Protein AF-A0A3N5PZL1-F1 (afdb_monomer)

Sequence (612 aa):
MIIPGYHIDEQIPSPEGVQVHRAHRITDGLNVVIKTARTADQEIAARLQRHAEIGALFHFANVANVVELIDRNDHLHLVTETAGPLSLRAMIRDGSVTRRKAWYIMRGIVAALDELHGMNIVHGDLHPGNIIVNPETNDVKLIDLGLSFVIGQASQTESMGVMEGAVAYMAPEKTGRTSYVVDTRSDLYSAGVIFYELLAGQLPFAHKDMLELIHAHLAHVPPLVRDRAHDVSRSLSDLIALLLVKDPEGRYQSAYGVMSDLTLIEEADADAEITLRSRDVNERYTRSSTLVGRTAEMASLRAFLEEDDQDTTTRILSAPAGMGKSALVSAFIRMAQQTGLTVARGECDRSAEVPLSGISSLADHLVRAILRSSEINVEQWIRDLTSELDSTLATVASVVPILATVIDIRPQDADTISAGDAQRRLTAGLLAFFAVTTRRVPAVLIVENLHWADDATLDLLEMMTRAERSHRSRLLLTYRSDDPDISASTTERLEQLTAEFETEHHLRLEGLAPSDIDQMIASAFNLPDTEHQQLVAAVISATSGAPLFIEQYLVLLVEHGALTYDRRTRQWQYHERARPTLQANDGLRSVLVRRFSAFTADQQRVLAVLAS

Foldseek 3Di:
DDDPQKDFDDWDDDDPQWTKTWIAGPPPRATKIKIKGFVVVVLVVLLLVQQLVVLVVDDAQQAWHFPDWDDDPRMIITITHAPDDDFQVRCLVVVNQDLVLLLLQLLSLLRRLQVQVVQQKAQQQDDSRQWGADPPPRRIHGHRSSRIDRPPDPDQDDPPPDDLRSLLLFALVNVVPDPDGDGSLRSLSSSLQSSLCSQLVHGQDDDPDSVVSSVCNQDNQGDFSCVRRVPDAPLRSVLSSQSSDNDSLSHQQGSVQSSVSSVCVVPDDSPDDDDGSPLRAHQDQDQDLDDFDCPVVVVLLVVLLVDDLQAEAEFEEEEAPLLCSVSSVVVSQVVSVVVQAQEFFFEFDLPDPDACRRLLRRLLRSVVSQVPDPVHPPVVLLVQLCVQLPLLQLLSCVSRVVSCVSNVPDNVPNDPDDPVVSLVSNLVSSLSSQLSSQVRGEHEGEYEALLSHDPSNLVSVVCRNPPHRRGRYYYYYYHYPPDPPRDPVSVVSVVVVVVVDDPSRYHYRDADDLVSLLVVLVSNFQADPVQSVVLSVVLCVQQVRRNSLSSVQVVVCVVQVQWHADPVVRGIGGNPVSRDDQDPVRGSVNVVVVVLVPDDPVVNVVVVVVVD

Mean predicted aligned error: 12.38 Å

Radius of gyration: 28.46 Å; Cα contacts (8 Å, |Δi|>4): 962; chains: 1; bounding box: 67×60×82 Å

Solvent-accessible surface area (backbone atoms only — not comparable to full-atom values): 33757 Å² total; per-residue (Å²): 137,89,54,90,68,47,47,79,75,48,79,49,96,57,61,90,80,42,49,34,30,40,28,30,31,68,89,78,61,50,56,30,36,37,42,34,27,42,53,84,45,53,72,62,34,48,22,50,49,46,25,46,58,57,29,71,76,51,86,55,89,24,34,47,37,49,74,50,75,47,83,54,95,68,26,38,34,38,31,25,45,59,55,46,93,39,34,42,42,56,36,58,76,68,68,68,60,45,62,73,50,40,52,47,45,49,53,26,51,35,52,26,44,38,56,36,47,68,70,42,30,26,56,72,66,57,44,48,78,35,27,26,35,14,91,86,82,52,40,33,18,41,52,74,43,42,64,36,47,52,76,90,58,98,70,94,76,70,85,71,87,75,51,80,84,52,58,78,29,51,31,39,36,75,71,71,80,46,94,51,79,77,49,58,48,38,44,45,23,10,50,22,40,50,51,41,22,53,63,48,74,44,63,73,70,89,58,93,48,68,67,57,39,52,46,39,44,61,70,53,81,67,72,59,42,42,81,72,26,73,89,50,54,65,69,60,30,51,52,40,51,33,26,58,40,67,52,64,84,70,24,57,60,29,40,59,17,52,52,52,44,52,51,51,62,71,73,46,59,97,84,60,88,75,77,73,59,81,72,40,52,52,79,58,94,66,87,75,84,70,76,69,56,60,63,67,60,52,49,52,56,49,51,60,72,69,52,74,67,70,39,48,47,68,38,37,41,36,25,43,89,49,38,46,63,69,52,52,53,53,54,46,52,61,53,46,62,71,72,77,42,44,65,22,54,15,54,31,52,77,83,59,89,53,86,41,50,22,58,30,43,20,50,38,37,38,53,56,43,50,77,70,40,90,85,55,64,60,71,60,51,51,53,54,46,53,68,71,30,52,94,21,41,50,54,38,26,61,61,18,63,64,54,18,64,75,71,73,52,61,68,82,76,50,76,99,64,57,72,74,60,48,50,53,43,32,53,52,21,48,52,48,49,50,26,58,47,20,64,78,43,54,28,39,42,34,41,34,39,52,63,37,48,52,70,65,41,53,52,50,50,56,51,59,68,67,41,75,77,49,28,15,32,39,38,40,39,28,33,54,76,66,59,88,82,50,49,72,66,58,51,51,50,52,48,51,61,53,67,77,44,62,74,88,35,52,48,73,50,62,48,52,51,72,70,33,48,42,50,46,48,57,74,63,40,64,45,57,71,72,43,41,54,53,48,43,54,52,46,45,74,58,32,70,28,25,49,49,47,43,53,53,48,53,51,50,32,40,77,59,59,13,38,42,63,40,78,89,78,72,30,38,44,62,40,76,89,47,51,78,85,65,53,96,88,44,50,58,66,51,56,52,50,49,56,52,68,69,44,52,75,66,55,43,50,54,49,53,64,74,73,103

Structure (mmCIF, N/CA/C/O backbone):
data_AF-A0A3N5PZL1-F1
#
_entry.id   AF-A0A3N5PZL1-F1
#
loop_
_atom_site.group_PDB
_atom_site.id
_atom_site.type_symbol
_atom_site.label_atom_id
_atom_site.label_alt_id
_atom_site.label_comp_id
_atom_site.label_asym_id
_atom_site.label_entity_id
_atom_site.label_seq_id
_atom_site.pdbx_PDB_ins_code
_atom_site.Cartn_x
_atom_site.Cartn_y
_atom_site.Cartn_z
_atom_site.occupancy
_atom_site.B_iso_or_equiv
_atom_site.auth_seq_id
_atom_site.auth_comp_id
_atom_site.auth_asym_id
_atom_site.auth_atom_id
_atom_site.pdbx_PDB_model_num
ATOM 1 N N . MET A 1 1 ? -20.789 -25.340 30.333 1.00 66.75 1 MET A N 1
ATOM 2 C CA . MET A 1 1 ? -19.388 -24.889 30.457 1.00 66.75 1 MET A CA 1
ATOM 3 C C . MET A 1 1 ? -19.279 -24.082 31.739 1.00 66.75 1 MET A C 1
ATOM 5 O O . MET A 1 1 ? -20.157 -23.262 31.961 1.00 66.75 1 MET A O 1
ATOM 9 N N . ILE A 1 2 ? -18.302 -24.346 32.609 1.00 77.00 2 ILE A N 1
ATOM 10 C CA . ILE A 1 2 ? -18.102 -23.553 33.834 1.00 77.00 2 ILE A CA 1
ATOM 11 C C . ILE A 1 2 ? -16.779 -22.816 33.674 1.00 77.00 2 ILE A C 1
ATOM 13 O O . ILE A 1 2 ? -15.731 -23.460 33.636 1.00 77.00 2 ILE A O 1
ATOM 17 N N . ILE A 1 3 ? -16.842 -21.490 33.571 1.00 85.62 3 ILE A N 1
ATOM 18 C CA . ILE A 1 3 ? -15.667 -20.618 33.527 1.00 85.62 3 ILE A CA 1
ATOM 19 C C . ILE A 1 3 ? -15.612 -19.894 34.878 1.00 85.62 3 ILE A C 1
ATOM 21 O O . ILE A 1 3 ? -16.554 -19.171 35.206 1.00 85.62 3 ILE A O 1
ATOM 25 N N . PRO A 1 4 ? -14.592 -20.142 35.722 1.00 86.00 4 PRO A N 1
ATOM 26 C CA . PRO A 1 4 ? -14.536 -19.577 37.068 1.00 86.00 4 PRO A CA 1
ATOM 27 C C . PRO A 1 4 ? -14.654 -18.054 37.050 1.00 86.00 4 PRO A C 1
ATOM 29 O O . PRO A 1 4 ? -13.994 -17.403 36.255 1.00 86.00 4 PRO A O 1
ATOM 32 N N . GLY A 1 5 ? -15.478 -17.493 37.935 1.00 91.88 5 GLY A N 1
ATOM 33 C CA . GLY A 1 5 ? -15.668 -16.042 38.026 1.00 91.88 5 GLY A CA 1
ATOM 34 C C . GLY A 1 5 ? -16.662 -15.452 37.021 1.00 91.88 5 GLY A C 1
ATOM 35 O O . GLY A 1 5 ? -16.985 -14.274 37.150 1.00 91.88 5 GLY A O 1
ATOM 36 N N . TYR A 1 6 ? -17.210 -16.252 36.098 1.00 95.56 6 TYR A N 1
ATOM 37 C CA . TYR A 1 6 ? -18.156 -15.796 35.076 1.00 95.56 6 TYR A CA 1
ATOM 38 C C . TYR A 1 6 ? -19.454 -16.601 35.086 1.00 95.56 6 TYR A C 1
ATOM 40 O O . TYR A 1 6 ? -19.453 -17.825 35.240 1.00 95.56 6 TYR A O 1
ATOM 48 N N . HIS A 1 7 ? -20.570 -15.909 34.880 1.00 94.75 7 HIS A N 1
ATOM 49 C CA . HIS A 1 7 ? -21.856 -16.521 34.576 1.00 94.75 7 HIS A CA 1
ATOM 50 C C . HIS A 1 7 ? -22.109 -16.417 33.072 1.00 94.75 7 HIS A C 1
ATOM 52 O O . HIS A 1 7 ? -22.068 -15.323 32.518 1.00 94.75 7 HIS A O 1
ATOM 58 N N . ILE A 1 8 ? -22.325 -17.556 32.410 1.00 94.31 8 ILE A N 1
ATOM 59 C CA . ILE A 1 8 ? -22.586 -17.610 30.967 1.00 94.31 8 ILE A CA 1
ATOM 60 C C . ILE A 1 8 ? -24.068 -17.338 30.722 1.00 94.31 8 ILE A C 1
ATOM 62 O O . ILE A 1 8 ? -24.905 -18.104 31.195 1.00 94.31 8 ILE A O 1
ATOM 66 N N . ASP A 1 9 ? -24.367 -16.296 29.951 1.00 90.94 9 ASP A N 1
ATOM 67 C CA . ASP A 1 9 ? -25.737 -15.889 29.642 1.00 90.94 9 ASP A CA 1
ATOM 68 C C . ASP A 1 9 ? -26.263 -16.645 28.416 1.00 90.94 9 ASP A C 1
ATOM 70 O O . ASP A 1 9 ? -27.302 -17.302 28.469 1.00 90.94 9 ASP A O 1
ATOM 74 N N . GLU A 1 10 ? -25.520 -16.593 27.305 1.00 90.88 10 GLU A N 1
ATOM 75 C CA . GLU A 1 10 ? -25.882 -17.276 26.062 1.00 90.88 10 GLU A CA 1
ATOM 76 C C . GLU A 1 10 ? -24.673 -17.558 25.162 1.00 90.88 10 GLU A C 1
ATOM 78 O O . GLU A 1 10 ? -23.645 -16.878 25.218 1.00 90.88 10 GLU A O 1
ATOM 83 N N . GLN A 1 11 ? -24.807 -18.560 24.292 1.00 89.62 11 GLN A N 1
ATOM 84 C CA . GLN A 1 11 ? -23.862 -18.818 23.207 1.00 89.62 11 GLN A CA 1
ATOM 85 C C . GLN A 1 11 ? -24.292 -18.036 21.961 1.00 89.62 11 GLN A C 1
ATOM 87 O O . GLN A 1 11 ? -25.457 -18.092 21.568 1.00 89.62 11 GLN A O 1
ATOM 92 N N . ILE A 1 12 ? -23.355 -17.334 21.321 1.00 86.25 12 ILE A N 1
ATOM 93 C CA . ILE A 1 12 ? -23.611 -16.578 20.087 1.00 86.25 12 ILE A CA 1
ATOM 94 C C . ILE A 1 12 ? -22.984 -17.272 18.868 1.00 86.25 12 ILE A C 1
ATOM 96 O O . ILE A 1 12 ? -22.013 -18.016 19.028 1.00 86.25 12 ILE A O 1
ATOM 100 N N . PRO A 1 13 ? -23.518 -17.051 17.647 1.00 80.62 13 PRO A N 1
ATOM 101 C CA . PRO A 1 13 ? -22.956 -17.627 16.428 1.00 80.62 13 PRO A CA 1
ATOM 102 C C . PRO A 1 13 ? -21.475 -17.284 16.266 1.00 80.62 13 PRO A C 1
ATOM 104 O O . PRO A 1 13 ? -21.079 -16.129 16.438 1.00 80.62 13 PRO A O 1
ATOM 107 N N . SER A 1 14 ? -20.671 -18.281 15.909 1.00 75.75 14 SER A N 1
ATOM 108 C CA . SER A 1 14 ? -19.218 -18.164 15.843 1.00 75.75 14 SER A CA 1
ATOM 109 C C . SER A 1 14 ? -18.622 -18.937 14.661 1.00 75.75 14 SER A C 1
ATOM 111 O O . SER A 1 14 ? -19.290 -19.813 14.105 1.00 75.75 14 SER A O 1
ATOM 113 N N . PRO A 1 15 ? -17.382 -18.608 14.250 1.00 71.56 15 PRO A N 1
ATOM 114 C CA . PRO A 1 15 ? -16.638 -19.384 13.261 1.00 71.56 15 PRO A CA 1
ATOM 115 C C . PRO A 1 15 ? -16.385 -20.826 13.717 1.00 71.56 15 PRO A C 1
ATOM 117 O O . PRO A 1 15 ? -16.407 -21.129 14.912 1.00 71.56 15 PRO A O 1
ATOM 120 N N . GLU A 1 16 ? -16.093 -21.709 12.763 1.00 75.38 16 GLU A N 1
ATOM 121 C CA . GLU A 1 16 ? -15.705 -23.090 13.053 1.00 75.38 16 GLU A CA 1
ATOM 122 C C . GLU A 1 16 ? -14.445 -23.134 13.939 1.00 75.38 16 GLU A C 1
ATOM 124 O O . GLU A 1 16 ? -13.525 -22.334 13.783 1.00 75.38 16 GLU A O 1
ATOM 129 N N . GLY A 1 17 ? -14.426 -24.035 14.925 1.00 80.75 17 GLY A N 1
ATOM 130 C CA . GLY A 1 17 ? -13.308 -24.180 15.868 1.00 80.75 17 GLY A CA 1
ATOM 131 C C . GLY A 1 17 ? -13.267 -23.167 17.024 1.00 80.75 17 GLY A C 1
ATOM 132 O O . GLY A 1 17 ? -12.493 -23.363 17.960 1.00 80.75 17 GLY A O 1
ATOM 133 N N . VAL A 1 18 ? -14.127 -22.139 17.030 1.00 87.06 18 VAL A N 1
ATOM 134 C CA . VAL A 1 18 ? -14.251 -21.175 18.140 1.00 87.06 18 VAL A CA 1
ATOM 135 C C . VAL A 1 18 ? -15.664 -21.207 18.711 1.00 87.06 18 VAL A C 1
ATOM 137 O O . VAL A 1 18 ? -16.641 -21.085 17.980 1.00 87.06 18 VAL A O 1
ATOM 140 N N . GLN A 1 19 ? -15.796 -21.305 20.032 1.00 91.06 19 GLN A N 1
ATOM 141 C CA . GLN A 1 19 ? -17.060 -21.079 20.736 1.00 91.06 19 GLN A CA 1
ATOM 142 C C . GLN A 1 19 ? -17.075 -19.674 21.324 1.00 91.06 19 GLN A C 1
ATOM 144 O O . GLN A 1 19 ? -16.129 -19.286 22.006 1.00 91.06 19 GLN A O 1
ATOM 149 N N . VAL A 1 20 ? -18.148 -18.917 21.101 1.00 91.31 20 VAL A N 1
ATOM 150 C CA . VAL A 1 20 ? -18.267 -17.553 21.625 1.00 91.31 20 VAL A CA 1
ATOM 151 C C . VAL A 1 20 ? -19.490 -17.446 22.526 1.00 91.31 20 VAL A C 1
ATOM 153 O O . VAL A 1 20 ? -20.594 -17.827 22.140 1.00 91.31 20 VAL A O 1
ATOM 156 N N . HIS A 1 21 ? -19.286 -16.920 23.730 1.00 92.31 21 HIS A N 1
ATOM 157 C CA . HIS A 1 21 ? -20.329 -16.766 24.739 1.00 92.31 21 HIS A CA 1
ATOM 158 C C . HIS A 1 21 ? -20.422 -15.318 25.210 1.00 92.31 21 HIS A C 1
ATOM 160 O O . HIS A 1 21 ? -19.395 -14.673 25.417 1.00 92.31 21 HIS A O 1
ATOM 166 N N . ARG A 1 22 ? -21.646 -14.828 25.422 1.00 92.12 22 ARG A N 1
ATOM 167 C CA . ARG A 1 22 ? -21.888 -13.649 26.259 1.00 92.12 22 ARG A CA 1
ATOM 168 C C . ARG A 1 22 ? -21.993 -14.091 27.713 1.00 92.12 22 ARG A C 1
ATOM 170 O O . ARG A 1 22 ? -22.560 -15.145 28.010 1.00 92.12 22 ARG A O 1
ATOM 177 N N . ALA A 1 23 ? -21.381 -13.314 28.590 1.00 94.50 23 ALA A N 1
ATOM 178 C CA . ALA A 1 23 ? -21.295 -13.619 30.003 1.00 94.50 23 ALA A CA 1
ATOM 179 C C . ALA A 1 23 ? -21.173 -12.331 30.814 1.00 94.50 23 ALA A C 1
ATOM 181 O O . ALA A 1 23 ? -20.837 -11.273 30.279 1.00 94.50 23 ALA A O 1
ATOM 182 N N . HIS A 1 24 ? -21.344 -12.445 32.124 1.00 94.75 24 HIS A N 1
ATOM 183 C CA . HIS A 1 24 ? -21.007 -11.381 33.058 1.00 94.75 24 HIS A CA 1
ATOM 184 C C . HIS A 1 24 ? -20.076 -11.888 34.159 1.00 94.75 24 HIS A C 1
ATOM 186 O O . HIS A 1 24 ? -20.173 -13.029 34.627 1.00 94.75 24 HIS A O 1
ATOM 192 N N . ARG A 1 25 ? -19.139 -11.032 34.571 1.00 95.25 25 ARG A N 1
ATOM 193 C CA . ARG A 1 25 ? -18.213 -11.314 35.666 1.00 95.25 25 ARG A CA 1
ATOM 194 C C . ARG A 1 25 ? -18.947 -11.217 37.000 1.00 95.25 25 ARG A C 1
ATOM 196 O O . ARG A 1 25 ? -19.570 -10.208 37.309 1.00 95.25 25 ARG A O 1
ATOM 203 N N . ILE A 1 26 ? -18.858 -12.263 37.816 1.00 96.00 26 ILE A N 1
ATOM 204 C CA . ILE A 1 26 ? -19.645 -12.412 39.052 1.00 96.00 26 ILE A CA 1
ATOM 205 C C . ILE A 1 26 ? -19.260 -11.364 40.108 1.00 96.00 26 ILE A C 1
ATOM 207 O O . ILE A 1 26 ? -20.096 -10.969 40.916 1.00 96.00 26 ILE A O 1
ATOM 211 N N . THR A 1 27 ? -18.004 -10.914 40.126 1.00 94.69 27 THR A N 1
ATOM 212 C CA . THR A 1 27 ? -17.485 -10.024 41.177 1.00 94.69 27 THR A CA 1
ATOM 213 C C . THR A 1 27 ? -18.024 -8.599 41.105 1.00 94.69 27 THR A C 1
ATOM 215 O O . THR A 1 27 ? -18.165 -7.961 42.143 1.00 94.69 27 THR A O 1
ATOM 218 N N . ASP A 1 28 ? -18.294 -8.090 39.903 1.00 94.12 28 ASP A N 1
ATOM 219 C CA . ASP A 1 28 ? -18.649 -6.685 39.666 1.00 94.12 28 ASP A CA 1
ATOM 220 C C . ASP A 1 28 ? -19.727 -6.479 38.590 1.00 94.12 28 ASP A C 1
ATOM 222 O O . ASP A 1 28 ? -20.108 -5.343 38.315 1.00 94.12 28 ASP A O 1
ATOM 226 N N . GLY A 1 29 ? -20.248 -7.557 37.998 1.00 92.44 29 GLY A N 1
ATOM 227 C CA . GLY A 1 29 ? -21.292 -7.501 36.977 1.00 92.44 29 GLY A CA 1
ATOM 228 C C . GLY A 1 29 ? -20.808 -7.019 35.609 1.00 92.44 29 GLY A C 1
ATOM 229 O O . GLY A 1 29 ? -21.639 -6.666 34.776 1.00 92.44 29 GLY A O 1
ATOM 230 N N . LEU A 1 30 ? -19.493 -6.982 35.358 1.00 92.56 30 LEU A N 1
ATOM 231 C CA . LEU A 1 30 ? -18.953 -6.544 34.071 1.00 92.56 30 LEU A CA 1
ATOM 232 C C . LEU A 1 30 ? -19.420 -7.477 32.944 1.00 92.56 30 LEU A C 1
ATOM 234 O O . LEU A 1 30 ? -19.122 -8.673 32.968 1.00 92.56 30 LEU A O 1
ATOM 238 N N . ASN A 1 31 ? -20.109 -6.925 31.943 1.00 92.44 31 ASN A N 1
ATOM 239 C CA . ASN A 1 31 ? -20.492 -7.654 30.735 1.00 92.44 31 ASN A CA 1
ATOM 240 C C . ASN A 1 31 ? -19.257 -7.954 29.879 1.00 92.44 31 ASN A C 1
ATOM 242 O O . ASN A 1 31 ? -18.478 -7.054 29.559 1.00 92.44 31 ASN A O 1
ATOM 246 N N . VAL A 1 32 ? -19.109 -9.210 29.471 1.00 94.38 32 VAL A N 1
ATOM 247 C CA . VAL A 1 32 ? -17.959 -9.703 28.713 1.00 94.38 32 VAL A CA 1
ATOM 248 C C . VAL A 1 32 ? -18.380 -10.634 27.579 1.00 94.38 32 VAL A C 1
ATOM 250 O O . VAL A 1 32 ? -19.482 -11.190 27.545 1.00 94.38 32 VAL A O 1
ATOM 253 N N . VAL A 1 33 ? -17.457 -10.829 26.645 1.00 94.19 33 VAL A N 1
ATOM 254 C CA . VAL A 1 33 ? -17.512 -11.888 25.640 1.00 94.19 33 VAL A CA 1
ATOM 255 C C . VAL A 1 33 ? -16.355 -12.844 25.890 1.00 94.19 33 VAL A C 1
ATOM 257 O O . VAL A 1 33 ? -15.227 -12.418 26.125 1.00 94.19 33 VAL A O 1
ATOM 260 N N . ILE A 1 34 ? -16.641 -14.144 25.838 1.00 94.62 34 ILE A N 1
ATOM 261 C CA . ILE A 1 34 ? -15.651 -15.196 26.053 1.00 94.62 34 ILE A CA 1
ATOM 262 C C . ILE A 1 34 ? -15.506 -16.015 24.775 1.00 94.62 34 ILE A C 1
ATOM 264 O O . ILE A 1 34 ? -16.419 -16.758 24.402 1.00 94.62 34 ILE A O 1
ATOM 268 N N . LYS A 1 35 ? -14.349 -15.892 24.114 1.00 93.75 35 LYS A N 1
ATOM 269 C CA . LYS A 1 35 ? -13.958 -16.739 22.979 1.00 93.75 35 LYS A CA 1
ATOM 270 C C . LYS A 1 35 ? -13.184 -17.941 23.500 1.00 93.75 35 LYS A C 1
ATOM 272 O O . LYS A 1 35 ? -12.201 -17.778 24.212 1.00 93.75 35 LYS A O 1
ATOM 277 N N . THR A 1 36 ? -13.624 -19.142 23.148 1.00 93.31 36 THR A N 1
ATOM 278 C CA . THR A 1 36 ? -12.985 -20.394 23.548 1.00 93.31 36 THR A CA 1
ATOM 279 C C . THR A 1 36 ? -12.537 -21.191 22.335 1.00 93.31 36 THR A C 1
ATOM 281 O O . THR A 1 36 ? -13.341 -21.439 21.440 1.00 93.31 36 THR A O 1
ATOM 284 N N . ALA A 1 37 ? -11.294 -21.660 22.355 1.00 93.56 37 ALA A N 1
ATOM 285 C CA . ALA A 1 37 ? -10.758 -22.612 21.388 1.00 93.56 37 ALA A CA 1
ATOM 286 C C . ALA A 1 37 ? -10.031 -23.752 22.108 1.00 93.56 37 ALA A C 1
ATOM 288 O O . ALA A 1 37 ? -9.589 -23.582 23.246 1.00 93.56 37 ALA A O 1
ATOM 289 N N . ARG A 1 38 ? -9.898 -24.914 21.462 1.00 93.25 38 ARG A N 1
ATOM 290 C CA . ARG A 1 38 ? -9.050 -25.994 21.988 1.00 93.25 38 ARG A CA 1
ATOM 291 C C . ARG A 1 38 ? -7.586 -25.612 21.824 1.00 93.25 38 ARG A C 1
ATOM 293 O O . ARG A 1 38 ? -7.198 -25.111 20.774 1.00 93.25 38 ARG A O 1
ATOM 300 N N . THR A 1 39 ? -6.758 -25.922 22.813 1.00 90.44 39 THR A N 1
ATOM 301 C CA . THR A 1 39 ? -5.305 -25.689 22.733 1.00 90.44 39 THR A CA 1
ATOM 302 C C . THR A 1 39 ? -4.638 -26.531 21.640 1.00 90.44 39 THR A C 1
ATOM 304 O O . THR A 1 39 ? -3.618 -26.129 21.088 1.00 90.44 39 THR A O 1
ATOM 307 N N . ALA A 1 40 ? -5.238 -27.672 21.281 1.00 90.00 40 ALA A N 1
ATOM 308 C CA . ALA A 1 40 ? -4.796 -28.516 20.171 1.00 90.00 40 ALA A CA 1
ATOM 309 C C . ALA A 1 40 ? -4.989 -27.866 18.785 1.00 90.00 40 ALA A C 1
ATOM 311 O O . ALA A 1 40 ? -4.263 -28.209 17.852 1.00 90.00 40 ALA A O 1
ATOM 312 N N . ASP A 1 41 ? -5.926 -26.919 18.646 1.00 89.25 41 ASP A N 1
ATOM 313 C CA . ASP A 1 41 ? -6.148 -26.165 17.410 1.00 89.25 41 ASP A CA 1
ATOM 314 C C . ASP A 1 41 ? -5.135 -25.001 17.353 1.00 89.25 41 ASP A C 1
ATOM 316 O O . ASP A 1 41 ? -5.477 -23.842 17.594 1.00 89.25 41 ASP A O 1
ATOM 320 N N . GLN A 1 42 ? -3.861 -25.332 17.086 1.00 84.69 42 GLN A N 1
ATOM 321 C CA . GLN A 1 42 ? -2.702 -24.435 17.250 1.00 84.69 42 GLN A CA 1
ATOM 322 C C . GLN A 1 42 ? -2.873 -23.064 16.584 1.00 84.69 42 GLN A C 1
ATOM 324 O O . GLN A 1 42 ? -2.526 -22.051 17.183 1.00 84.69 42 GLN A O 1
ATOM 329 N N . GLU A 1 43 ? -3.437 -23.014 15.375 1.00 82.94 43 GLU A N 1
ATOM 330 C CA . GLU A 1 43 ? -3.653 -21.757 14.652 1.00 82.94 43 GLU A CA 1
ATOM 331 C C . GLU A 1 43 ? -4.652 -20.842 15.379 1.00 82.94 43 GLU A C 1
ATOM 333 O O . GLU A 1 43 ? -4.405 -19.651 15.562 1.00 82.94 43 GLU A O 1
ATOM 338 N N . ILE A 1 44 ? -5.772 -21.398 15.845 1.00 85.31 44 ILE A N 1
ATOM 339 C CA . ILE A 1 44 ? -6.817 -20.639 16.541 1.00 85.31 44 ILE A CA 1
ATOM 340 C C . ILE A 1 44 ? -6.330 -20.226 17.935 1.00 85.31 44 ILE A C 1
ATOM 342 O O . ILE A 1 44 ? -6.531 -19.082 18.349 1.00 85.31 44 ILE A O 1
ATOM 346 N N . ALA A 1 45 ? -5.657 -21.131 18.649 1.00 87.50 45 ALA A N 1
ATOM 347 C CA . ALA A 1 45 ? -5.069 -20.841 19.951 1.00 87.50 45 ALA A CA 1
ATOM 348 C C . ALA A 1 45 ? -4.022 -19.716 19.860 1.00 87.50 45 ALA A C 1
ATOM 350 O O . ALA A 1 45 ? -4.061 -18.790 20.671 1.00 87.50 45 ALA A O 1
ATOM 351 N N . ALA A 1 46 ? -3.159 -19.735 18.837 1.00 85.75 46 ALA A N 1
ATOM 352 C CA . ALA A 1 46 ? -2.177 -18.679 18.591 1.00 85.75 46 ALA A CA 1
ATOM 353 C C . ALA A 1 46 ? -2.839 -17.315 18.333 1.00 85.75 46 ALA A C 1
ATOM 355 O O . ALA A 1 46 ? -2.383 -16.306 18.867 1.00 85.75 46 ALA A O 1
ATOM 356 N N . ARG A 1 47 ? -3.956 -17.268 17.591 1.00 86.38 47 ARG A N 1
ATOM 357 C CA . ARG A 1 47 ? -4.727 -16.025 17.386 1.00 86.38 47 ARG A CA 1
ATOM 358 C C . ARG A 1 47 ? -5.286 -15.470 18.702 1.00 86.38 47 ARG A C 1
ATOM 360 O O . ARG A 1 47 ? -5.211 -14.267 18.940 1.00 86.38 47 ARG A O 1
ATOM 367 N N . LEU A 1 48 ? -5.819 -16.324 19.582 1.00 89.44 48 LEU A N 1
ATOM 368 C CA . LEU A 1 48 ? -6.311 -15.886 20.898 1.00 89.44 48 LEU A CA 1
ATOM 369 C C . LEU A 1 48 ? -5.175 -15.398 21.811 1.00 89.44 48 LEU A C 1
ATOM 371 O O . LEU A 1 48 ? -5.346 -14.392 22.499 1.00 89.44 48 LEU A O 1
ATOM 375 N N . GLN A 1 49 ? -4.021 -16.073 21.796 1.00 89.00 49 GLN A N 1
ATOM 376 C CA . GLN A 1 49 ? -2.824 -15.641 22.528 1.00 89.00 49 GLN A CA 1
ATOM 377 C C . GLN A 1 49 ? -2.325 -14.286 22.027 1.00 89.00 49 GLN A C 1
ATOM 379 O O . GLN A 1 49 ? -2.161 -13.372 22.828 1.00 89.00 49 GLN A O 1
ATOM 384 N N . ARG A 1 50 ? -2.190 -14.116 20.708 1.00 85.19 50 ARG A N 1
ATOM 385 C CA . ARG A 1 50 ? -1.771 -12.852 20.088 1.00 85.19 50 ARG A CA 1
ATOM 386 C C . ARG A 1 50 ? -2.685 -11.689 20.472 1.00 85.19 50 ARG A C 1
ATOM 388 O O . ARG A 1 50 ? -2.206 -10.615 20.824 1.00 85.19 50 ARG A O 1
ATOM 395 N N . HIS A 1 51 ? -4.000 -11.907 20.465 1.00 88.69 51 HIS A N 1
ATOM 396 C CA . HIS A 1 51 ? -4.953 -10.899 20.930 1.00 88.69 51 HIS A CA 1
ATOM 397 C C . HIS A 1 51 ? -4.708 -10.547 22.405 1.00 88.69 51 HIS A C 1
ATOM 399 O O . HIS A 1 51 ? -4.626 -9.367 22.741 1.00 88.69 51 HIS A O 1
ATOM 405 N N . ALA A 1 52 ? -4.540 -11.543 23.281 1.00 89.00 52 ALA A N 1
ATOM 406 C CA . ALA A 1 52 ? -4.242 -11.301 24.692 1.00 89.00 52 ALA A CA 1
ATOM 407 C C . ALA A 1 52 ? -2.934 -10.521 24.896 1.00 89.00 52 ALA A C 1
ATOM 409 O O . ALA A 1 52 ? -2.900 -9.601 25.708 1.00 89.00 52 ALA A O 1
ATOM 410 N N . GLU A 1 53 ? -1.882 -10.852 24.146 1.00 87.69 53 GLU A N 1
ATOM 411 C CA . GLU A 1 53 ? -0.586 -10.170 24.199 1.00 87.69 53 GLU A CA 1
ATOM 412 C C . GLU A 1 53 ? -0.710 -8.695 23.814 1.00 87.69 53 GLU A C 1
ATOM 414 O O . GLU A 1 53 ? -0.252 -7.830 24.558 1.00 87.69 53 GLU A O 1
ATOM 419 N N . ILE A 1 54 ? -1.384 -8.389 22.700 1.00 83.25 54 ILE A N 1
ATOM 420 C CA . ILE A 1 54 ? -1.612 -7.002 22.271 1.00 83.25 54 ILE A CA 1
ATOM 421 C C . ILE A 1 54 ? -2.488 -6.258 23.290 1.00 83.25 54 ILE A C 1
ATOM 423 O O . ILE A 1 54 ? -2.171 -5.133 23.675 1.00 83.25 54 ILE A O 1
ATOM 427 N N . GLY A 1 55 ? -3.568 -6.888 23.757 1.00 83.50 55 GLY A N 1
ATOM 428 C CA . GLY A 1 55 ? -4.498 -6.290 24.715 1.00 83.50 55 GLY A CA 1
ATOM 429 C C . GLY A 1 55 ? -3.924 -6.097 26.121 1.00 83.50 55 GLY A C 1
ATOM 430 O O . GLY A 1 55 ? -4.426 -5.263 26.864 1.00 83.50 55 GLY A O 1
ATOM 431 N N . ALA A 1 56 ? -2.868 -6.822 26.497 1.00 81.81 56 ALA A N 1
ATOM 432 C CA . ALA A 1 56 ? -2.179 -6.633 27.774 1.00 81.81 56 ALA A CA 1
ATOM 433 C C . ALA A 1 56 ? -1.246 -5.410 27.779 1.00 81.81 56 ALA A C 1
ATOM 435 O O . ALA A 1 56 ? -0.920 -4.886 28.845 1.00 81.81 56 ALA A O 1
ATOM 436 N N . LEU A 1 57 ? -0.796 -4.961 26.604 1.00 79.12 57 LEU A N 1
ATOM 437 C CA . LEU A 1 57 ? 0.128 -3.833 26.475 1.00 79.12 57 LEU A CA 1
ATOM 438 C C . LEU A 1 57 ? -0.578 -2.477 26.571 1.00 79.12 57 LEU A C 1
ATOM 440 O O . LEU A 1 57 ? 0.055 -1.480 26.922 1.00 79.12 57 LEU A O 1
ATOM 444 N N . PHE A 1 58 ? -1.869 -2.431 26.245 1.00 79.75 58 PHE A N 1
ATOM 445 C CA . PHE A 1 58 ? -2.568 -1.188 25.953 1.00 79.75 58 PHE A CA 1
ATOM 446 C C . PHE A 1 58 ? -4.007 -1.201 26.460 1.00 79.75 58 PHE A C 1
ATOM 448 O O . PHE A 1 58 ? -4.663 -2.237 26.495 1.00 79.75 58 PHE A O 1
ATOM 455 N N . HIS A 1 59 ? -4.502 -0.020 26.827 1.00 85.19 59 HIS A N 1
ATOM 456 C CA . HIS A 1 59 ? -5.903 0.192 27.162 1.00 85.19 59 HIS A CA 1
ATOM 457 C C . HIS A 1 59 ? -6.534 1.108 26.118 1.00 85.19 59 HIS A C 1
ATOM 459 O O . HIS A 1 59 ? -5.989 2.170 25.814 1.00 85.19 59 HIS A O 1
ATOM 465 N N . PHE A 1 60 ? -7.677 0.690 25.592 1.00 88.31 60 PHE A N 1
ATOM 466 C CA . PHE A 1 60 ? -8.344 1.296 24.449 1.00 88.31 60 PHE A CA 1
ATOM 467 C C . PHE A 1 60 ? -9.755 1.747 24.820 1.00 88.31 60 PHE A C 1
ATOM 469 O O . PHE A 1 60 ? -10.453 1.071 25.585 1.00 88.31 60 PHE A O 1
ATOM 476 N N . ALA A 1 61 ? -10.214 2.863 24.253 1.00 91.44 61 ALA A N 1
ATOM 477 C CA . ALA A 1 61 ? -11.596 3.292 24.445 1.00 91.44 61 ALA A CA 1
ATOM 478 C C . ALA A 1 61 ? -12.510 2.567 23.447 1.00 91.44 61 ALA A C 1
ATOM 480 O O . ALA A 1 61 ? -13.506 1.949 23.843 1.00 91.44 61 ALA A O 1
ATOM 481 N N . ASN A 1 62 ? -12.124 2.579 22.166 1.00 93.62 62 ASN A N 1
ATOM 482 C CA . ASN A 1 62 ? -12.912 2.045 21.052 1.00 93.62 62 ASN A CA 1
ATOM 483 C C . ASN A 1 62 ? -12.436 0.675 20.534 1.00 93.62 62 ASN A C 1
ATOM 485 O O . ASN A 1 62 ? -12.963 0.169 19.543 1.00 93.62 62 ASN A O 1
ATOM 489 N N . VAL A 1 63 ? -11.505 0.022 21.227 1.00 94.00 63 VAL A N 1
ATOM 490 C CA . VAL A 1 63 ? -11.202 -1.410 21.056 1.00 94.00 63 VAL A CA 1
ATOM 491 C C . VAL A 1 63 ? -11.659 -2.154 22.314 1.00 94.00 63 VAL A C 1
ATOM 493 O O . VAL A 1 63 ? -11.690 -1.601 23.418 1.00 94.00 63 VAL A O 1
ATOM 496 N N . ALA A 1 64 ? -12.112 -3.396 22.168 1.00 93.00 64 ALA A N 1
ATOM 497 C CA . ALA A 1 64 ? -12.455 -4.222 23.318 1.00 93.00 64 ALA A CA 1
ATOM 498 C C . ALA A 1 64 ? -11.195 -4.575 24.113 1.00 93.00 64 ALA A C 1
ATOM 500 O O . ALA A 1 64 ? -10.296 -5.236 23.598 1.00 93.00 64 ALA A O 1
ATOM 501 N N . ASN A 1 65 ? -11.146 -4.149 25.377 1.00 92.62 65 ASN A N 1
ATOM 502 C CA . ASN A 1 65 ? -10.025 -4.475 26.246 1.00 92.62 65 ASN A CA 1
ATOM 503 C C . ASN A 1 65 ? -10.071 -5.949 26.643 1.00 92.62 65 ASN A C 1
ATOM 505 O O . ASN A 1 65 ? -11.143 -6.515 26.891 1.00 92.62 65 ASN A O 1
ATOM 509 N N . VAL A 1 66 ? -8.889 -6.553 26.732 1.00 93.56 66 VAL A N 1
ATOM 510 C CA . VAL A 1 66 ? -8.725 -7.905 27.258 1.00 93.56 66 VAL A CA 1
ATOM 511 C C . VAL A 1 66 ? -8.853 -7.840 28.774 1.00 93.56 66 VAL A C 1
ATOM 513 O O . VAL A 1 66 ? -8.137 -7.097 29.439 1.00 93.56 66 VAL A O 1
ATOM 516 N N . VAL A 1 67 ? -9.785 -8.617 29.316 1.00 93.81 67 VAL A N 1
ATOM 517 C CA . VAL A 1 67 ? -9.977 -8.748 30.762 1.00 93.81 67 VAL A CA 1
ATOM 518 C C . VAL A 1 67 ? -8.988 -9.768 31.310 1.00 93.81 67 VAL A C 1
ATOM 520 O O . VAL A 1 67 ? -8.279 -9.482 32.269 1.00 93.81 67 VAL A O 1
ATOM 523 N N . GLU A 1 68 ? -8.933 -10.948 30.691 1.00 93.81 68 GLU A N 1
ATOM 524 C CA . GLU A 1 68 ? -7.976 -12.001 31.020 1.00 93.81 68 GLU A CA 1
ATOM 525 C C . GLU A 1 68 ? -7.931 -13.093 29.941 1.00 93.81 68 GLU A C 1
ATOM 527 O O . GLU A 1 68 ? -8.842 -13.235 29.120 1.00 93.81 68 GLU A O 1
ATOM 532 N N . LEU A 1 69 ? -6.864 -13.892 29.982 1.00 94.56 69 LEU A N 1
ATOM 533 C CA . LEU A 1 69 ? -6.709 -15.122 29.215 1.00 94.56 69 LEU A CA 1
ATOM 534 C C . LEU A 1 69 ? -6.622 -16.300 30.190 1.00 94.56 69 LEU A C 1
ATOM 536 O O . LEU A 1 69 ? -5.745 -16.327 31.053 1.00 94.56 69 LEU A O 1
ATOM 540 N N . ILE A 1 70 ? -7.515 -17.277 30.048 1.00 94.75 70 ILE A N 1
ATOM 541 C CA . ILE A 1 70 ? -7.610 -18.436 30.941 1.00 94.75 70 ILE A CA 1
ATOM 542 C C . ILE A 1 70 ? -7.249 -19.693 30.153 1.00 94.75 70 ILE A C 1
ATOM 544 O O . ILE A 1 70 ? -7.965 -20.067 29.227 1.00 94.75 70 ILE A O 1
ATOM 548 N N . ASP A 1 71 ? -6.176 -20.373 30.546 1.00 93.88 71 ASP A N 1
ATOM 549 C CA . ASP A 1 71 ? -5.820 -21.699 30.031 1.00 93.88 71 ASP A CA 1
ATOM 550 C C . ASP A 1 71 ? -6.338 -22.780 30.988 1.00 93.88 71 ASP A C 1
ATOM 552 O O . ASP A 1 71 ? -5.948 -22.833 32.162 1.00 93.88 71 ASP A O 1
ATOM 556 N N . ARG A 1 72 ? -7.290 -23.603 30.528 1.00 90.88 72 ARG A N 1
ATOM 557 C CA . ARG A 1 72 ? -7.908 -24.639 31.358 1.00 90.88 72 ARG A CA 1
ATOM 558 C C . ARG A 1 72 ? -8.565 -25.756 30.550 1.00 90.88 72 ARG A C 1
ATOM 560 O O . ARG A 1 72 ? -9.301 -25.510 29.605 1.00 90.88 72 ARG A O 1
ATOM 567 N N . ASN A 1 73 ? -8.437 -26.996 31.037 1.00 87.81 73 ASN A N 1
ATOM 568 C CA . ASN A 1 73 ? -9.116 -28.182 30.490 1.00 87.81 73 ASN A CA 1
ATOM 569 C C . ASN A 1 73 ? -8.896 -28.348 28.971 1.00 87.81 73 ASN A C 1
ATOM 571 O O . ASN A 1 73 ? -9.860 -28.580 28.242 1.00 87.81 73 ASN A O 1
ATOM 575 N N . ASP A 1 74 ? -7.662 -28.171 28.495 1.00 91.62 74 ASP A N 1
ATOM 576 C CA . ASP A 1 74 ? -7.291 -28.211 27.069 1.00 91.62 74 ASP A CA 1
ATOM 577 C C . ASP A 1 74 ? -7.999 -27.158 26.197 1.00 91.62 74 ASP A C 1
ATOM 579 O O . ASP A 1 74 ? -8.134 -27.311 24.980 1.00 91.62 74 ASP A O 1
ATOM 583 N N . HIS A 1 75 ? -8.469 -26.077 26.820 1.00 93.75 75 HIS A N 1
ATOM 584 C CA . HIS A 1 75 ? -9.085 -24.944 26.152 1.00 93.75 75 HIS A CA 1
ATOM 585 C C . HIS A 1 75 ? -8.450 -23.636 26.607 1.00 93.75 75 HIS A C 1
ATOM 587 O O . HIS A 1 75 ? -8.103 -23.450 27.771 1.00 93.75 75 HIS A O 1
ATOM 593 N N . LEU A 1 76 ? -8.361 -22.708 25.664 1.00 95.00 76 LEU A N 1
ATOM 594 C CA . LEU A 1 76 ? -7.972 -21.336 25.911 1.00 95.00 76 LEU A CA 1
ATOM 595 C C . LEU A 1 76 ? -9.223 -20.459 25.848 1.00 95.00 76 LEU A C 1
ATOM 597 O O . LEU A 1 76 ? -9.943 -20.488 24.847 1.00 95.00 76 LEU A O 1
ATOM 601 N N . HIS A 1 77 ? -9.481 -19.693 26.906 1.00 95.25 77 HIS A N 1
ATOM 602 C CA . HIS A 1 77 ? -10.609 -18.772 27.013 1.00 95.25 77 HIS A CA 1
ATOM 603 C C . HIS A 1 77 ? -10.096 -17.332 27.054 1.00 95.25 77 HIS A C 1
ATOM 605 O O . HIS A 1 77 ? -9.509 -16.904 28.045 1.00 95.25 77 HIS A O 1
ATOM 611 N N . LEU A 1 78 ? -10.332 -16.579 25.984 1.00 95.31 78 LEU A N 1
ATOM 612 C CA . LEU A 1 78 ? -10.062 -15.148 25.932 1.00 95.31 78 LEU A CA 1
ATOM 613 C C . LEU A 1 78 ? -11.314 -14.389 26.376 1.00 95.31 78 LEU A C 1
ATOM 615 O O . LEU A 1 78 ? -12.356 -14.492 25.723 1.00 95.31 78 LEU A O 1
ATOM 619 N N . VAL A 1 79 ? -11.200 -13.630 27.465 1.00 95.56 79 VAL A N 1
ATOM 620 C CA . VAL A 1 79 ? -12.274 -12.791 28.004 1.00 95.56 79 VAL A CA 1
ATOM 621 C C . VAL A 1 79 ? -12.021 -11.340 27.613 1.00 95.56 79 VAL A C 1
ATOM 623 O O . VAL A 1 79 ? -10.975 -10.781 27.945 1.00 95.56 79 VAL A O 1
ATOM 626 N N . THR A 1 80 ? -12.985 -10.709 26.945 1.00 94.94 80 THR A N 1
ATOM 627 C CA . THR A 1 80 ? -12.907 -9.298 26.542 1.00 94.94 80 THR A CA 1
ATOM 628 C C . THR A 1 80 ? -14.133 -8.515 26.987 1.00 94.94 80 THR A C 1
ATOM 630 O O . THR A 1 80 ? -15.227 -9.066 27.119 1.00 94.94 80 THR A O 1
ATOM 633 N N . GLU A 1 81 ? -13.972 -7.205 27.152 1.00 93.19 81 GLU A N 1
ATOM 634 C CA . GLU A 1 81 ? -15.099 -6.275 27.252 1.00 93.19 81 GLU A CA 1
ATOM 635 C C . GLU A 1 81 ? -15.995 -6.333 26.002 1.00 93.19 81 GLU A C 1
ATOM 637 O O . GLU A 1 81 ? -15.604 -6.824 24.939 1.00 93.19 81 GLU A O 1
ATOM 642 N N . THR A 1 82 ? -17.200 -5.772 26.108 1.00 91.12 82 THR A N 1
ATOM 643 C CA . THR A 1 82 ? -18.099 -5.571 24.968 1.00 91.12 82 THR A CA 1
ATOM 644 C C . THR A 1 82 ? -18.811 -4.223 25.054 1.00 91.12 82 THR A C 1
ATOM 646 O O . THR A 1 82 ? -19.144 -3.765 26.144 1.00 91.12 82 THR A O 1
ATOM 649 N N . ALA A 1 83 ? -19.059 -3.581 23.907 1.00 86.25 83 ALA A N 1
ATOM 650 C CA . ALA A 1 83 ? -19.864 -2.356 23.845 1.00 86.25 83 ALA A CA 1
ATOM 651 C C . ALA A 1 83 ? -21.368 -2.653 23.956 1.00 86.25 83 ALA A C 1
ATOM 653 O O . ALA A 1 83 ? -22.147 -1.814 24.403 1.00 86.25 83 ALA A O 1
ATOM 654 N N . GLY A 1 84 ? -21.795 -3.848 23.542 1.00 85.94 84 GLY A N 1
ATOM 655 C CA . GLY A 1 84 ? -23.208 -4.182 23.451 1.00 85.94 84 GLY A CA 1
ATOM 656 C C . GLY A 1 84 ? -23.473 -5.582 22.894 1.00 85.94 84 GLY A C 1
ATOM 657 O O . GLY A 1 84 ? -22.554 -6.390 22.747 1.00 85.94 84 GLY A O 1
ATOM 658 N N . PRO A 1 85 ? -24.744 -5.899 22.605 1.00 83.12 85 PRO A N 1
ATOM 659 C CA . PRO A 1 85 ? -25.152 -7.253 22.240 1.00 83.12 85 PRO A CA 1
ATOM 660 C C . PRO A 1 85 ? -25.027 -7.574 20.743 1.00 83.12 85 PRO A C 1
ATOM 662 O O . PRO A 1 85 ? -25.060 -8.750 20.379 1.00 83.12 85 PRO A O 1
ATOM 665 N N . LEU A 1 86 ? -24.917 -6.565 19.870 1.00 85.88 86 LEU A N 1
ATOM 666 C CA . LEU A 1 86 ? -25.023 -6.737 18.419 1.00 85.88 86 LEU A CA 1
ATOM 667 C C . LEU A 1 86 ? -23.702 -6.450 17.706 1.00 85.88 86 LEU A C 1
ATOM 669 O O . LEU A 1 86 ? -23.054 -5.432 17.947 1.00 85.88 86 LEU A O 1
ATOM 673 N N . SER A 1 87 ? -23.348 -7.325 16.763 1.00 92.00 87 SER A N 1
ATOM 674 C CA . SER A 1 87 ? -22.342 -7.000 15.755 1.00 92.00 87 SER A CA 1
ATOM 675 C C . SER A 1 87 ? -22.944 -6.123 14.661 1.00 92.00 87 SER A C 1
ATOM 677 O O . SER A 1 87 ? -24.134 -6.229 14.341 1.00 92.00 87 SER A O 1
ATOM 679 N N . LEU A 1 88 ? -22.115 -5.300 14.025 1.00 94.69 88 LEU A N 1
ATOM 680 C CA . LEU A 1 88 ? -22.541 -4.482 12.894 1.00 94.69 88 LEU A CA 1
ATOM 681 C C . LEU A 1 88 ? -23.087 -5.352 11.751 1.00 94.69 88 LEU A C 1
ATOM 683 O O . LEU A 1 88 ? -24.093 -5.001 11.142 1.00 94.69 88 LEU A O 1
ATOM 687 N N . ARG A 1 89 ? -22.499 -6.533 11.513 1.00 93.38 89 ARG A N 1
ATOM 688 C CA . ARG A 1 89 ? -23.004 -7.509 10.528 1.00 93.38 89 ARG A CA 1
ATOM 689 C C . ARG A 1 89 ? -24.457 -7.909 10.798 1.00 93.38 89 ARG A C 1
ATOM 691 O O . ARG A 1 89 ? -25.246 -7.986 9.859 1.00 93.38 89 ARG A O 1
ATOM 698 N N . ALA A 1 90 ? -24.818 -8.161 12.058 1.00 91.06 90 ALA A N 1
ATOM 699 C CA . ALA A 1 90 ? -26.201 -8.468 12.421 1.00 91.06 90 ALA A CA 1
ATOM 700 C C . ALA A 1 90 ? -27.117 -7.262 12.163 1.00 91.06 90 ALA A C 1
ATOM 702 O O . ALA A 1 90 ? -28.169 -7.411 11.550 1.00 91.06 90 ALA A O 1
ATOM 703 N N . MET A 1 91 ? -26.674 -6.058 12.533 1.00 92.88 91 MET A N 1
ATOM 704 C CA . MET A 1 91 ? -27.450 -4.835 12.316 1.00 92.88 91 MET A CA 1
ATOM 705 C C . MET A 1 91 ? -27.701 -4.525 10.834 1.00 92.88 91 MET A C 1
ATOM 707 O O . MET A 1 91 ? -28.805 -4.084 10.504 1.00 92.88 91 MET A O 1
ATOM 711 N N . ILE A 1 92 ? -26.705 -4.753 9.966 1.00 93.56 92 ILE A N 1
ATOM 712 C CA . ILE A 1 92 ? -26.815 -4.608 8.505 1.00 93.56 92 ILE A CA 1
ATOM 713 C C . ILE A 1 92 ? -27.843 -5.601 7.961 1.00 93.56 92 ILE A C 1
ATOM 715 O O . ILE A 1 92 ? -28.767 -5.198 7.258 1.00 93.56 92 ILE A O 1
ATOM 719 N N . ARG A 1 93 ? -27.728 -6.884 8.328 1.00 91.44 93 ARG A N 1
ATOM 720 C CA . ARG A 1 93 ? -28.649 -7.940 7.878 1.00 91.44 93 ARG A CA 1
ATOM 721 C C . ARG A 1 93 ? -30.099 -7.654 8.271 1.00 91.44 93 ARG A C 1
ATOM 723 O O . ARG A 1 93 ? -31.004 -7.906 7.484 1.00 91.44 93 ARG A O 1
ATOM 730 N N . ASP A 1 94 ? -30.304 -7.118 9.469 1.00 90.19 94 ASP A N 1
ATOM 731 C CA . ASP A 1 94 ? -31.634 -6.818 9.997 1.00 90.19 94 ASP A CA 1
ATOM 732 C C . ASP A 1 94 ? -32.181 -5.465 9.480 1.00 90.19 94 ASP A C 1
ATOM 734 O O . ASP A 1 94 ? -33.287 -5.064 9.839 1.00 90.19 94 ASP A O 1
ATOM 738 N N . GLY A 1 95 ? -31.420 -4.735 8.650 1.00 88.38 95 GLY A N 1
ATOM 739 C CA . GLY A 1 95 ? -31.828 -3.447 8.069 1.00 88.38 95 GLY A CA 1
ATOM 740 C C . GLY A 1 95 ? -31.963 -2.313 9.092 1.00 88.38 95 GLY A C 1
ATOM 741 O O . GLY A 1 95 ? -32.648 -1.322 8.848 1.00 88.38 95 GLY A O 1
ATOM 742 N N . SER A 1 96 ? -31.333 -2.456 10.260 1.00 88.06 96 SER A N 1
ATOM 743 C CA . SER A 1 96 ? -31.529 -1.572 11.421 1.00 88.06 96 SER A CA 1
ATOM 744 C C . SER A 1 96 ? -30.600 -0.349 11.453 1.00 88.06 96 SER A C 1
ATOM 746 O O . SER A 1 96 ? -30.728 0.520 12.326 1.00 88.06 96 SER A O 1
ATOM 748 N N . VAL A 1 97 ? -29.651 -0.263 10.513 1.00 92.00 97 VAL A N 1
ATOM 749 C CA . VAL A 1 97 ? -28.689 0.841 10.431 1.00 92.00 97 VAL A CA 1
ATOM 750 C C . VAL A 1 97 ? -29.280 1.985 9.613 1.00 92.00 97 VAL A C 1
ATOM 752 O O . VAL A 1 97 ? -29.405 1.912 8.396 1.00 92.00 97 VAL A O 1
ATOM 755 N N . THR A 1 98 ? -29.627 3.081 10.285 1.00 91.62 98 THR A N 1
ATOM 756 C CA . THR A 1 98 ? -29.966 4.340 9.611 1.00 91.62 98 THR A CA 1
ATOM 757 C C . THR A 1 98 ? -28.695 5.080 9.203 1.00 91.62 98 THR A C 1
ATOM 759 O O . THR A 1 98 ? -27.640 4.875 9.797 1.00 91.62 98 THR A O 1
ATOM 762 N N . ARG A 1 99 ? -28.782 6.027 8.264 1.00 86.94 99 ARG A N 1
ATOM 763 C CA . ARG A 1 99 ? -27.622 6.847 7.859 1.00 86.94 99 ARG A CA 1
ATOM 764 C C . ARG A 1 99 ? -26.981 7.608 9.010 1.00 86.94 99 ARG A C 1
ATOM 766 O O . ARG A 1 99 ? -25.764 7.648 9.129 1.00 86.94 99 ARG A O 1
ATOM 773 N N . ARG A 1 100 ? -27.806 8.156 9.906 1.00 89.56 100 ARG A N 1
ATOM 774 C CA . ARG A 1 100 ? -27.315 8.811 11.122 1.00 89.56 100 ARG A CA 1
ATOM 775 C C . ARG A 1 100 ? -26.543 7.829 12.010 1.00 89.56 100 ARG A C 1
ATOM 777 O O . ARG A 1 100 ? -25.517 8.194 12.562 1.00 89.56 100 ARG A O 1
ATOM 784 N N . LYS A 1 101 ? -27.002 6.577 12.127 1.00 92.31 101 LYS A N 1
ATOM 785 C CA . LYS A 1 101 ? -26.245 5.532 12.832 1.00 92.31 101 LYS A CA 1
ATOM 786 C C . LYS A 1 101 ? -24.963 5.162 12.090 1.00 92.31 101 LYS A C 1
ATOM 788 O O . LYS A 1 101 ? -23.936 5.041 12.741 1.00 92.31 101 LYS A O 1
ATOM 793 N N . ALA A 1 102 ? -25.000 5.037 10.762 1.00 93.62 102 ALA A N 1
ATOM 794 C CA . ALA A 1 102 ? -23.815 4.773 9.948 1.00 93.62 102 ALA A CA 1
ATOM 795 C C . ALA A 1 102 ? -22.714 5.815 10.193 1.00 93.62 102 ALA A C 1
ATOM 797 O O . ALA A 1 102 ? -21.553 5.447 10.339 1.00 93.62 102 ALA A O 1
ATOM 798 N N . TRP A 1 103 ? -23.094 7.088 10.331 1.00 92.31 103 TRP A N 1
ATOM 799 C CA . TRP A 1 103 ? -22.184 8.175 10.687 1.00 92.31 103 TRP A CA 1
ATOM 800 C C . TRP A 1 103 ? -21.481 7.947 12.034 1.00 92.31 103 TRP A C 1
ATOM 802 O O . TRP A 1 103 ? -20.252 7.924 12.097 1.00 92.31 103 TRP A O 1
ATOM 812 N N . TYR A 1 104 ? -22.243 7.714 13.109 1.00 93.00 104 TYR A N 1
ATOM 813 C CA . TYR A 1 104 ? -21.673 7.453 14.438 1.00 93.00 104 TYR A CA 1
ATOM 814 C C . TYR A 1 104 ? -20.825 6.181 14.471 1.00 93.00 104 TYR A C 1
ATOM 816 O O . TYR A 1 104 ? -19.747 6.175 15.063 1.00 93.00 104 TYR A O 1
ATOM 824 N N . ILE A 1 105 ? -21.283 5.130 13.786 1.00 95.81 105 ILE A N 1
ATOM 825 C CA . ILE A 1 105 ? -20.546 3.873 13.657 1.00 95.81 105 ILE A CA 1
ATOM 826 C C . ILE A 1 105 ? -19.192 4.130 12.996 1.00 95.81 105 ILE A C 1
ATOM 828 O O . ILE A 1 105 ? -18.166 3.689 13.511 1.00 95.81 105 ILE A O 1
ATOM 832 N N . MET A 1 106 ? -19.171 4.890 11.899 1.00 96.94 106 MET A N 1
ATOM 833 C CA . MET A 1 106 ? -17.935 5.201 11.191 1.00 96.94 106 MET A CA 1
ATOM 834 C C . MET A 1 106 ? -16.978 6.028 12.049 1.00 96.94 106 MET A C 1
ATOM 836 O O . MET A 1 106 ? -15.797 5.702 12.121 1.00 96.94 106 MET A O 1
ATOM 840 N N . ARG A 1 107 ? -17.470 7.039 12.775 1.00 96.44 107 ARG A N 1
ATOM 841 C CA . ARG A 1 107 ? -16.632 7.797 13.720 1.00 96.44 107 ARG A CA 1
ATOM 842 C C . ARG A 1 107 ? -16.022 6.886 14.789 1.00 96.44 107 ARG A C 1
ATOM 844 O O . ARG A 1 107 ? -14.829 6.989 15.053 1.00 96.44 107 ARG A O 1
ATOM 851 N N . GLY A 1 108 ? -16.795 5.955 15.346 1.00 96.69 108 GLY A N 1
ATOM 852 C CA . GLY A 1 108 ? -16.290 4.979 16.315 1.00 96.69 108 GLY A CA 1
ATOM 853 C C . GLY A 1 108 ? -15.222 4.038 15.743 1.00 96.69 108 GLY A C 1
ATOM 854 O O . GLY A 1 108 ? -14.210 3.792 16.395 1.00 96.69 108 GLY A O 1
ATOM 855 N N . ILE A 1 109 ? -15.398 3.566 14.503 1.00 98.00 109 ILE A N 1
ATOM 856 C CA . ILE A 1 109 ? -14.390 2.753 13.801 1.00 98.00 109 ILE A CA 1
ATOM 857 C C . ILE A 1 109 ? -13.111 3.567 13.572 1.00 98.00 109 ILE A C 1
ATOM 859 O O . ILE A 1 109 ? -12.027 3.092 13.891 1.00 98.00 109 ILE A O 1
ATOM 863 N N . VAL A 1 110 ? -13.215 4.794 13.049 1.00 97.62 110 VAL A N 1
ATOM 864 C CA . VAL A 1 110 ? -12.043 5.647 12.787 1.00 97.62 110 VAL A CA 1
ATOM 865 C C . VAL A 1 110 ? -11.310 5.994 14.085 1.00 97.62 110 VAL A C 1
ATOM 867 O O . VAL A 1 110 ? -10.085 5.977 14.098 1.00 97.62 110 VAL A O 1
ATOM 870 N N . ALA A 1 111 ? -12.028 6.247 15.184 1.00 96.44 111 ALA A N 1
ATOM 871 C CA . ALA A 1 111 ? -11.417 6.481 16.493 1.00 96.44 111 ALA A CA 1
ATOM 872 C C . ALA A 1 111 ? -10.621 5.260 16.984 1.00 96.44 111 ALA A C 1
ATOM 874 O O . ALA A 1 111 ? -9.476 5.402 17.403 1.00 96.44 111 ALA A O 1
ATOM 875 N N . ALA A 1 112 ? -11.179 4.053 16.853 1.00 96.12 112 ALA A N 1
ATOM 876 C CA . ALA A 1 112 ? -10.467 2.820 17.188 1.00 96.12 112 ALA A CA 1
ATOM 877 C C . ALA A 1 112 ? -9.217 2.602 16.320 1.00 96.12 112 ALA A C 1
ATOM 879 O O . ALA A 1 112 ? -8.190 2.136 16.810 1.00 96.12 112 ALA A O 1
ATOM 880 N N . LEU A 1 113 ? -9.294 2.942 15.028 1.00 96.31 113 LEU A N 1
ATOM 881 C CA . LEU A 1 113 ? -8.140 2.876 14.136 1.00 96.31 113 LEU A CA 1
ATOM 882 C C . LEU A 1 113 ? -7.074 3.916 14.510 1.00 96.31 113 LEU A C 1
ATOM 884 O O . LEU A 1 113 ? -5.904 3.557 14.520 1.00 96.31 113 LEU A O 1
ATOM 888 N N . ASP A 1 114 ? -7.439 5.148 14.892 1.00 93.50 114 ASP A N 1
ATOM 889 C CA . ASP A 1 114 ? -6.478 6.157 15.390 1.00 93.50 114 ASP A CA 1
ATOM 890 C C . ASP A 1 114 ? -5.737 5.651 16.640 1.00 93.50 114 ASP A C 1
ATOM 892 O O . ASP A 1 114 ? -4.523 5.818 16.748 1.00 93.50 114 ASP A O 1
ATOM 896 N N . GLU A 1 115 ? -6.429 4.950 17.548 1.00 91.88 115 GLU A N 1
ATOM 897 C CA . GLU A 1 115 ? -5.809 4.309 18.717 1.00 91.88 115 GLU A CA 1
ATOM 898 C C . GLU A 1 115 ? -4.815 3.197 18.321 1.00 91.88 115 GLU A C 1
ATOM 900 O O . GLU A 1 115 ? -3.653 3.224 18.742 1.00 91.88 115 GLU A O 1
ATOM 905 N N . LEU A 1 116 ? -5.244 2.234 17.493 1.00 91.38 116 LEU A N 1
ATOM 906 C CA . LEU A 1 116 ? -4.424 1.084 17.077 1.00 91.38 116 LEU A CA 1
ATOM 907 C C . LEU A 1 116 ? -3.227 1.500 16.222 1.00 91.38 116 LEU A C 1
ATOM 909 O O . LEU A 1 116 ? -2.080 1.158 16.528 1.00 91.38 116 LEU A O 1
ATOM 913 N N . HIS A 1 117 ? -3.485 2.276 15.167 1.00 91.19 117 HIS A N 1
ATOM 914 C CA . HIS A 1 117 ? -2.454 2.827 14.283 1.00 91.19 117 HIS A CA 1
ATOM 915 C C . HIS A 1 117 ? -1.506 3.700 15.086 1.00 91.19 117 HIS A C 1
ATOM 917 O O . HIS A 1 117 ? -0.293 3.692 14.855 1.00 91.19 117 HIS A O 1
ATOM 923 N N . GLY A 1 118 ? -2.061 4.343 16.112 1.00 85.12 118 GLY A N 1
ATOM 924 C CA . GLY A 1 118 ? -1.337 5.102 17.088 1.00 85.12 118 GLY A CA 1
ATOM 925 C C . GLY A 1 118 ? -0.216 4.307 17.779 1.00 85.12 118 GLY A C 1
ATOM 926 O O . GLY A 1 118 ? 0.874 4.808 18.071 1.00 85.12 118 GLY A O 1
ATOM 927 N N . MET A 1 119 ? -0.468 3.033 18.027 1.00 83.88 119 MET A N 1
ATOM 928 C CA . MET A 1 119 ? 0.454 2.112 18.686 1.00 83.88 119 MET A CA 1
ATOM 929 C C . MET A 1 119 ? 1.151 1.190 17.695 1.00 83.88 119 MET A C 1
ATOM 931 O O . MET A 1 119 ? 1.736 0.182 18.083 1.00 83.88 119 MET A O 1
ATOM 935 N N . ASN A 1 120 ? 1.147 1.573 16.416 1.00 82.25 120 ASN A N 1
ATOM 936 C CA . ASN A 1 120 ? 1.784 0.851 15.328 1.00 82.25 120 ASN A CA 1
ATOM 937 C C . ASN A 1 120 ? 1.175 -0.526 15.047 1.00 82.25 120 ASN A C 1
ATOM 939 O O . ASN A 1 120 ? 1.835 -1.355 14.415 1.00 82.25 120 ASN A O 1
ATOM 943 N N . ILE A 1 121 ? -0.064 -0.745 15.486 1.00 86.75 121 ILE A N 1
ATOM 944 C CA . ILE A 1 121 ? -0.812 -1.984 15.310 1.00 86.75 121 ILE A CA 1
ATOM 945 C C . ILE A 1 121 ? -1.736 -1.826 14.105 1.00 86.75 121 ILE A C 1
ATOM 947 O O . ILE A 1 121 ? -2.527 -0.888 14.041 1.00 86.75 121 ILE A O 1
ATOM 951 N N . VAL A 1 122 ? -1.650 -2.756 13.159 1.00 90.06 122 VAL A N 1
ATOM 952 C CA . VAL A 1 122 ? -2.645 -2.917 12.090 1.00 90.06 122 VAL A CA 1
ATOM 953 C C . VAL A 1 122 ? -3.700 -3.887 12.596 1.00 90.06 122 VAL A C 1
ATOM 955 O O . VAL A 1 122 ? -3.336 -4.955 13.088 1.00 90.06 122 VAL A O 1
ATOM 958 N N . HIS A 1 123 ? -4.985 -3.546 12.477 1.00 92.75 123 HIS A N 1
ATOM 959 C CA . HIS A 1 123 ? -6.066 -4.454 12.860 1.00 92.75 123 HIS A CA 1
ATOM 960 C C . HIS A 1 123 ? -6.009 -5.721 12.001 1.00 92.75 123 HIS A C 1
ATOM 962 O O . HIS A 1 123 ? -6.042 -6.835 12.521 1.00 92.75 123 HIS A O 1
ATOM 968 N N . GLY A 1 124 ? -5.887 -5.560 10.680 1.00 88.44 124 GLY A N 1
ATOM 969 C CA . GLY A 1 124 ? -5.551 -6.653 9.769 1.00 88.44 124 GLY A CA 1
ATOM 970 C C . GLY A 1 124 ? -6.732 -7.542 9.381 1.00 88.44 124 GLY A C 1
ATOM 971 O O . GLY A 1 124 ? -6.628 -8.263 8.397 1.00 88.44 124 GLY A O 1
ATOM 972 N N . ASP A 1 125 ? -7.878 -7.453 10.057 1.00 89.88 125 ASP A N 1
ATOM 973 C CA . ASP A 1 125 ? -9.118 -8.165 9.688 1.00 89.88 125 ASP A CA 1
ATOM 974 C C . ASP A 1 125 ? -10.394 -7.338 9.944 1.00 89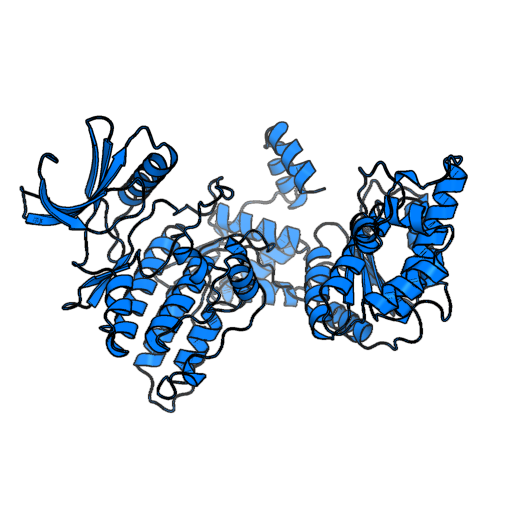.88 125 ASP A C 1
ATOM 976 O O . ASP A 1 125 ? -11.321 -7.746 10.646 1.00 89.88 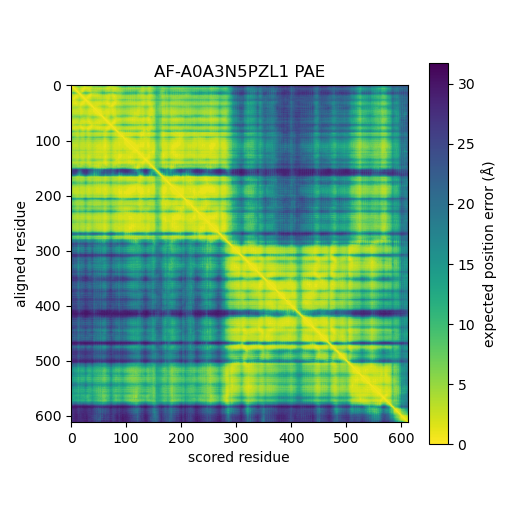125 ASP A O 1
ATOM 980 N N . LEU A 1 126 ? -10.419 -6.094 9.459 1.00 94.88 126 LEU A N 1
ATOM 981 C CA . LEU A 1 126 ? -11.546 -5.193 9.704 1.00 94.88 126 LEU A CA 1
ATOM 982 C C . LEU A 1 126 ? -12.740 -5.523 8.789 1.00 94.88 126 LEU A C 1
ATOM 984 O O . LEU A 1 126 ? -12.674 -5.355 7.575 1.00 94.88 126 LEU A O 1
ATOM 988 N N . HIS A 1 127 ? -13.856 -5.944 9.387 1.00 94.19 127 HIS A N 1
ATOM 989 C CA . HIS A 1 127 ? -15.128 -6.196 8.700 1.00 94.19 127 HIS A CA 1
ATOM 990 C C . HIS A 1 127 ? -16.319 -6.049 9.674 1.00 94.19 127 HIS A C 1
ATOM 992 O O . HIS A 1 127 ? -16.111 -6.142 10.888 1.00 94.19 127 HIS A O 1
ATOM 998 N N . PRO A 1 128 ? -17.587 -5.956 9.221 1.00 95.12 128 PRO A N 1
ATOM 999 C CA . PRO A 1 128 ? -18.742 -5.749 10.110 1.00 95.12 128 PRO A CA 1
ATOM 1000 C C . PRO A 1 128 ? -18.962 -6.818 11.193 1.00 95.12 128 PRO A C 1
ATOM 1002 O O . PRO A 1 128 ? -19.626 -6.563 12.194 1.00 95.12 128 PRO A O 1
ATOM 1005 N N . GLY A 1 129 ? -18.432 -8.032 11.021 1.00 91.81 129 GLY A N 1
ATOM 1006 C CA . GLY A 1 129 ? -18.471 -9.068 12.062 1.00 91.81 129 GLY A CA 1
ATOM 1007 C C . GLY A 1 129 ? -17.526 -8.819 13.247 1.00 91.81 129 GLY A C 1
ATOM 1008 O O . GLY A 1 129 ? -17.759 -9.382 14.309 1.00 91.81 129 GLY A O 1
ATOM 1009 N N . ASN A 1 130 ? -16.518 -7.954 13.079 1.00 93.31 130 ASN A N 1
ATOM 1010 C CA . ASN A 1 130 ? -15.484 -7.624 14.069 1.00 93.31 130 ASN A CA 1
ATOM 1011 C C . ASN A 1 130 ? -15.733 -6.237 14.692 1.00 93.31 130 ASN A C 1
ATOM 1013 O O . ASN A 1 130 ? -14.830 -5.589 15.213 1.00 93.31 130 ASN A O 1
ATOM 1017 N N . ILE A 1 131 ? -16.981 -5.767 14.623 1.00 95.50 131 ILE A N 1
ATOM 1018 C CA . ILE A 1 131 ? -17.413 -4.465 15.126 1.00 95.50 131 ILE A CA 1
ATOM 1019 C C . ILE A 1 131 ? -18.652 -4.697 15.973 1.00 95.50 131 ILE A C 1
ATOM 1021 O O . ILE A 1 131 ? -19.666 -5.177 15.461 1.00 95.50 131 ILE A O 1
ATOM 1025 N N . ILE A 1 132 ? -18.577 -4.357 17.255 1.00 94.56 132 ILE A N 1
ATOM 1026 C CA . ILE A 1 132 ? -19.710 -4.408 18.177 1.00 94.56 132 ILE A CA 1
ATOM 1027 C C . ILE A 1 132 ? -20.259 -3.003 18.356 1.00 94.56 132 ILE A C 1
ATOM 1029 O O . ILE A 1 132 ? -19.500 -2.067 18.610 1.00 94.56 132 ILE A O 1
ATOM 1033 N N . VAL A 1 133 ? -21.578 -2.871 18.231 1.00 93.50 133 VAL A N 1
ATOM 1034 C CA . VAL A 1 133 ? -22.276 -1.592 18.336 1.00 93.50 133 VAL A CA 1
ATOM 1035 C C . VAL A 1 133 ? -23.344 -1.687 19.414 1.00 93.50 133 VAL A C 1
ATOM 1037 O O . VAL A 1 133 ? -24.172 -2.602 19.419 1.00 93.50 133 VAL A O 1
ATOM 1040 N N . ASN A 1 134 ? -23.356 -0.713 20.315 1.00 92.12 134 ASN A N 1
ATOM 1041 C CA . ASN A 1 134 ? -24.471 -0.513 21.220 1.00 92.12 134 ASN A CA 1
ATOM 1042 C C . ASN A 1 134 ? -25.577 0.279 20.498 1.00 92.12 134 ASN A C 1
ATOM 1044 O O . ASN A 1 134 ? -25.365 1.440 20.151 1.00 92.12 134 ASN A O 1
ATOM 1048 N N . PRO A 1 135 ? -26.764 -0.298 20.248 1.00 87.38 135 PRO A N 1
ATOM 1049 C CA . PRO A 1 135 ? -27.801 0.377 19.471 1.00 87.38 135 PRO A CA 1
ATOM 1050 C C . PRO A 1 135 ? -28.453 1.567 20.194 1.00 87.38 135 PRO A C 1
ATOM 1052 O O . PRO A 1 135 ? -29.137 2.346 19.518 1.00 87.38 135 PRO A O 1
ATOM 1055 N N . GLU A 1 136 ? -28.276 1.678 21.516 1.00 88.25 136 GLU A N 1
ATOM 1056 C CA . GLU A 1 136 ? -28.835 2.734 22.368 1.00 88.25 136 GLU A CA 1
ATOM 1057 C C . GLU A 1 136 ? -27.853 3.899 22.532 1.00 88.25 136 GLU A C 1
ATOM 1059 O O . GLU A 1 136 ? -28.234 5.050 22.317 1.00 88.25 136 GLU A O 1
ATOM 1064 N N . THR A 1 137 ? -26.588 3.609 22.856 1.00 89.94 137 THR A N 1
ATOM 1065 C CA . THR A 1 137 ? -25.555 4.641 23.076 1.00 89.94 137 THR A CA 1
ATOM 1066 C C . THR A 1 137 ? -24.783 5.012 21.807 1.00 89.94 137 THR A C 1
ATOM 1068 O O . THR A 1 137 ? -24.209 6.094 21.733 1.00 89.94 137 THR A O 1
ATOM 1071 N N . ASN A 1 138 ? -24.824 4.164 20.773 1.00 87.69 138 ASN A N 1
ATOM 1072 C CA . ASN A 1 138 ? -23.945 4.187 19.595 1.00 87.69 138 ASN A CA 1
ATOM 1073 C C . ASN A 1 138 ? -22.460 3.960 19.916 1.00 87.69 138 ASN A C 1
ATOM 1075 O O . ASN A 1 138 ? -21.615 4.246 19.068 1.00 87.69 138 ASN A O 1
ATOM 1079 N N . ASP A 1 139 ? -22.135 3.415 21.092 1.00 91.56 139 ASP A N 1
ATOM 1080 C CA . ASP A 1 139 ? -20.764 3.011 21.396 1.00 91.56 139 ASP A CA 1
ATOM 1081 C C . ASP A 1 139 ? -20.310 1.916 20.434 1.00 91.56 139 ASP A C 1
ATOM 1083 O O . ASP A 1 139 ? -21.021 0.934 20.196 1.00 91.56 139 ASP A O 1
ATOM 1087 N N . VAL A 1 140 ? -19.105 2.087 19.899 1.00 94.56 140 VAL A N 1
ATOM 1088 C CA . VAL A 1 140 ? -18.468 1.149 18.977 1.00 94.56 140 VAL A CA 1
ATOM 1089 C C . VAL A 1 140 ? -17.210 0.605 19.626 1.00 94.56 140 VAL A C 1
ATOM 1091 O O . VAL A 1 140 ? -16.362 1.381 20.075 1.00 94.56 140 VAL A O 1
ATOM 1094 N N . LYS A 1 141 ? -17.072 -0.721 19.620 1.00 95.38 141 LYS A N 1
ATOM 1095 C CA . LYS A 1 141 ? -15.812 -1.397 19.929 1.00 95.38 141 LYS A CA 1
ATOM 1096 C C . LYS A 1 141 ? -15.398 -2.305 18.777 1.00 95.38 141 LYS A C 1
ATOM 1098 O O . LYS A 1 141 ? -16.171 -3.176 18.367 1.00 95.38 141 LYS A O 1
ATOM 1103 N N . LEU A 1 142 ? -14.177 -2.116 18.279 1.00 95.25 142 LEU A N 1
ATOM 1104 C CA . LEU A 1 142 ? -13.509 -3.120 17.455 1.00 95.25 142 LEU A CA 1
ATOM 1105 C C . LEU A 1 142 ? -13.142 -4.320 18.324 1.00 95.25 142 LEU A C 1
ATOM 1107 O O . LEU A 1 142 ? -12.784 -4.173 19.495 1.00 95.25 142 LEU A O 1
ATOM 1111 N N . ILE A 1 143 ? -13.253 -5.508 17.748 1.00 91.44 143 ILE A N 1
ATOM 1112 C CA . ILE A 1 143 ? -12.906 -6.767 18.398 1.00 91.44 143 ILE A CA 1
ATOM 1113 C C . ILE A 1 143 ? -11.997 -7.583 17.485 1.00 91.44 143 ILE A C 1
ATOM 1115 O O . ILE A 1 143 ? -11.991 -7.393 16.278 1.00 91.44 143 ILE A O 1
ATOM 1119 N N . ASP A 1 144 ? -11.350 -8.585 18.073 1.00 85.38 144 ASP A N 1
ATOM 1120 C CA . ASP A 1 144 ? -10.556 -9.596 17.368 1.00 85.38 144 ASP A CA 1
ATOM 1121 C C . ASP A 1 144 ? -9.203 -9.121 16.820 1.00 85.38 144 ASP A C 1
ATOM 1123 O O . ASP A 1 144 ? -8.981 -9.029 15.617 1.00 85.38 144 ASP A O 1
ATOM 1127 N N . LEU A 1 145 ? -8.248 -8.922 17.732 1.00 84.12 145 LEU A N 1
ATOM 1128 C CA . LEU A 1 145 ? -6.861 -8.604 17.387 1.00 84.12 145 LEU A CA 1
ATOM 1129 C C . LEU A 1 145 ? -6.017 -9.846 17.029 1.00 84.12 145 LEU A C 1
ATOM 1131 O O . LEU A 1 145 ? -4.790 -9.785 17.012 1.00 84.12 145 LEU A O 1
ATOM 1135 N N . GLY A 1 146 ? -6.641 -11.001 16.765 1.00 78.25 146 GLY A N 1
ATOM 1136 C CA . GLY A 1 146 ? -5.918 -12.258 16.534 1.00 78.25 146 GLY A CA 1
ATOM 1137 C C . GLY A 1 146 ? -5.122 -12.305 15.224 1.00 78.25 146 GLY A C 1
ATOM 1138 O O . GLY A 1 146 ? -4.179 -13.087 15.099 1.00 78.25 146 GLY A O 1
ATOM 1139 N N . LEU A 1 147 ? -5.476 -11.452 14.262 1.00 78.56 147 LEU A N 1
ATOM 1140 C CA . LEU A 1 147 ? -4.743 -11.236 13.008 1.00 78.56 147 LEU A CA 1
ATOM 1141 C C . LEU A 1 147 ? -4.019 -9.881 12.980 1.00 78.56 147 LEU A C 1
ATOM 1143 O O . LEU A 1 147 ? -3.435 -9.512 11.962 1.00 78.56 147 LEU A O 1
ATOM 1147 N N . SER A 1 148 ? -4.048 -9.143 14.091 1.00 82.50 148 SER A N 1
ATOM 1148 C CA . SER A 1 148 ? -3.345 -7.873 14.200 1.00 82.50 148 SER A CA 1
ATOM 1149 C C . SER A 1 148 ? -1.848 -8.086 14.338 1.00 82.50 148 SER A C 1
ATOM 1151 O O . SER A 1 148 ? -1.388 -9.069 14.917 1.00 82.50 148 SER A O 1
ATOM 1153 N N . PHE A 1 149 ? -1.074 -7.137 13.827 1.00 78.31 149 PHE A N 1
ATOM 1154 C CA . PHE A 1 149 ? 0.380 -7.186 13.901 1.00 78.31 149 PHE A CA 1
ATOM 1155 C C . PHE A 1 149 ? 0.968 -5.797 14.122 1.00 78.31 149 PHE A C 1
ATOM 1157 O O . PHE A 1 149 ? 0.408 -4.781 13.706 1.00 78.31 149 PHE A O 1
ATOM 1164 N N . VAL A 1 150 ? 2.128 -5.766 14.777 1.00 77.38 150 VAL A N 1
ATOM 1165 C CA . VAL A 1 150 ? 2.904 -4.542 14.974 1.00 77.38 150 VAL A CA 1
ATOM 1166 C C . VAL A 1 150 ? 3.811 -4.340 13.764 1.00 77.38 150 VAL A C 1
ATOM 1168 O O . VAL A 1 150 ? 4.670 -5.174 13.467 1.00 77.38 150 VAL A O 1
ATOM 1171 N N . ILE A 1 151 ? 3.645 -3.220 13.062 1.00 73.19 151 ILE A N 1
ATOM 1172 C CA . ILE A 1 151 ? 4.474 -2.890 11.894 1.00 73.19 151 ILE A CA 1
ATOM 1173 C C . ILE A 1 151 ? 5.947 -2.806 12.312 1.00 73.19 151 ILE A C 1
ATOM 1175 O O . ILE A 1 151 ? 6.293 -2.050 13.223 1.00 73.19 151 ILE A O 1
ATOM 1179 N N . GLY A 1 152 ? 6.808 -3.529 11.592 1.00 59.94 152 GLY A N 1
ATOM 1180 C CA . GLY A 1 152 ? 8.257 -3.568 11.816 1.00 59.94 152 GLY A CA 1
ATOM 1181 C C . GLY A 1 152 ? 8.744 -4.800 12.583 1.00 59.94 152 GLY A C 1
ATOM 1182 O O . GLY A 1 152 ? 9.949 -5.027 12.634 1.00 59.94 152 GLY A O 1
ATOM 1183 N N . GLN A 1 153 ? 7.843 -5.627 13.126 1.00 56.12 153 GLN A N 1
ATOM 1184 C CA . GLN A 1 153 ? 8.198 -6.963 13.607 1.00 56.12 153 GLN A CA 1
ATOM 1185 C C . GLN A 1 153 ? 8.033 -8.001 12.488 1.00 56.12 153 GLN A C 1
ATOM 1187 O O . GLN A 1 153 ? 7.094 -7.941 11.693 1.00 56.12 153 GLN A O 1
ATOM 1192 N N . ALA A 1 154 ? 8.996 -8.921 12.381 1.00 36.34 154 ALA A N 1
ATOM 1193 C CA . ALA A 1 154 ? 9.073 -9.912 11.314 1.00 36.34 154 ALA A CA 1
ATOM 1194 C C . ALA A 1 154 ? 7.963 -10.970 11.443 1.00 36.34 154 ALA A C 1
ATOM 1196 O O . ALA A 1 154 ? 8.152 -11.988 12.098 1.00 36.34 154 ALA A O 1
ATOM 1197 N N . SER A 1 155 ? 6.817 -10.719 10.808 1.00 42.28 155 SER A N 1
ATOM 1198 C CA . SER A 1 155 ? 5.881 -11.736 10.307 1.00 42.28 155 SER A CA 1
ATOM 1199 C C . SER A 1 155 ? 4.896 -11.068 9.334 1.00 42.28 155 SER A C 1
ATOM 1201 O O . SER A 1 155 ? 3.766 -10.752 9.687 1.00 42.28 155 SER A O 1
ATOM 1203 N N . GLN A 1 156 ? 5.346 -10.754 8.111 1.00 47.31 156 GLN A N 1
ATOM 1204 C CA . GLN A 1 156 ? 4.466 -10.246 7.035 1.00 47.31 156 GLN A CA 1
ATOM 1205 C C . GLN A 1 156 ? 3.914 -11.369 6.140 1.00 47.31 156 GLN A C 1
ATOM 1207 O O . GLN A 1 156 ? 3.304 -11.115 5.107 1.00 47.31 156 GLN A O 1
ATOM 1212 N N . THR A 1 157 ? 4.132 -12.624 6.526 1.00 40.47 157 THR A N 1
ATOM 1213 C CA . THR A 1 157 ? 3.856 -13.803 5.701 1.00 40.47 157 THR A CA 1
ATOM 1214 C C . THR A 1 157 ? 3.216 -14.914 6.523 1.00 40.47 157 THR A C 1
ATOM 1216 O O . THR A 1 157 ? 3.605 -16.075 6.440 1.00 40.47 157 THR A O 1
ATOM 1219 N N . GLU A 1 158 ? 2.194 -14.589 7.309 1.00 40.38 158 GLU A N 1
ATOM 1220 C CA . GLU A 1 158 ? 1.212 -15.610 7.660 1.00 40.38 158 GLU A CA 1
ATOM 1221 C C . GLU A 1 158 ? 0.165 -15.625 6.549 1.00 40.38 158 GLU A C 1
ATOM 1223 O O . GLU A 1 158 ? -0.535 -14.640 6.316 1.00 40.38 158 GLU A O 1
ATOM 1228 N N . SER A 1 159 ? 0.119 -16.742 5.817 1.00 38.47 159 SER A N 1
ATOM 1229 C CA . SER A 1 159 ? -0.990 -17.119 4.944 1.00 38.47 159 SER A CA 1
ATOM 1230 C C . SER A 1 159 ? -2.280 -16.960 5.742 1.00 38.47 159 SER A C 1
ATOM 1232 O O . SER A 1 159 ? -2.659 -17.856 6.495 1.00 38.47 159 SER A O 1
ATOM 1234 N N . MET A 1 160 ? -2.935 -15.806 5.622 1.00 45.97 160 MET A N 1
ATOM 1235 C CA . MET A 1 160 ? -4.199 -15.580 6.297 1.00 45.97 160 MET A CA 1
ATOM 1236 C C . MET A 1 160 ? -5.191 -16.581 5.719 1.00 45.97 160 MET A C 1
ATOM 1238 O O . MET A 1 160 ? -5.502 -16.529 4.532 1.00 45.97 160 MET A O 1
ATOM 1242 N N . GLY A 1 161 ? -5.665 -17.518 6.539 1.00 43.66 161 GLY A N 1
ATOM 1243 C CA . GLY A 1 161 ? -6.853 -18.300 6.223 1.00 43.66 161 GLY A CA 1
ATOM 1244 C C . GLY A 1 161 ? -8.027 -17.332 6.123 1.00 43.66 161 GLY A C 1
ATOM 1245 O O . GLY A 1 161 ? -8.638 -16.993 7.136 1.00 43.66 161 GLY A O 1
ATOM 1246 N N . VAL A 1 162 ? -8.268 -16.797 4.925 1.00 51.28 162 VAL A N 1
ATOM 1247 C CA . VAL A 1 162 ? -9.293 -15.781 4.690 1.00 51.28 162 VAL A CA 1
ATOM 1248 C C . VAL A 1 162 ? -10.648 -16.475 4.596 1.00 51.28 162 VAL A C 1
ATOM 1250 O O . VAL A 1 162 ? -10.867 -17.300 3.713 1.00 51.28 162 VAL A O 1
ATOM 1253 N N . MET A 1 163 ? -11.574 -16.140 5.493 1.00 54.97 163 MET A N 1
ATOM 1254 C CA . MET A 1 163 ? -12.980 -16.534 5.353 1.00 54.97 163 MET A CA 1
ATOM 1255 C C . MET A 1 163 ? -13.616 -15.754 4.193 1.00 54.97 163 MET A C 1
ATOM 1257 O O . MET A 1 163 ? -13.386 -14.551 4.077 1.00 54.97 163 MET A O 1
ATOM 1261 N N . GLU A 1 164 ? -14.464 -16.392 3.375 1.00 51.47 164 GLU A N 1
ATOM 1262 C CA . GLU A 1 164 ? -15.106 -15.775 2.192 1.00 51.47 164 GLU A CA 1
ATOM 1263 C C . GLU A 1 164 ? -15.726 -14.391 2.483 1.00 51.47 164 GLU A C 1
ATOM 1265 O O . GLU A 1 164 ? -15.585 -13.459 1.695 1.00 51.47 164 GLU A O 1
ATOM 1270 N N . GLY A 1 165 ? -16.347 -14.213 3.656 1.00 59.72 165 GLY A N 1
ATOM 1271 C CA . GLY A 1 165 ? -16.975 -12.947 4.059 1.00 59.72 165 GLY A CA 1
ATOM 1272 C C . GLY A 1 165 ? -16.014 -11.818 4.465 1.00 59.72 165 GLY A C 1
ATOM 1273 O O . GLY A 1 165 ? -16.450 -10.674 4.569 1.00 59.72 165 GLY A O 1
ATOM 1274 N N . ALA A 1 166 ? -14.734 -12.109 4.709 1.00 76.69 166 ALA A N 1
ATOM 1275 C CA . ALA A 1 166 ? -13.701 -11.106 4.987 1.00 76.69 166 ALA A CA 1
ATOM 1276 C C . ALA A 1 166 ? -13.068 -10.564 3.692 1.00 76.69 166 ALA A C 1
ATOM 1278 O O . ALA A 1 166 ? -12.646 -9.409 3.648 1.00 76.69 166 ALA A O 1
ATOM 1279 N N . VAL A 1 167 ? -13.063 -11.368 2.617 1.00 85.06 167 VAL A N 1
ATOM 1280 C CA . VAL A 1 167 ? -12.502 -10.994 1.304 1.00 85.06 167 VAL A CA 1
ATOM 1281 C C . VAL A 1 167 ? -13.183 -9.743 0.745 1.00 85.06 167 VAL A C 1
ATOM 1283 O O . VAL A 1 167 ? -12.509 -8.890 0.181 1.00 85.06 167 VAL A O 1
ATOM 1286 N N . ALA A 1 168 ? -14.493 -9.592 0.965 1.00 91.25 168 ALA A N 1
ATOM 1287 C CA . ALA A 1 168 ? -15.276 -8.451 0.483 1.00 91.25 168 ALA A CA 1
ATOM 1288 C C . ALA A 1 168 ? -14.819 -7.083 1.014 1.00 91.25 168 ALA A C 1
ATOM 1290 O O . ALA A 1 168 ? -15.143 -6.065 0.410 1.00 91.25 168 ALA A O 1
ATOM 1291 N N . TYR A 1 169 ? -14.082 -7.052 2.127 1.00 94.12 169 TYR A N 1
ATOM 1292 C CA . TYR A 1 169 ? -13.572 -5.828 2.752 1.00 94.12 169 TYR A CA 1
ATOM 1293 C C . TYR A 1 169 ? -12.054 -5.687 2.580 1.00 94.12 169 TYR A C 1
ATOM 1295 O O . TYR A 1 169 ? -11.456 -4.744 3.087 1.00 94.12 169 TYR A O 1
ATOM 1303 N N . MET A 1 170 ? -11.411 -6.622 1.877 1.00 89.06 170 MET A N 1
ATOM 1304 C CA . MET A 1 170 ? -9.961 -6.729 1.819 1.00 89.06 170 MET A CA 1
ATOM 1305 C C . MET A 1 170 ? -9.323 -5.637 0.952 1.00 89.06 170 MET A C 1
ATOM 1307 O O . MET A 1 170 ? -9.722 -5.402 -0.187 1.00 89.06 170 MET A O 1
ATOM 1311 N N . ALA A 1 171 ? -8.261 -5.022 1.474 1.00 91.75 171 ALA A N 1
ATOM 1312 C CA . ALA A 1 171 ? -7.428 -4.103 0.709 1.00 91.75 171 ALA A CA 1
ATOM 1313 C C . ALA A 1 171 ? -6.630 -4.823 -0.404 1.00 91.75 171 ALA A C 1
ATOM 1315 O O . ALA A 1 171 ? -6.169 -5.946 -0.184 1.00 91.75 171 ALA A O 1
ATOM 1316 N N . PRO A 1 172 ? -6.400 -4.184 -1.568 1.00 87.69 172 PRO A N 1
ATOM 1317 C CA . PRO A 1 172 ? -5.657 -4.757 -2.697 1.00 87.69 172 PRO A CA 1
ATOM 1318 C C . PRO A 1 172 ? -4.314 -5.396 -2.312 1.00 87.69 172 PRO A C 1
ATOM 1320 O O . PRO A 1 172 ? -4.000 -6.504 -2.739 1.00 87.69 172 PRO A O 1
ATOM 1323 N N . GLU A 1 173 ? -3.533 -4.732 -1.464 1.00 83.19 173 GLU A N 1
ATOM 1324 C CA . GLU A 1 173 ? -2.216 -5.175 -1.001 1.00 83.19 173 GLU A CA 1
ATOM 1325 C C . GLU A 1 173 ? -2.248 -6.435 -0.128 1.00 83.19 173 GLU A C 1
ATOM 1327 O O . GLU A 1 173 ? -1.313 -7.232 -0.149 1.00 83.19 173 GLU A O 1
ATOM 1332 N N . LYS A 1 174 ? -3.367 -6.710 0.549 1.00 82.50 174 LYS A N 1
ATOM 1333 C CA . LYS A 1 174 ? -3.535 -7.932 1.352 1.00 82.50 174 LYS A CA 1
ATOM 1334 C C . LYS A 1 174 ? -3.747 -9.186 0.506 1.00 82.50 174 LYS A C 1
ATOM 1336 O O . LYS A 1 174 ? -3.690 -10.293 1.029 1.00 82.50 174 LYS A O 1
ATOM 1341 N N . THR A 1 175 ? -3.974 -9.033 -0.798 1.00 73.31 175 THR A N 1
ATOM 1342 C CA . THR A 1 175 ? -4.140 -10.165 -1.721 1.00 73.31 175 THR A CA 1
ATOM 1343 C C . THR A 1 175 ? -2.816 -10.859 -2.062 1.00 73.31 175 THR A C 1
ATOM 1345 O O . THR A 1 175 ? -2.838 -11.912 -2.708 1.00 73.31 175 THR A O 1
ATOM 1348 N N . GLY A 1 176 ? -1.677 -10.243 -1.711 1.00 64.56 176 GLY A N 1
ATOM 1349 C CA . GLY A 1 176 ? -0.333 -10.688 -2.095 1.00 64.56 176 GLY A CA 1
ATOM 1350 C C . GLY A 1 176 ? -0.019 -10.531 -3.589 1.00 64.56 176 GLY A C 1
ATOM 1351 O O . GLY A 1 176 ? 0.983 -11.056 -4.060 1.00 64.56 176 GLY A O 1
ATOM 1352 N N . ARG A 1 177 ? -0.886 -9.850 -4.355 1.00 62.50 177 ARG A N 1
ATOM 1353 C CA . ARG A 1 177 ? -0.761 -9.662 -5.815 1.00 62.50 177 ARG A CA 1
ATOM 1354 C C . ARG A 1 177 ? -0.344 -8.246 -6.214 1.00 62.50 177 ARG A C 1
ATOM 1356 O O . ARG A 1 177 ? -0.381 -7.909 -7.394 1.00 62.50 177 ARG A O 1
ATOM 1363 N N . THR A 1 178 ? 0.030 -7.414 -5.246 1.00 64.94 178 THR A N 1
ATOM 1364 C CA . THR A 1 178 ? 0.610 -6.089 -5.482 1.00 64.94 178 THR A CA 1
ATOM 1365 C C . THR A 1 178 ? 2.013 -6.037 -4.884 1.00 64.94 178 THR A C 1
ATOM 1367 O O . THR A 1 178 ? 2.370 -6.860 -4.045 1.00 64.94 178 THR A O 1
ATOM 1370 N N . SER A 1 179 ? 2.814 -5.062 -5.309 1.00 62.03 179 SER A N 1
ATOM 1371 C CA . SER A 1 179 ? 4.130 -4.790 -4.718 1.00 62.03 179 SER A CA 1
ATOM 1372 C C . SER A 1 179 ? 4.053 -3.982 -3.417 1.00 62.03 179 SER A C 1
ATOM 1374 O O . SER A 1 179 ? 5.089 -3.654 -2.843 1.00 62.03 179 SER A O 1
ATOM 1376 N N . TYR A 1 180 ? 2.852 -3.592 -2.981 1.00 72.69 180 TYR A N 1
ATOM 1377 C CA . TYR A 1 180 ? 2.665 -2.755 -1.802 1.00 72.69 180 TYR A CA 1
ATOM 1378 C C . TYR A 1 180 ? 2.678 -3.604 -0.530 1.00 72.69 180 TYR A C 1
ATOM 1380 O O . TYR A 1 180 ? 2.119 -4.698 -0.486 1.00 72.69 180 TYR A O 1
ATOM 1388 N N . VAL A 1 181 ? 3.290 -3.067 0.522 1.00 77.50 181 VAL A N 1
ATOM 1389 C CA . VAL A 1 181 ? 3.308 -3.687 1.850 1.00 77.50 181 VAL A CA 1
ATOM 1390 C C . VAL A 1 181 ? 1.986 -3.410 2.565 1.00 77.50 181 VAL A C 1
ATOM 1392 O O . VAL A 1 181 ? 1.442 -2.311 2.465 1.00 77.50 181 VAL A O 1
ATOM 1395 N N . VAL A 1 182 ? 1.483 -4.397 3.307 1.00 81.81 182 VAL A N 1
ATOM 1396 C CA . VAL A 1 182 ? 0.310 -4.223 4.173 1.00 81.81 182 VAL A CA 1
ATOM 1397 C C . VAL A 1 182 ? 0.687 -3.354 5.373 1.00 81.81 182 VAL A C 1
ATOM 1399 O O . VAL A 1 182 ? 1.597 -3.689 6.135 1.00 81.81 182 VAL A O 1
ATOM 1402 N N . ASP A 1 183 ? -0.037 -2.255 5.562 1.00 86.50 183 ASP A N 1
ATOM 1403 C CA . ASP A 1 183 ? 0.132 -1.328 6.681 1.00 86.50 183 ASP A CA 1
ATOM 1404 C C . ASP A 1 183 ? -1.224 -0.799 7.187 1.00 86.50 183 ASP A C 1
ATOM 1406 O O . ASP A 1 183 ? -2.287 -1.343 6.878 1.00 86.50 183 ASP A O 1
ATOM 1410 N N . THR A 1 184 ? -1.204 0.258 8.001 1.00 91.38 184 THR A N 1
ATOM 1411 C CA . THR A 1 184 ? -2.403 0.871 8.592 1.00 91.38 184 THR A CA 1
ATOM 1412 C C . THR A 1 184 ? -3.425 1.336 7.544 1.00 91.38 184 THR A C 1
ATOM 1414 O O . THR A 1 184 ? -4.629 1.339 7.807 1.00 91.38 184 THR A O 1
ATOM 1417 N N . ARG A 1 185 ? -2.990 1.664 6.319 1.00 93.88 185 ARG A N 1
ATOM 1418 C CA . ARG A 1 185 ? -3.856 2.119 5.217 1.00 93.88 185 ARG A CA 1
ATOM 1419 C C . ARG A 1 185 ? -4.717 0.992 4.649 1.00 93.88 185 ARG A C 1
ATOM 1421 O O . ARG A 1 185 ? -5.743 1.263 4.020 1.00 93.88 185 ARG A O 1
ATOM 1428 N N . SER A 1 186 ? -4.355 -0.265 4.902 1.00 93.38 186 SER A N 1
ATOM 1429 C CA . SER A 1 186 ? -5.197 -1.418 4.577 1.00 93.38 186 SER A CA 1
ATOM 1430 C C . SER A 1 186 ? -6.467 -1.462 5.437 1.00 93.38 186 SER A C 1
ATOM 1432 O O . SER A 1 186 ? -7.541 -1.817 4.942 1.00 93.38 186 SER A O 1
ATOM 1434 N N . ASP A 1 187 ? -6.386 -1.051 6.706 1.00 96.19 187 ASP A N 1
ATOM 1435 C CA . ASP A 1 187 ? -7.571 -0.931 7.563 1.00 96.19 187 ASP A CA 1
ATOM 1436 C C . ASP A 1 187 ? -8.460 0.234 7.112 1.00 96.19 187 ASP A C 1
ATOM 1438 O O . ASP A 1 187 ? -9.681 0.100 7.103 1.00 96.19 187 ASP A O 1
ATOM 1442 N N . LEU A 1 188 ? -7.865 1.352 6.669 1.00 97.56 188 LEU A N 1
ATOM 1443 C CA . LEU A 1 188 ? -8.611 2.501 6.133 1.00 97.56 188 LEU A CA 1
ATOM 1444 C C . LEU A 1 188 ? -9.398 2.133 4.867 1.00 97.56 188 LEU A C 1
ATOM 1446 O O . LEU A 1 188 ? -10.554 2.527 4.723 1.00 97.56 188 LEU A O 1
ATOM 1450 N N . TYR A 1 189 ? -8.818 1.314 3.986 1.00 98.00 189 TYR A N 1
ATOM 1451 C CA . TYR A 1 189 ? -9.544 0.763 2.840 1.00 98.00 189 TYR A CA 1
ATOM 1452 C C . TYR A 1 189 ? -10.749 -0.073 3.284 1.00 98.00 189 TYR A C 1
ATOM 1454 O O . TYR A 1 189 ? -11.867 0.123 2.806 1.00 98.00 189 TYR A O 1
ATOM 1462 N N . SER A 1 190 ? -10.528 -0.977 4.242 1.00 97.62 190 SER A N 1
ATOM 1463 C CA . SER A 1 190 ? -11.572 -1.855 4.783 1.00 97.62 190 SER A CA 1
ATOM 1464 C C . SER A 1 190 ? -12.706 -1.036 5.419 1.00 97.62 190 SER A C 1
ATOM 1466 O O . SER A 1 190 ? -13.885 -1.291 5.173 1.00 97.62 190 SER A O 1
ATOM 1468 N N . ALA A 1 191 ? -12.357 0.018 6.161 1.00 98.25 191 ALA A N 1
ATOM 1469 C CA . ALA A 1 191 ? -13.285 1.005 6.704 1.00 98.25 191 ALA A CA 1
ATOM 1470 C C . ALA A 1 191 ? -14.084 1.729 5.604 1.00 98.25 191 ALA A C 1
ATOM 1472 O O . ALA A 1 191 ? -15.293 1.902 5.747 1.00 98.25 191 ALA A O 1
ATOM 1473 N N . GLY A 1 192 ? -13.448 2.087 4.484 1.00 98.25 192 GLY A N 1
ATOM 1474 C CA . GLY A 1 192 ? -14.119 2.651 3.311 1.00 98.25 192 GLY A CA 1
ATOM 1475 C C . GLY A 1 192 ? -15.166 1.713 2.707 1.00 98.25 192 GLY A C 1
ATOM 1476 O O . GLY A 1 192 ? -16.266 2.156 2.376 1.00 98.25 192 GLY A O 1
ATOM 1477 N N . VAL A 1 193 ? -14.869 0.409 2.620 1.00 98.12 193 VAL A N 1
ATOM 1478 C CA . VAL A 1 193 ? -15.829 -0.595 2.126 1.00 98.12 193 VAL A CA 1
ATOM 1479 C C . VAL A 1 193 ? -17.027 -0.706 3.068 1.00 98.12 193 VAL A C 1
ATOM 1481 O O . VAL A 1 193 ? -18.169 -0.723 2.609 1.00 98.12 193 VAL A O 1
ATOM 1484 N N . ILE A 1 194 ? -16.779 -0.737 4.382 1.00 98.00 194 ILE A N 1
ATOM 1485 C CA . ILE A 1 194 ? -17.842 -0.752 5.393 1.00 98.00 194 ILE A CA 1
ATOM 1486 C C . ILE A 1 194 ? -18.706 0.498 5.245 1.00 98.00 194 ILE A C 1
ATOM 1488 O O . ILE A 1 194 ? -19.926 0.391 5.178 1.00 98.00 194 ILE A O 1
ATOM 1492 N N . PHE A 1 195 ? -18.101 1.683 5.135 1.00 97.75 195 PHE A N 1
ATOM 1493 C CA . PHE A 1 195 ? -18.871 2.918 5.041 1.00 97.75 195 PHE A CA 1
ATOM 1494 C C . PHE A 1 195 ? -19.729 2.973 3.775 1.00 97.75 195 PHE A C 1
ATOM 1496 O O . PHE A 1 195 ? -20.897 3.367 3.827 1.00 97.75 195 PHE A O 1
ATOM 1503 N N . TYR A 1 196 ? -19.167 2.514 2.654 1.00 97.62 196 TYR A N 1
ATOM 1504 C CA . TYR A 1 196 ? -19.895 2.346 1.405 1.00 97.62 196 TYR A CA 1
ATOM 1505 C C . TYR A 1 196 ? -21.129 1.461 1.605 1.00 97.62 196 TYR A C 1
ATOM 1507 O O . TYR A 1 196 ? -22.234 1.868 1.255 1.00 97.62 196 TYR A O 1
ATOM 1515 N N . GLU A 1 197 ? -20.962 0.279 2.204 1.00 96.88 197 GLU A N 1
ATOM 1516 C CA . GLU A 1 197 ? -22.056 -0.662 2.451 1.00 96.88 197 GLU A CA 1
ATOM 1517 C C . GLU A 1 197 ? -23.141 -0.059 3.350 1.00 96.88 197 GLU A C 1
ATOM 1519 O O . GLU A 1 197 ? -24.327 -0.178 3.044 1.00 96.88 197 GLU A O 1
ATOM 1524 N N . LEU A 1 198 ? -22.754 0.645 4.419 1.00 96.25 198 LEU A N 1
ATOM 1525 C CA . LEU A 1 198 ? -23.707 1.258 5.347 1.00 96.25 198 LEU A CA 1
ATOM 1526 C C . LEU A 1 198 ? -24.565 2.355 4.699 1.00 96.25 198 LEU A C 1
ATOM 1528 O O . LEU A 1 198 ? -25.712 2.543 5.103 1.00 96.25 198 LEU A O 1
ATOM 1532 N N . LEU A 1 199 ? -24.025 3.096 3.726 1.00 95.56 199 LEU A N 1
ATOM 1533 C CA . LEU A 1 199 ? -24.746 4.185 3.058 1.00 95.56 199 LEU A CA 1
ATOM 1534 C C . LEU A 1 199 ? -25.479 3.734 1.791 1.00 95.56 199 LEU A C 1
ATOM 1536 O O . LEU A 1 199 ? -26.604 4.171 1.551 1.00 95.56 199 LEU A O 1
ATOM 1540 N N . ALA A 1 200 ? -24.854 2.875 0.984 1.00 94.56 200 ALA A N 1
ATOM 1541 C CA . ALA A 1 200 ? -25.414 2.374 -0.269 1.00 94.56 200 ALA A CA 1
ATOM 1542 C C . ALA A 1 200 ? -26.317 1.142 -0.078 1.00 94.56 200 ALA A C 1
ATOM 1544 O O . ALA A 1 200 ? -27.027 0.763 -1.008 1.00 94.56 200 ALA A O 1
ATOM 1545 N N . GLY A 1 201 ? -26.276 0.497 1.094 1.00 92.94 201 GLY A N 1
ATOM 1546 C CA . GLY A 1 201 ? -27.041 -0.711 1.423 1.00 92.94 201 GLY A CA 1
ATOM 1547 C C . GLY A 1 201 ? -26.505 -2.003 0.794 1.00 92.94 201 GLY A C 1
ATOM 1548 O O . GLY A 1 201 ? -27.118 -3.055 0.947 1.00 92.94 201 GLY A O 1
ATOM 1549 N N . GLN A 1 202 ? -25.387 -1.935 0.070 1.00 93.12 202 GLN A N 1
ATOM 1550 C CA . GLN A 1 202 ? -24.736 -3.074 -0.576 1.00 93.12 202 GLN A CA 1
ATOM 1551 C C . GLN A 1 202 ? -23.241 -2.806 -0.770 1.00 93.12 202 GLN A C 1
ATOM 1553 O O . GLN A 1 202 ? -22.812 -1.653 -0.806 1.00 93.12 202 GLN A O 1
ATOM 1558 N N . LEU A 1 203 ? -22.457 -3.867 -0.955 1.00 95.00 203 LEU A N 1
ATOM 1559 C CA . LEU A 1 203 ? -21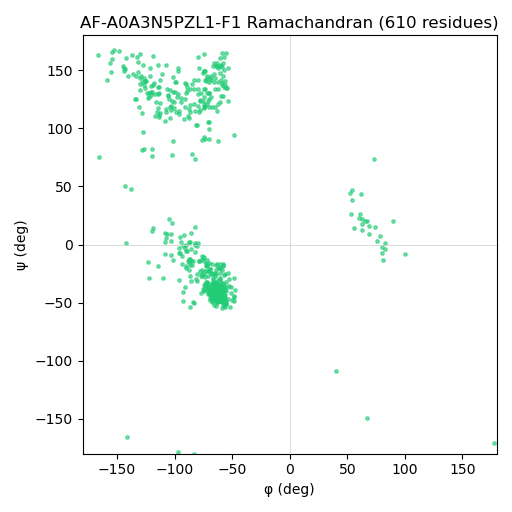.016 -3.778 -1.191 1.00 95.00 203 LEU A CA 1
ATOM 1560 C C . LEU A 1 203 ? -20.671 -3.035 -2.504 1.00 95.00 203 LEU A C 1
ATOM 1562 O O . LEU A 1 203 ? -21.461 -3.041 -3.462 1.00 95.00 203 LEU A O 1
ATOM 1566 N N . PRO A 1 204 ? -19.477 -2.410 -2.588 1.00 94.44 204 PRO A N 1
ATOM 1567 C CA . PRO A 1 204 ? -18.999 -1.787 -3.823 1.00 94.44 204 PRO A CA 1
ATOM 1568 C C . PRO A 1 204 ? -18.732 -2.829 -4.918 1.00 94.44 204 PRO A C 1
ATOM 1570 O O . PRO A 1 204 ? -19.009 -2.566 -6.088 1.00 94.44 204 PRO A O 1
ATOM 1573 N N . PHE A 1 205 ? -18.277 -4.027 -4.532 1.00 91.19 205 PHE A N 1
ATOM 1574 C CA . PHE A 1 205 ? -18.071 -5.176 -5.411 1.00 91.19 205 PHE A CA 1
ATOM 1575 C C . PHE A 1 205 ? -18.892 -6.359 -4.897 1.00 91.19 205 PHE A C 1
ATOM 1577 O O . PHE A 1 205 ? -18.797 -6.726 -3.729 1.00 91.19 205 PHE A O 1
ATOM 1584 N N . ALA A 1 206 ? -19.713 -6.947 -5.764 1.00 80.94 206 ALA A N 1
ATOM 1585 C CA . ALA A 1 206 ? -20.597 -8.055 -5.420 1.00 80.94 206 ALA A CA 1
ATOM 1586 C C . ALA A 1 206 ? -20.353 -9.218 -6.388 1.00 80.94 206 ALA A C 1
ATOM 1588 O O . ALA A 1 206 ? -21.072 -9.382 -7.372 1.00 80.94 206 ALA A O 1
ATOM 1589 N N . HIS A 1 207 ? -19.314 -10.004 -6.109 1.00 77.75 207 HIS A N 1
ATOM 1590 C CA . HIS A 1 207 ? -18.979 -11.221 -6.849 1.00 77.75 207 HIS A CA 1
ATOM 1591 C C . HIS A 1 207 ? -19.182 -12.441 -5.952 1.00 77.75 207 HIS A C 1
ATOM 1593 O O . HIS A 1 207 ? -18.907 -12.387 -4.754 1.00 77.75 207 HIS A O 1
ATOM 1599 N N . LYS A 1 208 ? -19.696 -13.532 -6.530 1.00 70.44 208 LYS A N 1
ATOM 1600 C CA . LYS A 1 208 ? -19.845 -14.812 -5.817 1.00 70.44 208 LYS A CA 1
ATOM 1601 C C . LYS A 1 208 ? -18.543 -15.603 -5.793 1.00 70.44 208 LYS A C 1
ATOM 1603 O O . LYS A 1 208 ? -18.328 -16.375 -4.870 1.00 70.44 208 LYS A O 1
ATOM 1608 N N . ASP A 1 209 ? -17.718 -15.426 -6.819 1.00 76.94 209 ASP A N 1
ATOM 1609 C CA . ASP A 1 209 ? -16.419 -16.068 -6.921 1.00 76.94 209 ASP A CA 1
ATOM 1610 C C . ASP A 1 209 ? -15.344 -15.236 -6.208 1.00 76.94 209 ASP A C 1
ATOM 1612 O O . ASP A 1 209 ? -15.261 -14.014 -6.365 1.00 76.94 209 ASP A O 1
ATOM 1616 N N . MET A 1 210 ? -14.515 -15.909 -5.410 1.00 74.44 210 MET A N 1
ATOM 1617 C CA . MET A 1 210 ? -13.472 -15.265 -4.613 1.00 74.44 210 MET A CA 1
ATOM 1618 C C . MET A 1 210 ? -12.377 -14.636 -5.486 1.00 74.44 210 MET A C 1
ATOM 1620 O O . MET A 1 210 ? -11.868 -13.568 -5.146 1.00 74.44 210 MET A O 1
ATOM 1624 N N . LEU A 1 211 ? -12.002 -15.271 -6.602 1.00 73.81 211 LEU A N 1
ATOM 1625 C CA . LEU A 1 211 ? -10.973 -14.747 -7.503 1.00 73.81 211 LEU A CA 1
ATOM 1626 C C . LEU A 1 211 ? -11.488 -13.526 -8.263 1.00 73.81 211 LEU A C 1
ATOM 1628 O O . LEU A 1 211 ? -10.747 -12.554 -8.400 1.00 73.81 211 LEU A O 1
ATOM 1632 N N . GLU A 1 212 ? -12.750 -13.537 -8.693 1.00 75.50 212 GLU A N 1
ATOM 1633 C CA . GLU A 1 212 ? -13.400 -12.357 -9.271 1.00 75.50 212 GLU A CA 1
ATOM 1634 C C . GLU A 1 212 ? -13.458 -11.193 -8.276 1.00 75.50 212 GLU A C 1
ATOM 1636 O O . GLU A 1 212 ? -13.176 -10.052 -8.642 1.00 75.50 212 GLU A O 1
ATOM 1641 N N . LEU A 1 213 ? -13.768 -11.467 -7.006 1.00 80.81 213 LEU A N 1
ATOM 1642 C CA . LEU A 1 213 ? -13.801 -10.440 -5.967 1.00 80.81 213 LEU A CA 1
ATOM 1643 C C . LEU A 1 213 ? -12.406 -9.849 -5.714 1.00 80.81 213 LEU A C 1
ATOM 1645 O O . LEU A 1 213 ? -12.250 -8.628 -5.674 1.00 80.81 213 LEU A O 1
ATOM 1649 N N . ILE A 1 214 ? -11.374 -10.696 -5.628 1.00 77.81 214 ILE A N 1
ATOM 1650 C CA . ILE A 1 214 ? -9.970 -10.263 -5.548 1.00 77.81 214 ILE A CA 1
ATOM 1651 C C . ILE A 1 214 ? -9.597 -9.418 -6.773 1.00 77.81 214 ILE A C 1
ATOM 1653 O O . ILE A 1 214 ? -8.989 -8.358 -6.627 1.00 77.81 214 ILE A O 1
ATOM 1657 N N . HIS A 1 215 ? -9.981 -9.847 -7.978 1.00 74.50 215 HIS A N 1
ATOM 1658 C CA . HIS A 1 215 ? -9.732 -9.096 -9.207 1.00 74.50 215 HIS A CA 1
ATOM 1659 C C . HIS A 1 215 ? -10.409 -7.719 -9.181 1.00 74.50 215 HIS A C 1
ATOM 1661 O O . HIS A 1 215 ? -9.770 -6.717 -9.504 1.00 74.50 215 HIS A O 1
ATOM 1667 N N . ALA A 1 216 ? -11.657 -7.637 -8.716 1.00 78.56 216 ALA A N 1
ATOM 1668 C CA . ALA A 1 216 ? -12.369 -6.373 -8.562 1.00 78.56 216 ALA A CA 1
ATOM 1669 C C . ALA A 1 216 ? -11.675 -5.439 -7.555 1.00 78.56 216 ALA A C 1
ATOM 1671 O O . ALA A 1 216 ? -11.509 -4.241 -7.813 1.00 78.56 216 ALA A O 1
ATOM 1672 N N . HIS A 1 217 ? -11.187 -5.980 -6.434 1.00 83.56 217 HIS A N 1
ATOM 1673 C CA . HIS A 1 217 ? -10.386 -5.204 -5.493 1.00 83.56 217 HIS A CA 1
ATOM 1674 C C . HIS A 1 217 ? -9.076 -4.714 -6.115 1.00 83.56 217 HIS A C 1
ATOM 1676 O O . HIS A 1 217 ? -8.703 -3.580 -5.838 1.00 83.56 217 HIS A O 1
ATOM 1682 N N . LEU A 1 218 ? -8.438 -5.468 -7.010 1.00 75.19 218 LEU A N 1
ATOM 1683 C CA . LEU A 1 218 ? -7.196 -5.059 -7.675 1.00 75.19 218 LEU A CA 1
ATOM 1684 C C . LEU A 1 218 ? -7.397 -4.031 -8.799 1.00 75.19 218 LEU A C 1
ATOM 1686 O O . LEU A 1 218 ? -6.605 -3.098 -8.904 1.00 75.19 218 LEU A O 1
ATOM 1690 N N . ALA A 1 219 ? -8.430 -4.191 -9.631 1.00 77.19 219 ALA A N 1
ATOM 1691 C CA . ALA A 1 219 ? -8.511 -3.505 -10.924 1.00 77.19 219 ALA A CA 1
ATOM 1692 C C . ALA A 1 219 ? -9.760 -2.631 -11.120 1.00 77.19 219 ALA A C 1
ATOM 1694 O O . ALA A 1 219 ? -9.703 -1.644 -11.850 1.00 77.19 219 ALA A O 1
ATOM 1695 N N . HIS A 1 220 ? -10.893 -2.954 -10.488 1.00 82.19 220 HIS A N 1
ATOM 1696 C CA . HIS A 1 220 ? -12.144 -2.233 -10.746 1.00 82.19 220 HIS A CA 1
ATOM 1697 C C . HIS A 1 220 ? -12.237 -0.938 -9.940 1.00 82.19 220 HIS A C 1
ATOM 1699 O O . HIS A 1 220 ? -12.027 -0.927 -8.724 1.00 82.19 220 HIS A O 1
ATOM 1705 N N . VAL A 1 221 ? -12.638 0.149 -10.600 1.00 87.25 221 VAL A N 1
ATOM 1706 C CA . VAL A 1 221 ? -12.995 1.402 -9.927 1.00 87.25 221 VAL A CA 1
ATOM 1707 C C . VAL A 1 221 ? -14.321 1.195 -9.176 1.00 87.25 221 VAL A C 1
ATOM 1709 O O . VAL A 1 221 ? -15.294 0.750 -9.790 1.00 87.25 221 VAL A O 1
ATOM 1712 N N . PRO A 1 222 ? -14.389 1.465 -7.859 1.00 89.00 222 PRO A N 1
ATOM 1713 C CA . PRO A 1 222 ? -15.636 1.350 -7.109 1.00 89.00 222 PRO A CA 1
ATOM 1714 C C . PRO A 1 222 ? -16.651 2.401 -7.598 1.00 89.00 222 PRO A C 1
ATOM 1716 O O . PRO A 1 222 ? -16.261 3.545 -7.841 1.00 89.00 222 PRO A O 1
ATOM 1719 N N . PRO A 1 223 ? -17.949 2.063 -7.716 1.00 92.94 223 PRO A N 1
ATOM 1720 C CA . PRO A 1 223 ? -18.985 3.059 -7.993 1.00 92.94 223 PRO A CA 1
ATOM 1721 C C . PRO A 1 223 ? -19.020 4.127 -6.895 1.00 92.94 223 PRO A C 1
ATOM 1723 O O . PRO A 1 223 ? -18.682 3.828 -5.749 1.00 92.94 223 PRO A O 1
ATOM 1726 N N . LEU A 1 224 ? -19.487 5.342 -7.189 1.00 94.81 224 LEU A N 1
ATOM 1727 C CA . LEU A 1 224 ? -19.650 6.354 -6.144 1.00 94.81 224 LEU A CA 1
ATOM 1728 C C . LEU A 1 224 ? -20.884 6.041 -5.289 1.00 94.81 224 LEU A C 1
ATOM 1730 O O . LEU A 1 224 ? -21.890 5.520 -5.775 1.00 94.81 224 LEU A O 1
ATOM 1734 N N . VAL A 1 225 ? -20.842 6.386 -3.999 1.00 94.44 225 VAL A N 1
ATOM 1735 C CA . VAL A 1 225 ? -21.988 6.175 -3.093 1.00 94.44 225 VAL A CA 1
ATOM 1736 C C . VAL A 1 225 ? -23.203 6.970 -3.572 1.00 94.44 225 VAL A C 1
ATOM 1738 O O . VAL A 1 225 ? -24.313 6.441 -3.615 1.00 94.44 225 VAL A O 1
ATOM 1741 N N . ARG A 1 226 ? -22.987 8.217 -4.011 1.00 93.62 226 ARG A N 1
ATOM 1742 C CA . ARG A 1 226 ? -24.036 9.112 -4.531 1.00 93.62 226 ARG A CA 1
ATOM 1743 C C . ARG A 1 226 ? -24.764 8.592 -5.773 1.00 93.62 226 ARG A C 1
ATOM 1745 O O . ARG A 1 226 ? -25.877 9.041 -6.042 1.00 93.62 226 ARG A O 1
ATOM 1752 N N . ASP A 1 227 ? -24.174 7.652 -6.512 1.00 91.81 227 ASP A N 1
ATOM 1753 C CA . ASP A 1 227 ? -24.823 7.038 -7.677 1.00 91.81 227 ASP A CA 1
ATOM 1754 C C . ASP A 1 227 ? -25.952 6.091 -7.247 1.00 91.81 227 ASP A C 1
ATOM 1756 O O . ASP A 1 227 ? -26.869 5.822 -8.018 1.00 91.81 227 ASP A O 1
ATOM 1760 N N . ARG A 1 228 ? -25.897 5.601 -6.001 1.00 88.94 228 ARG A N 1
ATOM 1761 C CA . ARG A 1 228 ? -26.883 4.686 -5.405 1.00 88.94 228 ARG A CA 1
ATOM 1762 C C . ARG A 1 228 ? -27.723 5.344 -4.311 1.00 88.94 228 ARG A C 1
ATOM 1764 O O . ARG A 1 228 ? -28.871 4.966 -4.107 1.00 88.94 228 ARG A O 1
ATOM 1771 N N . ALA A 1 229 ? -27.160 6.330 -3.621 1.00 89.19 229 ALA A N 1
ATOM 1772 C CA . ALA A 1 229 ? -27.776 7.052 -2.519 1.00 89.19 229 ALA A CA 1
ATOM 1773 C C . ALA A 1 229 ? -27.687 8.567 -2.779 1.00 89.19 229 ALA A C 1
ATOM 1775 O O . ALA A 1 229 ? -26.787 9.240 -2.283 1.00 89.19 229 ALA A O 1
ATOM 1776 N N . HIS A 1 230 ? -28.603 9.104 -3.593 1.00 83.12 230 HIS A N 1
ATOM 1777 C CA . HIS A 1 230 ? -28.536 10.479 -4.127 1.00 83.12 230 HIS A CA 1
ATOM 1778 C C . HIS A 1 230 ? -28.586 11.607 -3.083 1.00 83.12 230 HIS A C 1
ATOM 1780 O O . HIS A 1 230 ? -28.187 12.730 -3.365 1.00 83.12 230 HIS A O 1
ATOM 1786 N N . ASP A 1 231 ? -29.079 11.320 -1.887 1.00 84.94 231 ASP A N 1
ATOM 1787 C CA . ASP A 1 231 ? -29.125 12.205 -0.721 1.00 84.94 231 ASP A CA 1
ATOM 1788 C C . ASP A 1 231 ? -27.834 12.159 0.126 1.00 84.94 231 ASP A C 1
ATOM 1790 O O . ASP A 1 231 ? -27.752 12.819 1.159 1.00 84.94 231 ASP A O 1
ATOM 1794 N N . VAL A 1 232 ? -26.814 11.394 -0.287 1.00 89.25 232 VAL A N 1
ATOM 1795 C CA . VAL A 1 232 ? -25.449 11.513 0.255 1.00 89.25 232 VAL A CA 1
ATOM 1796 C C . VAL A 1 232 ? -24.768 12.741 -0.349 1.00 89.25 232 VAL A C 1
ATOM 1798 O O . VAL A 1 232 ? -24.756 12.918 -1.568 1.00 89.25 232 VAL A O 1
ATOM 1801 N N . SER A 1 233 ? -24.170 13.581 0.502 1.00 90.50 233 SER A N 1
ATOM 1802 C CA . SER A 1 233 ? -23.441 14.769 0.050 1.00 90.50 233 SER A CA 1
ATOM 1803 C C . SER A 1 233 ? -22.246 14.393 -0.829 1.00 90.50 233 SER A C 1
ATOM 1805 O O . SER A 1 233 ? -21.641 13.324 -0.690 1.00 90.50 233 SER A O 1
ATOM 1807 N N . ARG A 1 234 ? -21.873 15.297 -1.741 1.00 91.56 234 ARG A N 1
ATOM 1808 C CA . ARG A 1 234 ? -20.719 15.095 -2.625 1.00 91.56 234 ARG A CA 1
ATOM 1809 C C . ARG A 1 234 ? -19.438 14.853 -1.823 1.00 91.56 234 ARG A C 1
ATOM 1811 O O . ARG A 1 234 ? -18.776 13.853 -2.065 1.00 91.56 234 ARG A O 1
ATOM 1818 N N . SER A 1 235 ? -19.159 15.696 -0.830 1.00 93.06 235 SER A N 1
ATOM 1819 C CA . SER A 1 235 ? -17.960 15.605 0.011 1.00 93.06 235 SER A CA 1
ATOM 1820 C C . SER A 1 235 ? -17.849 14.258 0.730 1.00 93.06 235 SER A C 1
ATOM 1822 O O . SER A 1 235 ? -16.763 13.691 0.805 1.00 93.06 235 SER A O 1
ATOM 1824 N N . LEU A 1 236 ? -18.970 13.694 1.199 1.00 93.75 236 LEU A N 1
ATOM 1825 C CA . LEU A 1 236 ? -18.970 12.374 1.832 1.00 93.75 236 LEU A CA 1
ATOM 1826 C C . LEU A 1 236 ? -18.718 11.245 0.828 1.00 93.75 236 LEU A C 1
ATOM 1828 O O . LEU A 1 236 ? -17.975 10.307 1.116 1.00 93.75 236 LEU A O 1
ATOM 1832 N N . SER A 1 237 ? -19.317 11.337 -0.361 1.00 95.12 237 SER A N 1
ATOM 1833 C CA . SER A 1 237 ? -19.060 10.375 -1.434 1.00 95.12 237 SER A CA 1
ATOM 1834 C C . SER A 1 237 ? -17.601 10.421 -1.902 1.00 95.12 237 SER A C 1
ATOM 1836 O O . SER A 1 237 ? -17.024 9.367 -2.166 1.00 95.12 237 SER A O 1
ATOM 1838 N N . ASP A 1 238 ? -17.009 11.612 -1.987 1.00 95.38 238 ASP A N 1
ATOM 1839 C CA . ASP A 1 238 ? -15.622 11.817 -2.410 1.00 95.38 238 ASP A CA 1
ATOM 1840 C C . ASP A 1 238 ? -14.636 11.302 -1.340 1.00 95.38 238 ASP A C 1
ATOM 1842 O O . ASP A 1 238 ? -13.657 10.636 -1.678 1.00 95.38 238 ASP A O 1
ATOM 1846 N N . LEU A 1 239 ? -14.938 11.484 -0.045 1.00 96.88 239 LEU A N 1
ATOM 1847 C CA . LEU A 1 239 ? -14.178 10.891 1.067 1.00 96.88 239 LEU A CA 1
ATOM 1848 C C . LEU A 1 239 ? -14.149 9.359 0.978 1.00 96.88 239 LEU A C 1
ATOM 1850 O O . LEU A 1 239 ? -13.088 8.744 1.103 1.00 96.88 239 LEU A O 1
ATOM 1854 N N . ILE A 1 240 ? -15.299 8.724 0.727 1.00 97.56 240 ILE A N 1
ATOM 1855 C CA . ILE A 1 240 ? -15.379 7.261 0.588 1.00 97.56 240 ILE A CA 1
ATOM 1856 C C . ILE A 1 240 ? -14.618 6.794 -0.657 1.00 97.56 240 ILE A C 1
ATOM 1858 O O . ILE A 1 240 ? -13.909 5.790 -0.599 1.00 97.56 240 ILE A O 1
ATOM 1862 N N . ALA A 1 241 ? -14.704 7.533 -1.766 1.00 96.94 241 ALA A N 1
ATOM 1863 C CA . ALA A 1 241 ? -13.931 7.231 -2.967 1.00 96.94 241 ALA A CA 1
ATOM 1864 C C . ALA A 1 241 ? -12.415 7.283 -2.699 1.00 96.94 241 ALA A C 1
ATOM 1866 O O . ALA A 1 241 ? -11.696 6.384 -3.134 1.00 96.94 241 ALA A O 1
ATOM 1867 N N . LEU A 1 242 ? -11.942 8.269 -1.927 1.00 97.12 242 LEU A N 1
ATOM 1868 C CA . LEU A 1 242 ? -10.541 8.387 -1.510 1.00 97.12 242 LEU A CA 1
ATOM 1869 C C . LEU A 1 242 ? -10.080 7.211 -0.635 1.00 97.12 242 LEU A C 1
ATOM 1871 O O . LEU A 1 242 ? -8.980 6.701 -0.836 1.00 97.12 242 LEU A O 1
ATOM 1875 N N . LEU A 1 243 ? -10.911 6.728 0.296 1.00 97.88 243 LEU A N 1
ATOM 1876 C CA . LEU A 1 243 ? -10.597 5.526 1.087 1.00 97.88 243 LEU A CA 1
ATOM 1877 C C . LEU A 1 243 ? -10.448 4.268 0.215 1.00 97.88 243 LEU A C 1
ATOM 1879 O O . LEU A 1 243 ? -9.667 3.378 0.548 1.00 97.88 243 LEU A O 1
ATOM 1883 N N . LEU A 1 244 ? -11.174 4.200 -0.904 1.00 97.56 244 LEU A N 1
ATOM 1884 C CA . LEU A 1 244 ? -11.222 3.041 -1.798 1.00 97.56 244 LEU A CA 1
ATOM 1885 C C . LEU A 1 244 ? -10.258 3.117 -2.998 1.00 97.56 244 LEU A C 1
ATOM 1887 O O . LEU A 1 244 ? -10.300 2.236 -3.868 1.00 97.56 244 LEU A O 1
ATOM 1891 N N . VAL A 1 245 ? -9.383 4.129 -3.061 1.00 95.38 245 VAL A N 1
ATOM 1892 C CA . VAL A 1 245 ? -8.309 4.208 -4.069 1.00 95.38 245 VAL A CA 1
ATOM 1893 C C . VAL A 1 245 ? -7.437 2.953 -3.987 1.00 95.38 245 VAL A C 1
ATOM 1895 O O . VAL A 1 245 ? -7.179 2.442 -2.905 1.00 95.38 245 VAL A O 1
ATOM 1898 N N . LYS A 1 246 ? -6.995 2.397 -5.119 1.00 89.44 246 LYS A N 1
ATOM 1899 C CA . LYS A 1 246 ? -6.259 1.117 -5.118 1.00 89.44 246 LYS A CA 1
ATOM 1900 C C . LYS A 1 246 ? -4.825 1.257 -4.632 1.00 89.44 246 LYS A C 1
ATOM 1902 O O . LYS A 1 246 ? -4.361 0.398 -3.894 1.00 89.44 246 LYS A O 1
ATOM 1907 N N . ASP A 1 247 ? -4.168 2.347 -5.000 1.00 87.31 247 ASP A N 1
ATOM 1908 C CA . ASP A 1 247 ? -2.845 2.707 -4.500 1.00 87.31 247 ASP A CA 1
ATOM 1909 C C . ASP A 1 247 ? -2.955 3.234 -3.054 1.00 87.31 247 ASP A C 1
ATOM 1911 O O . ASP A 1 247 ? -3.634 4.246 -2.850 1.00 87.31 247 ASP A O 1
ATOM 1915 N N . PRO A 1 248 ? -2.324 2.592 -2.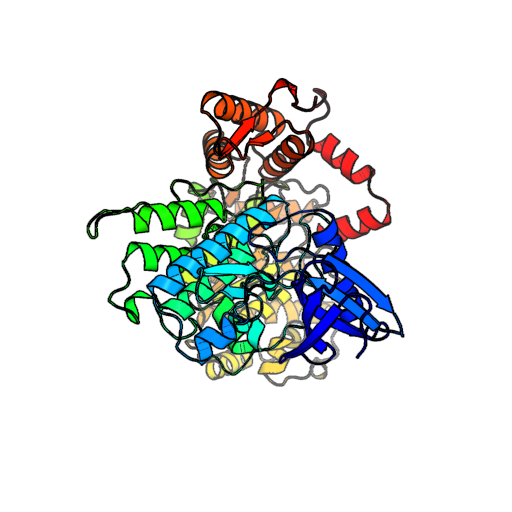049 1.00 89.12 248 PRO A N 1
ATOM 1916 C CA . PRO A 1 248 ? -2.325 3.072 -0.666 1.00 89.12 248 PRO A CA 1
ATOM 1917 C C . PRO A 1 248 ? -1.871 4.530 -0.500 1.00 89.12 248 PRO A C 1
ATOM 1919 O O . PRO A 1 248 ? -2.344 5.219 0.402 1.00 89.12 248 PRO A O 1
ATOM 1922 N N . GLU A 1 249 ? -1.003 5.046 -1.369 1.00 83.94 249 GLU A N 1
ATOM 1923 C CA . GLU A 1 249 ? -0.513 6.432 -1.293 1.00 83.94 249 GLU A CA 1
ATOM 1924 C C . GLU A 1 249 ? -1.534 7.458 -1.786 1.00 83.94 249 GLU A C 1
ATOM 1926 O O . GLU A 1 249 ? -1.550 8.610 -1.347 1.00 83.94 249 GLU A O 1
ATOM 1931 N N . GLY A 1 250 ? -2.439 7.028 -2.666 1.00 87.56 250 GLY A N 1
ATOM 1932 C CA . GLY A 1 250 ? -3.567 7.840 -3.110 1.00 87.56 250 GLY A CA 1
ATOM 1933 C C . GLY A 1 250 ? -4.701 7.925 -2.081 1.00 87.56 250 GLY A C 1
ATOM 1934 O O . GLY A 1 250 ? -5.579 8.777 -2.232 1.00 87.56 250 GLY A O 1
ATOM 1935 N N . ARG A 1 251 ? -4.689 7.073 -1.043 1.00 92.31 251 ARG A N 1
ATOM 1936 C CA . ARG A 1 251 ? -5.700 7.033 0.028 1.00 92.31 251 ARG A CA 1
ATOM 1937 C C . ARG A 1 251 ? -5.426 8.069 1.118 1.00 92.31 251 ARG A C 1
ATOM 1939 O O . ARG A 1 251 ? -4.429 8.791 1.094 1.00 92.31 251 ARG A O 1
ATOM 1946 N N . TYR A 1 252 ? -6.299 8.091 2.120 1.00 94.50 252 TYR A N 1
ATOM 1947 C CA . TYR A 1 252 ? -5.975 8.692 3.410 1.00 94.50 252 TYR A CA 1
ATOM 1948 C C . TYR A 1 252 ? -4.748 8.017 4.036 1.00 94.50 252 TYR A C 1
ATOM 1950 O O . TYR A 1 252 ? -4.632 6.790 4.006 1.00 94.50 252 TYR A O 1
ATOM 1958 N N . GLN A 1 253 ? -3.842 8.816 4.596 1.00 90.56 253 GLN A N 1
ATOM 1959 C CA . GLN A 1 253 ? -2.608 8.343 5.225 1.00 90.56 253 GLN A CA 1
ATOM 1960 C C . GLN A 1 253 ? -2.763 8.120 6.735 1.00 90.56 253 GLN A C 1
ATOM 1962 O O . GLN A 1 253 ? -1.960 7.405 7.332 1.00 90.56 253 GLN A O 1
ATOM 1967 N N . SER A 1 254 ? -3.805 8.677 7.358 1.00 92.25 254 SER A N 1
ATOM 1968 C CA . SER A 1 254 ? -4.110 8.470 8.776 1.00 92.25 254 SER A CA 1
ATOM 1969 C C . SER A 1 254 ? -5.609 8.403 9.069 1.00 92.25 254 SER A C 1
ATOM 1971 O O . SER A 1 254 ? -6.428 9.042 8.406 1.00 92.25 254 SER A O 1
ATOM 1973 N N . ALA A 1 255 ? -5.971 7.676 10.131 1.00 94.50 255 ALA A N 1
ATOM 1974 C CA . ALA A 1 255 ? -7.320 7.708 10.693 1.00 94.50 255 ALA A CA 1
ATOM 1975 C C . ALA A 1 255 ? -7.700 9.122 11.177 1.00 94.50 255 ALA A C 1
ATOM 1977 O O . ALA A 1 255 ? -8.838 9.553 10.992 1.00 94.50 255 ALA A O 1
ATOM 1978 N N . TYR A 1 256 ? -6.739 9.886 11.707 1.00 91.88 256 TYR A N 1
ATOM 1979 C CA . TYR A 1 256 ? -6.924 11.299 12.041 1.00 91.88 256 TYR A CA 1
ATOM 1980 C C . TYR A 1 256 ? -7.389 12.142 10.844 1.00 91.88 256 TYR A C 1
ATOM 1982 O O . TYR A 1 256 ? -8.347 12.906 10.976 1.00 91.88 256 TYR A O 1
ATOM 1990 N N . GLY A 1 257 ? -6.766 11.975 9.671 1.00 93.44 257 GLY A N 1
ATOM 1991 C CA . GLY A 1 257 ? -7.168 12.661 8.440 1.00 93.44 257 GLY A CA 1
ATOM 1992 C C . GLY A 1 257 ? -8.629 12.391 8.078 1.00 93.44 257 GLY A C 1
ATOM 1993 O O . GLY A 1 257 ? -9.386 13.322 7.802 1.00 93.44 257 GLY A O 1
ATOM 1994 N N . VAL A 1 258 ? -9.053 11.128 8.186 1.00 96.75 258 VAL A N 1
ATOM 1995 C CA . VAL A 1 258 ? -10.451 10.723 7.969 1.00 96.75 258 VAL A CA 1
ATOM 1996 C C . VAL A 1 258 ? -11.382 11.367 8.999 1.00 96.75 258 VAL A C 1
ATOM 1998 O O . VAL A 1 258 ? -12.408 11.932 8.629 1.00 96.75 258 VAL A O 1
ATOM 2001 N N . MET A 1 259 ? -11.039 11.318 10.291 1.00 95.75 259 MET A N 1
ATOM 2002 C CA . MET A 1 259 ? -11.859 11.902 11.362 1.00 95.75 259 MET A CA 1
ATOM 2003 C C . MET A 1 259 ? -12.010 13.421 11.213 1.00 95.75 259 MET A C 1
ATOM 2005 O O . MET A 1 259 ? -13.094 13.962 11.451 1.00 95.75 259 MET A O 1
ATOM 2009 N N . SER A 1 260 ? -10.936 14.109 10.817 1.00 93.69 260 SER A N 1
ATOM 2010 C CA . SER A 1 260 ? -10.957 15.550 10.569 1.00 93.69 260 SER A CA 1
ATOM 2011 C C . SER A 1 260 ? -11.935 15.892 9.450 1.00 93.69 260 SER A C 1
ATOM 2013 O O . SER A 1 260 ? -12.781 16.763 9.636 1.00 93.69 260 SER A O 1
ATOM 2015 N N . ASP A 1 261 ? -11.864 15.190 8.319 1.00 95.81 261 ASP A N 1
ATOM 2016 C CA . ASP A 1 261 ? -12.762 15.453 7.194 1.00 95.81 261 ASP A CA 1
ATOM 2017 C C . ASP A 1 261 ? -14.211 15.068 7.504 1.00 95.81 261 ASP A C 1
ATOM 2019 O O . ASP A 1 261 ? -15.119 15.807 7.136 1.00 95.81 261 ASP A O 1
ATOM 2023 N N . LEU A 1 262 ? -14.448 13.973 8.238 1.00 94.88 262 LEU A N 1
ATOM 2024 C CA . LEU A 1 262 ? -15.788 13.646 8.738 1.00 94.88 262 LEU A CA 1
ATOM 2025 C C . LEU A 1 262 ? -16.348 14.804 9.570 1.00 94.88 262 LEU A C 1
ATOM 2027 O O . LEU A 1 262 ? -17.448 15.273 9.301 1.00 94.88 262 LEU A O 1
ATOM 2031 N N . THR A 1 263 ? -15.578 15.312 10.533 1.00 93.88 263 THR A N 1
ATOM 2032 C CA . THR A 1 263 ? -16.010 16.427 11.392 1.00 93.88 263 THR A CA 1
ATOM 2033 C C . THR A 1 263 ? -16.310 17.684 10.570 1.00 93.88 263 THR A C 1
ATOM 2035 O O . THR A 1 263 ? -17.359 18.293 10.754 1.00 93.88 263 THR A O 1
ATOM 2038 N N . LEU A 1 264 ? -15.448 18.025 9.605 1.00 92.94 264 LEU A N 1
ATOM 2039 C CA . LEU A 1 264 ? -15.672 19.157 8.700 1.00 92.94 264 LEU A CA 1
ATOM 2040 C C . LEU A 1 264 ? -16.954 18.993 7.877 1.00 92.94 264 LEU A C 1
ATOM 2042 O O . LEU A 1 264 ? -17.697 19.952 7.720 1.00 92.94 264 LEU A O 1
ATOM 2046 N N . ILE A 1 265 ? -17.231 17.789 7.370 1.00 92.81 265 ILE A N 1
ATOM 2047 C CA . ILE A 1 265 ? -18.452 17.496 6.607 1.00 92.81 265 ILE A CA 1
ATOM 2048 C C . ILE A 1 265 ? -19.706 17.595 7.488 1.00 92.81 265 ILE A C 1
ATOM 2050 O O . ILE A 1 265 ? -20.748 18.016 6.996 1.00 92.81 265 ILE A O 1
ATOM 2054 N N . GLU A 1 266 ? -19.629 17.209 8.765 1.00 90.06 266 GLU A N 1
ATOM 2055 C CA . GLU A 1 266 ? -20.750 17.312 9.715 1.00 90.06 266 GLU A CA 1
ATOM 2056 C C . GLU A 1 266 ? -21.074 18.763 10.084 1.00 90.06 266 GLU A C 1
ATOM 2058 O O . GLU A 1 266 ? -22.241 19.111 10.250 1.00 90.06 266 GLU A O 1
ATOM 2063 N N . GLU A 1 267 ? -20.043 19.596 10.218 1.00 89.19 267 GLU A N 1
ATOM 2064 C CA . GLU A 1 267 ? -20.163 21.006 10.604 1.00 89.19 267 GLU A CA 1
ATOM 2065 C C . GLU A 1 267 ? -20.447 21.938 9.417 1.00 89.19 267 GLU A C 1
ATOM 2067 O O . GLU A 1 267 ? -20.876 23.075 9.616 1.00 89.19 267 GLU A O 1
ATOM 2072 N N . ALA A 1 268 ? -20.193 21.481 8.191 1.00 87.06 268 ALA A N 1
ATOM 2073 C CA . ALA A 1 268 ? -20.351 22.271 6.982 1.00 87.06 268 ALA A CA 1
ATOM 2074 C C . ALA A 1 268 ? -21.819 22.491 6.592 1.00 87.06 268 ALA A C 1
ATOM 2076 O O . ALA A 1 268 ? -22.652 21.582 6.629 1.00 87.06 268 ALA A O 1
ATOM 2077 N N . ASP A 1 269 ? -22.107 23.697 6.103 1.00 80.50 269 ASP A N 1
ATOM 2078 C CA . ASP A 1 269 ? -23.351 23.979 5.393 1.00 80.50 269 ASP A CA 1
ATOM 2079 C C . ASP A 1 269 ? -23.425 23.171 4.085 1.00 80.50 269 ASP A C 1
ATOM 2081 O O . ASP A 1 269 ? -22.406 22.849 3.471 1.00 80.50 269 ASP A O 1
ATOM 2085 N N . ALA A 1 270 ? -24.645 22.882 3.618 1.00 70.38 270 ALA A N 1
ATOM 2086 C CA . ALA A 1 270 ? -24.888 22.010 2.462 1.00 70.38 270 ALA A CA 1
ATOM 2087 C C . ALA A 1 270 ? -24.172 22.444 1.161 1.00 70.38 270 ALA A C 1
ATOM 2089 O O . ALA A 1 270 ? -23.893 21.590 0.318 1.00 70.38 270 ALA A O 1
ATOM 2090 N N . ASP A 1 271 ? -23.860 23.737 1.019 1.00 71.38 271 ASP A N 1
ATOM 2091 C CA . ASP A 1 271 ? -23.218 24.333 -0.163 1.00 71.38 271 ASP A CA 1
ATOM 2092 C C . ASP A 1 271 ? -21.719 24.643 0.033 1.00 71.38 271 ASP A C 1
ATOM 2094 O O . ASP A 1 271 ? -21.086 25.220 -0.853 1.00 71.38 271 ASP A O 1
ATOM 2098 N N . ALA A 1 272 ? -21.130 24.300 1.184 1.00 79.25 272 ALA A N 1
ATOM 2099 C CA . ALA A 1 272 ? -19.724 24.587 1.447 1.00 79.25 272 ALA A CA 1
ATOM 2100 C C . ALA A 1 272 ? -18.800 23.681 0.615 1.00 79.25 272 ALA A C 1
ATOM 2102 O O . ALA A 1 272 ? -18.924 22.453 0.609 1.00 79.25 272 ALA A O 1
ATOM 2103 N N . GLU A 1 273 ? -17.828 24.289 -0.066 1.00 83.12 273 GLU A N 1
ATOM 2104 C CA . GLU A 1 273 ? -16.782 23.555 -0.772 1.00 83.12 273 GLU A CA 1
ATOM 2105 C C . GLU A 1 273 ? -15.724 23.085 0.238 1.00 83.12 273 GLU A C 1
ATOM 2107 O O . GLU A 1 273 ? -15.048 23.893 0.877 1.00 83.12 273 GLU A O 1
ATOM 2112 N N . ILE A 1 274 ? -15.617 21.767 0.423 1.00 89.12 274 ILE A N 1
ATOM 2113 C CA . ILE A 1 274 ? -14.706 21.153 1.395 1.00 89.12 274 ILE A CA 1
ATOM 2114 C C . ILE A 1 274 ? -13.499 20.582 0.661 1.00 89.12 274 ILE A C 1
ATOM 2116 O O . ILE A 1 274 ? -13.622 19.648 -0.132 1.00 89.12 274 ILE A O 1
ATOM 2120 N N . THR A 1 275 ? -12.315 21.092 0.990 1.00 90.94 275 THR A N 1
ATOM 2121 C CA . THR A 1 275 ? -11.049 20.496 0.560 1.00 90.94 275 THR A CA 1
ATOM 2122 C C . THR A 1 275 ? -10.687 19.334 1.483 1.00 90.94 275 THR A C 1
ATOM 2124 O O . THR A 1 275 ? -10.212 19.538 2.604 1.00 90.94 275 THR A O 1
ATOM 2127 N N . LEU A 1 276 ? -10.912 18.112 0.999 1.00 92.69 276 LEU A N 1
ATOM 2128 C CA . LEU A 1 276 ? -10.555 16.879 1.702 1.00 92.69 276 LEU A CA 1
ATOM 2129 C C . LEU A 1 276 ? -9.034 16.727 1.849 1.00 92.69 276 LEU A C 1
ATOM 2131 O O . LEU A 1 276 ? -8.258 17.276 1.065 1.00 92.69 276 LEU A O 1
ATOM 2135 N N . ARG A 1 277 ? -8.616 15.948 2.851 1.00 91.19 277 ARG A N 1
ATOM 2136 C CA . ARG A 1 277 ? -7.227 15.593 3.187 1.00 91.19 277 ARG A CA 1
ATOM 2137 C C . ARG A 1 277 ? -6.339 16.770 3.590 1.00 91.19 277 ARG A C 1
ATOM 2139 O O . ARG A 1 277 ? -5.134 16.604 3.740 1.00 91.19 277 ARG A O 1
ATOM 2146 N N . SER A 1 278 ? -6.919 17.939 3.858 1.00 84.56 278 SER A N 1
ATOM 2147 C CA . SER A 1 278 ? -6.168 19.135 4.274 1.00 84.56 278 SER A CA 1
ATOM 2148 C C . SER A 1 278 ? -5.391 18.956 5.587 1.00 84.56 278 SER A C 1
ATOM 2150 O O . SER A 1 278 ? -4.402 19.649 5.815 1.00 84.56 278 SER A O 1
ATOM 2152 N N . ARG A 1 279 ? -5.824 18.024 6.447 1.00 83.69 279 ARG A N 1
ATOM 2153 C CA . ARG A 1 279 ? -5.153 17.653 7.706 1.00 83.69 279 ARG A CA 1
ATOM 2154 C C . ARG A 1 279 ? -4.715 16.188 7.752 1.00 83.69 279 ARG A C 1
ATOM 2156 O O . ARG A 1 279 ? -4.422 15.671 8.828 1.00 83.69 279 ARG A O 1
ATOM 2163 N N . ASP A 1 280 ? -4.714 15.506 6.610 1.00 86.31 280 ASP A N 1
ATOM 2164 C CA . ASP A 1 280 ? -4.284 14.115 6.524 1.00 86.31 280 ASP A CA 1
ATOM 2165 C C . ASP A 1 280 ? -2.756 14.053 6.480 1.00 86.31 280 ASP A C 1
ATOM 2167 O O . ASP A 1 280 ? -2.133 14.356 5.465 1.00 86.31 280 ASP A O 1
ATOM 2171 N N . VAL A 1 281 ? -2.153 13.696 7.613 1.00 77.12 281 VAL A N 1
ATOM 2172 C CA . VAL A 1 281 ? -0.699 13.607 7.767 1.00 77.12 281 VAL A CA 1
ATOM 2173 C C . VAL A 1 281 ? -0.336 12.175 8.111 1.00 77.12 281 VAL A C 1
ATOM 2175 O O . VAL A 1 281 ? -0.983 11.551 8.948 1.00 77.12 281 VAL A O 1
ATOM 2178 N N . ASN A 1 282 ? 0.726 11.652 7.505 1.00 77.06 282 ASN A N 1
ATOM 2179 C CA . ASN A 1 282 ? 1.242 10.353 7.900 1.00 77.06 282 ASN A CA 1
ATOM 2180 C C . ASN A 1 282 ? 1.971 10.480 9.245 1.00 77.06 282 ASN A C 1
ATOM 2182 O O . ASN A 1 282 ? 2.951 11.216 9.357 1.00 77.06 282 ASN A O 1
ATOM 2186 N N . GLU A 1 283 ? 1.501 9.773 10.271 1.00 75.56 283 GLU A N 1
ATOM 2187 C CA . GLU A 1 283 ? 2.142 9.773 11.595 1.00 75.56 283 GLU A CA 1
ATOM 2188 C C . GLU A 1 283 ? 3.473 9.015 11.608 1.00 75.56 283 GLU A C 1
ATOM 2190 O O . GLU A 1 283 ? 4.236 9.083 12.573 1.00 75.56 283 GLU A O 1
ATOM 2195 N N . ARG A 1 284 ? 3.743 8.246 10.549 1.00 74.19 284 ARG A N 1
ATOM 2196 C CA . ARG A 1 284 ? 4.930 7.411 10.419 1.00 74.19 284 ARG A CA 1
ATOM 2197 C C . ARG A 1 284 ? 5.610 7.709 9.103 1.00 74.19 284 ARG A C 1
ATOM 2199 O O . ARG A 1 284 ? 4.978 7.832 8.061 1.00 74.19 284 ARG A O 1
ATOM 2206 N N . TYR A 1 285 ? 6.932 7.747 9.130 1.00 74.12 285 TYR A N 1
ATOM 2207 C CA . TYR A 1 285 ? 7.655 7.761 7.877 1.00 74.12 285 TYR A CA 1
ATOM 2208 C C . TYR A 1 285 ? 7.535 6.378 7.235 1.00 74.12 285 TYR A C 1
ATOM 2210 O O . TYR A 1 285 ? 8.141 5.408 7.692 1.00 74.12 285 TYR A O 1
ATOM 2218 N N . THR A 1 286 ? 6.706 6.284 6.201 1.00 66.88 286 THR A N 1
ATOM 2219 C CA . THR A 1 286 ? 6.678 5.134 5.296 1.00 66.88 286 THR A CA 1
ATOM 2220 C C . THR A 1 286 ? 7.487 5.513 4.068 1.00 66.88 286 THR A C 1
ATOM 2222 O O . THR A 1 286 ? 7.429 6.657 3.621 1.00 66.88 286 THR A O 1
ATOM 2225 N N . ARG A 1 287 ? 8.280 4.574 3.539 1.00 67.38 287 ARG A N 1
ATOM 2226 C CA . ARG A 1 287 ? 8.996 4.824 2.285 1.00 67.38 287 ARG A CA 1
ATOM 2227 C C . ARG A 1 287 ? 7.960 5.089 1.204 1.00 67.38 287 ARG A C 1
ATOM 2229 O O . ARG A 1 287 ? 7.073 4.260 1.002 1.00 67.38 287 ARG A O 1
ATOM 2236 N N . SER A 1 288 ? 8.073 6.250 0.576 1.00 64.50 288 SER A N 1
ATOM 2237 C CA . SER A 1 288 ? 7.188 6.628 -0.509 1.00 64.50 288 SER A CA 1
ATOM 2238 C C . SER A 1 288 ? 7.488 5.767 -1.737 1.00 64.50 288 SER A C 1
ATOM 2240 O O . SER A 1 288 ? 8.640 5.640 -2.139 1.00 64.50 288 SER A O 1
ATOM 2242 N N . SER A 1 289 ? 6.463 5.178 -2.339 1.00 59.22 289 SER A N 1
ATOM 2243 C CA . SER A 1 289 ? 6.503 4.594 -3.677 1.00 59.22 289 SER A CA 1
ATOM 2244 C C . SER A 1 289 ? 6.115 5.590 -4.774 1.00 59.22 289 SER A C 1
ATOM 2246 O O . SER A 1 289 ? 6.192 5.246 -5.962 1.00 59.22 289 SER A O 1
ATOM 2248 N N . THR A 1 290 ? 5.730 6.823 -4.416 1.00 64.56 290 THR A N 1
ATOM 2249 C CA . THR A 1 290 ? 5.428 7.860 -5.403 1.00 64.56 290 THR A CA 1
ATOM 2250 C C . THR A 1 290 ? 6.726 8.365 -6.001 1.00 64.56 290 THR A C 1
ATOM 2252 O O . THR A 1 290 ? 7.712 8.644 -5.319 1.00 64.56 290 THR A O 1
ATOM 2255 N N . LEU A 1 291 ? 6.719 8.479 -7.325 1.00 77.81 291 LEU A N 1
ATOM 2256 C CA . LEU A 1 291 ? 7.834 9.038 -8.059 1.00 77.81 291 LEU A CA 1
ATOM 2257 C C . LEU A 1 291 ? 7.894 10.542 -7.768 1.00 77.81 291 LEU A C 1
ATOM 2259 O O . LEU A 1 291 ? 7.061 11.296 -8.268 1.00 77.81 291 LEU A O 1
ATOM 2263 N N . VAL A 1 292 ? 8.855 10.958 -6.943 1.00 79.00 292 VAL A N 1
ATOM 2264 C CA . VAL A 1 292 ? 9.105 12.377 -6.672 1.00 79.00 292 VAL A CA 1
ATOM 2265 C C . VAL A 1 292 ? 10.130 12.929 -7.656 1.00 79.00 292 VAL A C 1
ATOM 2267 O O . VAL A 1 292 ? 11.124 12.271 -7.977 1.00 79.00 292 VAL A O 1
ATOM 2270 N N . GLY A 1 293 ? 9.874 14.146 -8.135 1.00 82.62 293 GLY A N 1
ATOM 2271 C CA . GLY A 1 293 ? 10.629 14.752 -9.222 1.00 82.62 293 GLY A CA 1
ATOM 2272 C C . GLY A 1 293 ? 10.406 14.008 -10.538 1.00 82.62 293 GLY A C 1
ATOM 2273 O O . GLY A 1 293 ? 9.345 13.432 -10.782 1.00 82.62 293 GLY A O 1
ATOM 2274 N N . ARG A 1 294 ? 11.428 14.011 -11.398 1.00 88.38 294 ARG A N 1
ATOM 2275 C CA . ARG A 1 294 ? 11.434 13.299 -12.692 1.00 88.38 294 ARG A CA 1
ATOM 2276 C C . ARG A 1 294 ? 10.382 13.765 -13.698 1.00 88.38 294 ARG A C 1
ATOM 2278 O O . ARG A 1 294 ? 10.013 13.023 -14.608 1.00 88.38 294 ARG A O 1
ATOM 2285 N N . THR A 1 295 ? 9.879 14.990 -13.549 1.00 88.19 295 THR A N 1
ATOM 2286 C CA . THR A 1 295 ? 8.841 15.546 -14.428 1.00 88.19 295 THR A CA 1
ATOM 2287 C C . THR A 1 295 ? 9.302 15.587 -15.885 1.00 88.19 295 THR A C 1
ATOM 2289 O O . THR A 1 295 ? 8.517 15.283 -16.781 1.00 88.19 295 THR A O 1
ATOM 2292 N N . ALA A 1 296 ? 10.576 15.914 -16.128 1.00 88.50 296 ALA A N 1
ATOM 2293 C CA . ALA A 1 296 ? 11.150 15.954 -17.470 1.00 88.50 296 ALA A CA 1
ATOM 2294 C C . ALA A 1 296 ? 11.282 14.546 -18.074 1.00 88.50 296 ALA A C 1
ATOM 2296 O O . ALA A 1 296 ? 10.860 14.316 -19.206 1.00 88.50 296 ALA A O 1
ATOM 2297 N N . GLU A 1 297 ? 11.796 13.585 -17.306 1.00 92.06 297 GLU A N 1
ATOM 2298 C CA . GLU A 1 297 ? 11.959 12.199 -17.745 1.00 92.06 297 GLU A CA 1
ATOM 2299 C C . GLU A 1 297 ? 10.604 11.528 -17.998 1.00 92.06 297 GLU A C 1
ATOM 2301 O O . GLU A 1 297 ? 10.423 10.875 -19.023 1.00 92.06 297 GLU A O 1
ATOM 2306 N N . MET A 1 298 ? 9.615 11.744 -17.126 1.00 91.56 298 MET A N 1
ATOM 2307 C CA . MET A 1 298 ? 8.248 11.261 -17.342 1.00 91.56 298 MET A CA 1
ATOM 2308 C C . MET A 1 298 ? 7.570 11.927 -18.541 1.00 91.56 298 MET A C 1
ATOM 2310 O O . MET A 1 298 ? 6.823 11.258 -19.252 1.00 91.56 298 MET A O 1
ATOM 2314 N N . ALA A 1 299 ? 7.820 13.216 -18.795 1.00 90.44 299 ALA A N 1
ATOM 2315 C CA . ALA A 1 299 ? 7.311 13.891 -19.988 1.00 90.44 299 ALA A CA 1
ATOM 2316 C C . ALA A 1 299 ? 7.931 13.315 -21.271 1.00 90.44 299 ALA A C 1
ATOM 2318 O O . ALA A 1 299 ? 7.207 13.071 -22.233 1.00 90.44 299 ALA A O 1
ATOM 2319 N N . SER A 1 300 ? 9.235 13.021 -21.264 1.00 91.31 300 SER A N 1
ATOM 2320 C CA . SER A 1 300 ? 9.913 12.344 -22.376 1.00 91.31 300 SER A CA 1
ATOM 2321 C C . SER A 1 300 ? 9.355 10.937 -22.611 1.00 91.31 300 SER A C 1
ATOM 2323 O O . SER A 1 300 ? 9.025 10.583 -23.741 1.00 91.31 300 SER A O 1
ATOM 2325 N N . LEU A 1 301 ? 9.148 10.157 -21.546 1.00 92.88 301 LEU A N 1
ATOM 2326 C CA . LEU A 1 301 ? 8.533 8.832 -21.643 1.00 92.88 301 LEU A CA 1
ATOM 2327 C C . LEU A 1 301 ? 7.064 8.887 -22.085 1.00 92.88 301 LEU A C 1
ATOM 2329 O O . LEU A 1 301 ? 6.584 7.948 -22.713 1.00 92.88 301 LEU A O 1
ATOM 2333 N N . ARG A 1 302 ? 6.336 9.968 -21.788 1.00 92.38 302 ARG A N 1
ATOM 2334 C CA . ARG A 1 302 ? 4.984 10.177 -22.322 1.00 92.38 302 ARG A CA 1
ATOM 2335 C C . ARG A 1 302 ? 5.023 10.462 -23.816 1.00 92.38 302 ARG A C 1
ATOM 2337 O O . ARG A 1 302 ? 4.301 9.805 -24.552 1.00 92.38 302 ARG A O 1
ATOM 2344 N N . ALA A 1 303 ? 5.892 11.372 -24.254 1.00 90.38 303 ALA A N 1
ATOM 2345 C CA . ALA A 1 303 ? 6.087 11.648 -25.675 1.00 90.38 303 ALA A CA 1
ATOM 2346 C C . ALA A 1 303 ? 6.471 10.368 -26.436 1.00 90.38 303 ALA A C 1
ATOM 2348 O O . ALA A 1 303 ? 5.929 10.107 -27.501 1.00 90.38 303 ALA A O 1
ATOM 2349 N N . PHE A 1 304 ? 7.298 9.511 -25.830 1.00 90.94 304 PHE A N 1
ATOM 2350 C CA . PHE A 1 304 ? 7.638 8.193 -26.367 1.00 90.94 304 PHE A CA 1
ATOM 2351 C C . PHE A 1 304 ? 6.416 7.289 -26.602 1.00 90.94 304 PHE A C 1
ATOM 2353 O O . PHE A 1 304 ? 6.366 6.574 -27.599 1.00 90.94 304 PHE A O 1
ATOM 2360 N N . LEU A 1 305 ? 5.393 7.336 -25.740 1.00 90.06 305 LEU A N 1
ATOM 2361 C CA . LEU A 1 305 ? 4.137 6.602 -25.962 1.00 90.06 305 LEU A CA 1
ATOM 2362 C C . LEU A 1 305 ? 3.292 7.172 -27.105 1.00 90.06 305 LEU A C 1
ATOM 2364 O O . LEU A 1 305 ? 2.471 6.447 -27.653 1.00 90.06 305 LEU A O 1
ATOM 2368 N N . GLU A 1 306 ? 3.480 8.444 -27.448 1.00 87.31 306 GLU A N 1
ATOM 2369 C CA . GLU A 1 306 ? 2.711 9.162 -28.473 1.00 87.31 306 GLU A CA 1
ATOM 2370 C C . GLU A 1 306 ? 3.394 9.155 -29.853 1.00 87.31 306 GLU A C 1
ATOM 2372 O O . GLU A 1 306 ? 2.793 9.592 -30.834 1.00 87.31 306 GLU A O 1
ATOM 2377 N N . GLU A 1 307 ? 4.632 8.655 -29.948 1.00 85.81 307 GLU A N 1
ATOM 2378 C CA . GLU A 1 307 ? 5.361 8.483 -31.214 1.00 85.81 307 GLU A CA 1
ATOM 2379 C C . GLU A 1 307 ? 4.605 7.575 -32.202 1.00 85.81 307 GLU A C 1
ATOM 2381 O O . GLU A 1 307 ? 3.780 6.763 -31.795 1.00 85.81 307 GLU A O 1
ATOM 2386 N N . ASP A 1 308 ? 4.866 7.711 -33.506 1.00 76.00 308 ASP A N 1
ATOM 2387 C CA . ASP A 1 308 ? 4.170 6.937 -34.546 1.00 76.00 308 ASP A CA 1
ATOM 2388 C C . ASP A 1 308 ? 4.478 5.428 -34.454 1.00 76.00 308 ASP A C 1
ATOM 2390 O O . ASP A 1 308 ? 5.603 5.019 -34.183 1.00 76.00 308 ASP A O 1
ATOM 2394 N N . ASP A 1 309 ? 3.477 4.595 -34.741 1.00 70.44 309 ASP A N 1
ATOM 2395 C CA . ASP A 1 309 ? 3.536 3.128 -34.669 1.00 70.44 309 ASP A CA 1
ATOM 2396 C C . ASP A 1 309 ? 4.093 2.481 -35.955 1.00 70.44 309 ASP A C 1
ATOM 2398 O O . ASP A 1 309 ? 3.969 1.267 -36.142 1.00 70.44 309 ASP A O 1
ATOM 2402 N N . GLN A 1 310 ? 4.639 3.255 -36.900 1.00 68.06 310 GLN A N 1
ATOM 2403 C CA . GLN A 1 310 ? 5.114 2.700 -38.178 1.00 68.06 310 GLN A CA 1
ATOM 2404 C C . GLN A 1 310 ? 6.418 1.908 -38.050 1.00 68.06 310 GLN A C 1
ATOM 2406 O O . GLN A 1 310 ? 6.574 0.914 -38.763 1.00 68.06 310 GLN A O 1
ATOM 2411 N N . ASP A 1 311 ? 7.306 2.317 -37.144 1.00 71.94 311 ASP A N 1
ATOM 2412 C CA . ASP A 1 311 ? 8.615 1.706 -36.914 1.00 71.94 311 ASP A CA 1
ATOM 2413 C C . ASP A 1 311 ? 8.843 1.473 -35.413 1.00 71.94 311 ASP A C 1
ATOM 2415 O O . ASP A 1 311 ? 8.170 2.059 -34.563 1.00 71.94 311 ASP A O 1
ATOM 2419 N N . THR A 1 312 ? 9.796 0.601 -35.071 1.00 78.62 312 THR A N 1
ATOM 2420 C CA . THR A 1 312 ? 10.193 0.430 -33.671 1.00 78.62 312 THR A CA 1
ATOM 2421 C C . THR A 1 312 ? 10.971 1.644 -33.199 1.00 78.62 312 THR A C 1
ATOM 2423 O O . THR A 1 312 ? 12.053 1.929 -33.711 1.00 78.62 312 THR A O 1
ATOM 2426 N N . THR A 1 313 ? 10.467 2.313 -32.167 1.00 86.25 313 THR A N 1
ATOM 2427 C CA . THR A 1 313 ? 11.200 3.382 -31.495 1.00 86.25 313 THR A CA 1
ATOM 2428 C C . THR A 1 313 ? 11.832 2.857 -30.216 1.00 86.25 313 THR A C 1
ATOM 2430 O O . THR A 1 313 ? 11.257 2.038 -29.496 1.00 86.25 313 THR A O 1
ATOM 2433 N N . THR A 1 314 ? 13.062 3.293 -29.944 1.00 87.06 314 THR A N 1
ATOM 2434 C CA . THR A 1 314 ? 13.844 2.819 -28.797 1.00 87.06 314 THR A CA 1
ATOM 2435 C C . THR A 1 314 ? 14.193 3.982 -27.880 1.00 87.06 314 THR A C 1
ATOM 2437 O O . THR A 1 314 ? 14.588 5.057 -28.334 1.00 87.06 314 THR A O 1
ATOM 2440 N N . ARG A 1 315 ? 14.057 3.763 -26.571 1.00 90.25 315 ARG A N 1
ATOM 2441 C CA . ARG A 1 315 ? 14.570 4.651 -25.524 1.00 90.25 315 ARG A CA 1
ATOM 2442 C C . ARG A 1 315 ? 15.443 3.844 -24.580 1.00 90.25 315 ARG A C 1
ATOM 2444 O O . ARG A 1 315 ? 15.121 2.710 -24.227 1.00 90.25 315 ARG A O 1
ATOM 2451 N N . ILE A 1 316 ? 16.539 4.446 -24.144 1.00 90.12 316 ILE A N 1
ATOM 2452 C CA . ILE A 1 316 ? 17.480 3.825 -23.218 1.00 90.12 316 ILE A CA 1
ATOM 2453 C C . ILE A 1 316 ? 17.462 4.606 -21.911 1.00 90.12 316 ILE A C 1
ATOM 2455 O O . ILE A 1 316 ? 17.611 5.824 -21.906 1.00 90.12 316 ILE A O 1
ATOM 2459 N N . LEU A 1 317 ? 17.296 3.898 -20.799 1.00 91.94 317 LEU A N 1
ATOM 2460 C CA . LEU A 1 317 ? 17.299 4.436 -19.449 1.00 91.94 317 LEU A CA 1
ATOM 2461 C C . LEU A 1 317 ? 18.511 3.905 -18.679 1.00 91.94 317 LEU A C 1
ATOM 2463 O O . LEU A 1 317 ? 18.572 2.727 -18.316 1.00 91.94 317 LEU A O 1
ATOM 2467 N N . SER A 1 318 ? 19.462 4.784 -18.380 1.00 89.75 318 SER A N 1
ATOM 2468 C CA . SER A 1 318 ? 20.660 4.428 -17.616 1.00 89.75 318 SER A CA 1
ATOM 2469 C C . SER A 1 318 ? 20.733 5.195 -16.310 1.00 89.75 318 SER A C 1
ATOM 2471 O O . SER A 1 318 ? 20.481 6.402 -16.281 1.00 89.75 318 SER A O 1
ATOM 2473 N N . ALA A 1 319 ? 21.143 4.517 -15.246 1.00 88.12 319 ALA A N 1
ATOM 2474 C CA . ALA A 1 319 ? 21.339 5.156 -13.957 1.00 88.12 319 ALA A CA 1
ATOM 2475 C C . ALA A 1 319 ? 22.346 4.386 -13.094 1.00 88.12 319 ALA A C 1
ATOM 2477 O O . ALA A 1 319 ? 22.366 3.152 -13.156 1.00 88.12 319 ALA A O 1
ATOM 2478 N N . PRO A 1 320 ? 23.114 5.069 -12.231 1.00 85.81 320 PRO A N 1
ATOM 2479 C CA . PRO A 1 320 ? 23.776 4.427 -11.105 1.00 85.81 320 PRO A CA 1
ATOM 2480 C C . PRO A 1 320 ? 22.786 3.704 -10.175 1.00 85.81 320 PRO A C 1
ATOM 2482 O O . PRO A 1 320 ? 21.583 4.003 -10.156 1.00 85.81 320 PRO A O 1
ATOM 2485 N N . ALA A 1 321 ? 23.286 2.784 -9.350 1.00 82.94 321 ALA A N 1
ATOM 2486 C CA . ALA A 1 321 ? 22.463 2.125 -8.336 1.00 82.94 321 ALA A CA 1
ATOM 2487 C C . ALA A 1 321 ? 21.779 3.125 -7.392 1.00 82.94 321 ALA A C 1
ATOM 2489 O O . ALA A 1 321 ? 22.391 4.073 -6.900 1.00 82.94 321 ALA A O 1
ATOM 2490 N N . GLY A 1 322 ? 20.501 2.879 -7.094 1.00 81.44 322 GLY A N 1
ATOM 2491 C CA . GLY A 1 322 ? 19.741 3.672 -6.124 1.00 81.44 322 GLY A CA 1
ATOM 2492 C C . GLY A 1 322 ? 19.234 5.027 -6.630 1.00 81.44 322 GLY A C 1
ATOM 2493 O O . GLY A 1 322 ? 18.657 5.780 -5.847 1.00 81.44 322 GLY A O 1
ATOM 2494 N N . MET A 1 323 ? 19.384 5.331 -7.925 1.00 87.81 323 MET A N 1
ATOM 2495 C CA . MET A 1 323 ? 18.897 6.585 -8.522 1.00 87.81 323 MET A CA 1
ATOM 2496 C C . MET A 1 323 ? 17.389 6.608 -8.845 1.00 87.81 323 MET A C 1
ATOM 2498 O O . MET A 1 323 ? 16.879 7.603 -9.352 1.00 87.81 323 MET A O 1
ATOM 2502 N N . GLY A 1 324 ? 16.650 5.535 -8.547 1.00 85.94 324 GLY A N 1
ATOM 2503 C CA . GLY A 1 324 ? 15.197 5.470 -8.769 1.00 85.94 324 GLY A CA 1
ATOM 2504 C C . GLY A 1 324 ? 14.766 4.941 -10.144 1.00 85.94 324 GLY A C 1
ATOM 2505 O O . GLY A 1 324 ? 13.626 5.151 -10.545 1.00 85.94 324 GLY A O 1
ATOM 2506 N N . LYS A 1 325 ? 15.645 4.220 -10.857 1.00 88.31 325 LYS A N 1
ATOM 2507 C CA . LYS A 1 325 ? 15.357 3.608 -12.172 1.00 88.31 325 LYS A CA 1
ATOM 2508 C C . LYS A 1 325 ? 14.081 2.755 -12.157 1.00 88.31 325 LYS A C 1
ATOM 2510 O O . LYS A 1 325 ? 13.168 3.006 -12.934 1.00 88.31 325 LYS A O 1
ATOM 2515 N N . SER A 1 326 ? 13.983 1.803 -11.228 1.00 84.06 326 SER A N 1
ATOM 2516 C CA . SER A 1 326 ? 12.825 0.904 -11.118 1.00 84.06 326 SER A CA 1
ATOM 2517 C C . SER A 1 326 ? 11.535 1.639 -10.736 1.00 84.06 326 SER A C 1
ATOM 2519 O O . SER A 1 326 ? 10.458 1.263 -11.198 1.00 84.06 326 SER A O 1
ATOM 2521 N N . ALA A 1 327 ? 11.626 2.715 -9.944 1.00 84.56 327 ALA A N 1
ATOM 2522 C CA . ALA A 1 327 ? 10.475 3.555 -9.610 1.00 84.56 327 ALA A CA 1
ATOM 2523 C C . ALA A 1 327 ? 9.950 4.299 -10.850 1.00 84.56 327 ALA A C 1
ATOM 2525 O O . ALA A 1 327 ? 8.744 4.296 -11.100 1.00 84.56 327 ALA A O 1
ATOM 2526 N N . LEU A 1 328 ? 10.851 4.859 -11.669 1.00 90.06 328 LEU A N 1
ATOM 2527 C CA . LEU A 1 328 ? 10.498 5.515 -12.930 1.00 90.06 328 LEU A CA 1
ATOM 2528 C C . LEU A 1 328 ? 9.875 4.528 -13.927 1.00 90.06 328 LEU A C 1
ATOM 2530 O O . LEU A 1 328 ? 8.821 4.814 -14.489 1.00 90.06 328 LEU A O 1
ATOM 2534 N N . VAL A 1 329 ? 10.472 3.342 -14.099 1.00 89.94 329 VAL A N 1
ATOM 2535 C CA . VAL A 1 329 ? 9.934 2.283 -14.974 1.00 89.94 329 VAL A CA 1
ATOM 2536 C C . VAL A 1 329 ? 8.547 1.836 -14.509 1.00 89.94 329 VAL A C 1
ATOM 2538 O O . VAL A 1 329 ? 7.635 1.702 -15.320 1.00 89.94 329 VAL A O 1
ATOM 2541 N N . SER A 1 330 ? 8.343 1.670 -13.202 1.00 83.75 330 SER A N 1
ATOM 2542 C CA . SER A 1 330 ? 7.035 1.298 -12.649 1.00 83.75 330 SER A CA 1
ATOM 2543 C C . SER A 1 330 ? 5.977 2.378 -12.893 1.00 83.75 330 SER A C 1
ATOM 2545 O O . SER A 1 330 ? 4.842 2.062 -13.253 1.00 83.75 330 SER A O 1
ATOM 2547 N N . ALA A 1 331 ? 6.337 3.657 -12.734 1.00 85.50 331 ALA A N 1
ATOM 2548 C CA . ALA A 1 331 ? 5.453 4.777 -13.054 1.00 85.50 331 ALA A CA 1
ATOM 2549 C C . ALA A 1 331 ? 5.116 4.831 -14.553 1.00 85.50 331 ALA A C 1
ATOM 2551 O O . ALA A 1 331 ? 3.960 5.040 -14.922 1.00 85.50 331 ALA A O 1
ATOM 2552 N N . PHE A 1 332 ? 6.103 4.570 -15.411 1.00 91.06 332 PHE A N 1
ATOM 2553 C CA . PHE A 1 332 ? 5.923 4.476 -16.854 1.00 91.06 332 PHE A CA 1
ATOM 2554 C C . PHE A 1 332 ? 4.993 3.330 -17.262 1.00 91.06 332 PHE A C 1
ATOM 2556 O O . PHE A 1 332 ? 4.087 3.554 -18.057 1.00 91.06 332 PHE A O 1
ATOM 2563 N N . ILE A 1 333 ? 5.141 2.134 -16.681 1.00 86.06 333 ILE A N 1
ATOM 2564 C CA . ILE A 1 333 ? 4.252 0.990 -16.946 1.00 86.06 333 ILE A CA 1
ATOM 2565 C C . ILE A 1 333 ? 2.798 1.351 -16.634 1.00 86.06 333 ILE A C 1
ATOM 2567 O O . ILE A 1 333 ? 1.919 1.100 -17.457 1.00 86.06 333 ILE A O 1
ATOM 2571 N N . ARG A 1 334 ? 2.540 1.979 -15.477 1.00 82.12 334 ARG A N 1
ATOM 2572 C CA . ARG A 1 334 ? 1.186 2.423 -15.105 1.00 82.12 334 ARG A CA 1
ATOM 2573 C C . ARG A 1 334 ? 0.619 3.430 -16.102 1.00 82.12 334 ARG A C 1
ATOM 2575 O O . ARG A 1 334 ? -0.561 3.358 -16.423 1.00 82.12 334 ARG A O 1
ATOM 2582 N N . MET A 1 335 ? 1.450 4.348 -16.597 1.00 86.12 335 MET A N 1
ATOM 2583 C CA . MET A 1 335 ? 1.057 5.313 -17.626 1.00 86.12 335 MET A CA 1
ATOM 2584 C C . MET A 1 335 ? 0.756 4.621 -18.964 1.00 86.12 335 MET A C 1
ATOM 2586 O O . MET A 1 335 ? -0.278 4.887 -19.566 1.00 86.12 335 MET A O 1
ATOM 2590 N N . ALA A 1 336 ? 1.608 3.695 -19.406 1.00 87.00 336 ALA A N 1
ATOM 2591 C CA . ALA A 1 336 ? 1.430 2.955 -20.655 1.00 87.00 336 ALA A CA 1
ATOM 2592 C C . ALA A 1 336 ? 0.173 2.070 -20.647 1.00 87.00 336 ALA A C 1
ATOM 2594 O O . ALA A 1 336 ? -0.520 1.960 -21.650 1.00 87.00 336 ALA A O 1
ATOM 2595 N N . GLN A 1 337 ? -0.188 1.495 -19.499 1.00 80.56 337 GLN A N 1
ATOM 2596 C CA . GLN A 1 337 ? -1.418 0.708 -19.357 1.00 80.56 337 GLN A CA 1
ATOM 2597 C C . GLN A 1 337 ? -2.702 1.533 -19.561 1.00 80.56 337 GLN A C 1
ATOM 2599 O O . GLN A 1 337 ? -3.759 0.955 -19.800 1.00 80.56 337 GLN A O 1
ATOM 2604 N N . GLN A 1 338 ? -2.631 2.868 -19.490 1.00 80.94 338 GLN A N 1
ATOM 2605 C CA . GLN A 1 338 ? -3.777 3.760 -19.708 1.00 80.94 338 GLN A CA 1
ATOM 2606 C C . GLN A 1 338 ? -3.981 4.141 -21.182 1.00 80.94 338 GLN A C 1
ATOM 2608 O O . GLN A 1 338 ? -5.029 4.686 -21.516 1.00 80.94 338 GLN A O 1
ATOM 2613 N N . THR A 1 339 ? -3.014 3.867 -22.068 1.00 81.12 339 THR A N 1
ATOM 2614 C CA . THR A 1 339 ? -3.069 4.278 -23.484 1.00 81.12 339 THR A CA 1
ATOM 2615 C C . THR A 1 339 ? -3.673 3.218 -24.411 1.00 81.12 339 THR A C 1
ATOM 2617 O O . THR A 1 339 ? -3.783 3.451 -25.610 1.00 81.12 339 THR A O 1
ATOM 2620 N N . GLY A 1 340 ? -4.062 2.053 -23.874 1.00 77.81 340 GLY A N 1
ATOM 2621 C CA . GLY A 1 340 ? -4.553 0.904 -24.650 1.00 77.81 340 GLY A CA 1
ATOM 2622 C C . GLY A 1 340 ? -3.445 0.051 -25.287 1.00 77.81 340 GLY A C 1
ATOM 2623 O O . GLY A 1 340 ? -3.734 -0.982 -25.887 1.00 77.81 340 GLY A O 1
ATOM 2624 N N . LEU A 1 341 ? -2.172 0.438 -25.135 1.00 86.38 341 LEU A N 1
ATOM 2625 C CA . LEU A 1 341 ? -1.028 -0.342 -25.609 1.00 86.38 341 LEU A CA 1
ATOM 2626 C C . LEU A 1 341 ? -0.817 -1.600 -24.758 1.00 86.38 341 LEU A C 1
ATOM 2628 O O . LEU A 1 341 ? -0.979 -1.597 -23.536 1.00 86.38 341 LEU A O 1
ATOM 2632 N N . THR A 1 342 ? -0.372 -2.679 -25.401 1.00 89.69 342 THR A N 1
ATOM 2633 C CA . THR A 1 342 ? 0.004 -3.903 -24.684 1.00 89.69 342 THR A CA 1
ATOM 2634 C C . THR A 1 342 ? 1.379 -3.726 -24.047 1.00 89.69 342 THR A C 1
ATOM 2636 O O . THR A 1 342 ? 2.347 -3.428 -24.736 1.00 89.69 342 THR A O 1
ATOM 2639 N N . VAL A 1 343 ? 1.503 -3.925 -22.734 1.00 91.00 343 VAL A N 1
ATOM 2640 C CA . VAL A 1 343 ? 2.785 -3.767 -22.024 1.00 91.00 343 VAL A CA 1
ATOM 2641 C C . VAL A 1 343 ? 3.358 -5.131 -21.653 1.00 91.00 343 VAL A C 1
ATOM 2643 O O . VAL A 1 343 ? 2.681 -5.935 -21.009 1.00 91.00 343 VAL A O 1
ATOM 2646 N N . ALA A 1 344 ? 4.617 -5.370 -22.018 1.00 91.94 344 ALA A N 1
ATOM 2647 C CA . ALA A 1 344 ? 5.375 -6.558 -21.644 1.00 91.94 344 ALA A CA 1
ATOM 2648 C C . ALA A 1 344 ? 6.739 -6.168 -21.065 1.00 91.94 344 ALA A C 1
ATOM 2650 O O . ALA A 1 344 ? 7.371 -5.212 -21.514 1.00 91.94 344 ALA A O 1
ATOM 2651 N N . ARG A 1 345 ? 7.196 -6.921 -20.063 1.00 92.75 345 ARG A N 1
ATOM 2652 C CA . ARG A 1 345 ? 8.462 -6.681 -19.362 1.00 92.75 345 ARG A CA 1
ATOM 2653 C C . ARG A 1 345 ? 9.317 -7.943 -19.386 1.00 92.75 345 ARG A C 1
ATOM 2655 O O . ARG A 1 345 ? 8.803 -9.011 -19.100 1.00 92.75 345 ARG A O 1
ATOM 2662 N N . GLY A 1 346 ? 10.598 -7.820 -19.683 1.00 90.38 346 GLY A N 1
ATOM 2663 C CA . GLY A 1 346 ? 11.613 -8.847 -19.494 1.00 90.38 346 GLY A CA 1
ATOM 2664 C C . GLY A 1 346 ? 12.705 -8.325 -18.575 1.00 90.38 346 GLY A C 1
ATOM 2665 O O . GLY A 1 346 ? 12.949 -7.120 -18.511 1.00 90.38 346 GLY A O 1
ATOM 2666 N N . GLU A 1 347 ? 13.359 -9.224 -17.857 1.00 89.75 347 GLU A N 1
ATOM 2667 C CA . GLU A 1 347 ? 14.431 -8.881 -16.929 1.00 89.75 347 GLU A CA 1
ATOM 2668 C C . GLU A 1 347 ? 15.598 -9.835 -17.145 1.00 89.75 347 GLU A C 1
ATOM 2670 O O . GLU A 1 347 ? 15.414 -11.052 -17.143 1.00 89.75 347 GLU A O 1
ATOM 2675 N N . CYS A 1 348 ? 16.779 -9.276 -17.399 1.00 87.50 348 CYS A N 1
ATOM 2676 C CA . CYS A 1 348 ? 18.004 -10.055 -17.497 1.00 87.50 348 CYS A CA 1
ATOM 2677 C C . CYS A 1 348 ? 18.510 -10.378 -16.091 1.00 87.50 348 CYS A C 1
ATOM 2679 O O . CYS A 1 348 ? 18.585 -9.489 -15.243 1.00 87.50 348 CYS A O 1
ATOM 2681 N N . ASP A 1 349 ? 18.890 -11.634 -15.876 1.00 81.06 349 ASP A N 1
ATOM 2682 C CA . ASP A 1 349 ? 19.415 -12.146 -14.612 1.00 81.06 349 ASP A CA 1
ATOM 2683 C C . ASP A 1 349 ? 20.808 -12.739 -14.846 1.00 81.06 349 ASP A C 1
ATOM 2685 O O . ASP A 1 349 ? 21.007 -13.567 -15.737 1.00 81.06 349 ASP A O 1
ATOM 2689 N N . ARG A 1 350 ? 21.770 -12.336 -14.010 1.00 77.75 350 ARG A N 1
ATOM 2690 C CA . ARG A 1 350 ? 23.150 -12.834 -14.029 1.00 77.75 350 ARG A CA 1
ATOM 2691 C C . ARG A 1 350 ? 23.242 -14.341 -13.782 1.00 77.75 350 ARG A C 1
ATOM 2693 O O . ARG A 1 350 ? 24.198 -14.970 -14.228 1.00 77.75 350 ARG A O 1
ATOM 2700 N N . SER A 1 351 ? 22.303 -14.904 -13.024 1.00 74.38 351 SER A N 1
ATOM 2701 C CA . SER A 1 351 ? 22.290 -16.316 -12.635 1.00 74.38 351 SER A CA 1
ATOM 2702 C C . SER A 1 351 ? 21.627 -17.233 -13.666 1.00 74.38 351 SER A C 1
ATOM 2704 O O . SER A 1 351 ? 21.643 -18.453 -13.499 1.00 74.38 351 SER A O 1
ATOM 2706 N N . ALA A 1 352 ? 21.071 -16.671 -14.743 1.00 72.94 352 ALA A N 1
ATOM 2707 C CA . ALA A 1 352 ? 20.381 -17.445 -15.759 1.00 72.94 352 ALA A CA 1
ATOM 2708 C C . ALA A 1 352 ? 21.341 -18.395 -16.495 1.00 72.94 352 ALA A C 1
ATOM 2710 O O . ALA A 1 352 ? 22.261 -17.975 -17.191 1.00 72.94 352 ALA A O 1
ATOM 2711 N N . GLU A 1 353 ? 21.083 -19.698 -16.382 1.00 70.00 353 GLU A N 1
ATOM 2712 C CA . GLU A 1 353 ? 21.852 -20.737 -17.083 1.00 70.00 353 GLU A CA 1
ATOM 2713 C C . GLU A 1 353 ? 21.441 -20.889 -18.559 1.00 70.00 353 GLU A C 1
ATOM 2715 O O . GLU A 1 353 ? 22.144 -21.526 -19.346 1.00 70.00 353 GLU A O 1
ATOM 2720 N N . VAL A 1 354 ? 20.294 -20.317 -18.942 1.00 74.31 354 VAL A N 1
ATOM 2721 C CA . VAL A 1 354 ? 19.710 -20.433 -20.283 1.00 74.31 354 VAL A CA 1
ATOM 2722 C C . VAL A 1 354 ? 19.895 -19.117 -21.047 1.00 74.31 354 VAL A C 1
ATOM 2724 O O . VAL A 1 354 ? 19.493 -18.073 -20.526 1.00 74.31 354 VAL A O 1
ATOM 2727 N N . PRO A 1 355 ? 20.438 -19.149 -22.280 1.00 80.25 355 PRO A N 1
ATOM 2728 C CA . PRO A 1 355 ? 20.547 -17.962 -23.121 1.00 80.25 355 PRO A CA 1
ATOM 2729 C C . PRO A 1 355 ? 19.188 -17.317 -23.404 1.00 80.25 355 PRO A C 1
ATOM 2731 O O . PRO A 1 355 ? 18.175 -18.014 -23.480 1.00 80.25 355 PRO A O 1
ATOM 2734 N N . LEU A 1 356 ? 19.171 -16.007 -23.652 1.00 85.62 356 LEU A N 1
ATOM 2735 C CA . LEU A 1 356 ? 17.967 -15.239 -23.998 1.00 85.62 356 LEU A CA 1
ATOM 2736 C C . LEU A 1 356 ? 16.898 -15.263 -22.894 1.00 85.62 356 LEU A C 1
ATOM 2738 O O . LEU A 1 356 ? 15.710 -15.100 -23.181 1.00 85.62 356 LEU A O 1
ATOM 2742 N N . SER A 1 357 ? 17.284 -15.454 -21.631 1.00 85.75 357 SER A N 1
ATOM 2743 C CA . SER A 1 357 ? 16.354 -15.544 -20.496 1.00 85.75 357 SER A CA 1
ATOM 2744 C C . SER A 1 357 ? 15.470 -14.297 -20.359 1.00 85.75 357 SER A C 1
ATOM 2746 O O . SER A 1 357 ? 14.244 -14.412 -20.286 1.00 85.75 357 SER A O 1
ATOM 2748 N N . GLY A 1 358 ? 16.067 -13.102 -20.433 1.00 88.19 358 GLY A N 1
ATOM 2749 C CA . GLY A 1 358 ? 15.339 -11.832 -20.364 1.00 88.19 358 GLY A CA 1
ATOM 2750 C C . GLY A 1 358 ? 14.347 -11.645 -21.515 1.00 88.19 358 GLY A C 1
ATOM 2751 O O . GLY A 1 358 ? 13.222 -11.193 -21.301 1.00 88.19 358 GLY A O 1
ATOM 2752 N N . ILE A 1 359 ? 14.718 -12.071 -22.726 1.00 94.12 359 ILE A N 1
ATOM 2753 C CA . ILE A 1 359 ? 13.859 -12.012 -23.920 1.00 94.12 359 ILE A CA 1
ATOM 2754 C C . ILE A 1 359 ? 12.744 -13.064 -23.866 1.00 94.12 359 ILE A C 1
ATOM 2756 O O . ILE A 1 359 ? 11.610 -12.791 -24.257 1.00 94.12 359 ILE A O 1
ATOM 2760 N N . SER A 1 360 ? 13.035 -14.251 -23.342 1.00 88.94 360 SER A N 1
ATOM 2761 C CA . SER A 1 360 ? 12.047 -15.318 -23.156 1.00 88.94 360 SER A CA 1
ATOM 2762 C C . SER A 1 360 ? 10.986 -14.907 -22.130 1.00 88.94 360 SER A C 1
ATOM 2764 O O . SER A 1 360 ? 9.791 -15.069 -22.373 1.00 88.94 360 SER A O 1
ATOM 2766 N N . SER A 1 361 ? 11.411 -14.275 -21.029 1.00 88.50 361 SER A N 1
ATOM 2767 C CA . SER A 1 361 ? 10.522 -13.664 -20.030 1.00 88.50 361 SER A CA 1
ATOM 2768 C C . SER A 1 361 ? 9.659 -12.546 -20.632 1.00 88.50 361 SER A C 1
ATOM 2770 O O . SER A 1 361 ? 8.440 -12.525 -20.440 1.00 88.50 361 SER A O 1
ATOM 2772 N N . LEU A 1 362 ? 10.256 -11.672 -21.454 1.00 93.81 362 LEU A N 1
ATOM 2773 C CA . LEU A 1 362 ? 9.522 -10.644 -22.198 1.00 93.81 362 LEU A CA 1
ATOM 2774 C C . LEU A 1 362 ? 8.430 -11.256 -23.092 1.00 93.81 362 LEU A C 1
ATOM 2776 O O . LEU A 1 362 ? 7.295 -10.774 -23.096 1.00 93.81 362 LEU A O 1
ATOM 2780 N N . ALA A 1 363 ? 8.758 -12.317 -23.834 1.00 92.81 363 ALA A N 1
ATOM 2781 C CA . ALA A 1 363 ? 7.817 -13.009 -24.709 1.00 92.81 363 ALA A CA 1
ATOM 2782 C C . ALA A 1 363 ? 6.668 -13.663 -23.919 1.00 92.81 363 ALA A C 1
ATOM 2784 O O . ALA A 1 363 ? 5.507 -13.505 -24.297 1.00 92.81 363 ALA A O 1
ATOM 2785 N N . ASP A 1 364 ? 6.957 -14.326 -22.792 1.00 85.31 364 ASP A N 1
ATOM 2786 C CA . ASP A 1 364 ? 5.936 -14.927 -21.918 1.00 85.31 364 ASP A CA 1
ATOM 2787 C C . ASP A 1 364 ? 4.953 -13.870 -21.388 1.00 85.31 364 ASP A C 1
ATOM 2789 O O . ASP A 1 364 ? 3.731 -14.040 -21.476 1.00 85.31 364 ASP A O 1
ATOM 2793 N N . HIS A 1 365 ? 5.463 -12.726 -20.923 1.00 87.50 365 HIS A N 1
ATOM 2794 C CA . HIS A 1 365 ? 4.625 -11.614 -20.478 1.00 87.50 365 HIS A CA 1
ATOM 2795 C C . HIS A 1 365 ? 3.785 -11.002 -21.604 1.00 87.50 365 HIS A C 1
ATOM 2797 O O . HIS A 1 365 ? 2.623 -10.657 -21.365 1.00 87.50 365 HIS A O 1
ATOM 2803 N N . LEU A 1 366 ? 4.319 -10.917 -22.824 1.00 91.69 366 LEU A N 1
ATOM 2804 C CA . LEU A 1 366 ? 3.569 -10.435 -23.983 1.00 91.69 366 LEU A CA 1
ATOM 2805 C C . LEU A 1 366 ? 2.402 -11.369 -24.327 1.00 91.69 366 LEU A C 1
ATOM 2807 O O . LEU A 1 366 ? 1.275 -10.899 -24.481 1.00 91.69 366 LEU A O 1
ATOM 2811 N N . VAL A 1 367 ? 2.626 -12.688 -24.355 1.00 88.31 367 VAL A N 1
ATOM 2812 C CA . VAL A 1 367 ? 1.547 -13.665 -24.587 1.00 88.31 367 VAL A CA 1
ATOM 2813 C C . VAL A 1 367 ? 0.468 -13.551 -23.507 1.00 88.31 367 VAL A C 1
ATOM 2815 O O . VAL A 1 367 ? -0.718 -13.480 -23.823 1.00 88.31 367 VAL A O 1
ATOM 2818 N N . ARG A 1 368 ? 0.847 -13.446 -22.225 1.00 85.31 368 ARG A N 1
ATOM 2819 C CA . ARG A 1 368 ? -0.118 -13.235 -21.126 1.00 85.31 368 ARG A CA 1
ATOM 2820 C C . ARG A 1 368 ? -0.929 -11.960 -21.282 1.00 85.31 368 ARG A C 1
ATOM 2822 O O . ARG A 1 368 ? -2.085 -11.918 -20.864 1.00 85.31 368 ARG A O 1
ATOM 2829 N N . ALA A 1 369 ? -0.318 -10.887 -21.769 1.00 83.50 369 ALA A N 1
ATOM 2830 C CA . ALA A 1 369 ? -1.017 -9.629 -21.984 1.00 83.50 369 ALA A CA 1
ATOM 2831 C C . ALA A 1 369 ? -2.036 -9.758 -23.129 1.00 83.50 369 ALA A C 1
ATOM 2833 O O . ALA A 1 369 ? -3.182 -9.351 -22.961 1.00 83.50 369 ALA A O 1
ATOM 2834 N N . ILE A 1 370 ? -1.666 -10.437 -24.219 1.00 85.44 370 ILE A N 1
ATOM 2835 C CA . ILE A 1 370 ? -2.555 -10.708 -25.357 1.00 85.44 370 ILE A CA 1
ATOM 2836 C C . ILE A 1 370 ? -3.768 -11.542 -24.943 1.00 85.44 370 ILE A C 1
ATOM 2838 O O . ILE A 1 370 ? -4.896 -11.163 -25.235 1.00 85.44 370 ILE A O 1
ATOM 2842 N N . LEU A 1 371 ? -3.556 -12.638 -24.210 1.00 80.06 371 LEU A N 1
ATOM 2843 C CA . LEU A 1 371 ? -4.639 -13.530 -23.771 1.00 80.06 371 LEU A CA 1
ATOM 2844 C C . LEU A 1 371 ? -5.638 -12.864 -22.813 1.00 80.06 371 LEU A C 1
ATOM 2846 O O . LEU A 1 371 ? -6.758 -13.345 -22.665 1.00 80.06 371 LEU A O 1
ATOM 2850 N N . ARG A 1 372 ? -5.231 -11.786 -22.133 1.00 79.06 372 ARG A N 1
ATOM 2851 C CA . ARG A 1 372 ? -6.099 -11.004 -21.240 1.00 79.06 372 ARG A CA 1
ATOM 2852 C C . ARG A 1 372 ? -6.873 -9.910 -21.971 1.00 79.06 372 ARG A C 1
ATOM 2854 O O . ARG A 1 372 ? -7.803 -9.358 -21.392 1.00 79.06 372 ARG A O 1
ATOM 2861 N N . SER A 1 373 ? -6.487 -9.578 -23.200 1.00 77.94 373 SER A N 1
ATOM 2862 C CA . SER A 1 373 ? -7.136 -8.526 -23.973 1.00 77.94 373 SER A CA 1
ATOM 2863 C C . SER A 1 373 ? -8.426 -9.034 -24.609 1.00 77.94 373 SER A C 1
ATOM 2865 O O . SER A 1 373 ? -8.435 -10.048 -25.302 1.00 77.94 373 SER A O 1
ATOM 2867 N N . SER A 1 374 ? -9.517 -8.293 -24.417 1.00 71.62 374 SER A N 1
ATOM 2868 C CA . SER A 1 374 ? -10.786 -8.523 -25.115 1.00 71.62 374 SER A CA 1
ATOM 2869 C C . SER A 1 374 ? -10.795 -7.967 -26.542 1.00 71.62 374 SER A C 1
ATOM 2871 O O . SER A 1 374 ? -11.690 -8.297 -27.318 1.00 71.62 374 SER A O 1
ATOM 2873 N N . GLU A 1 375 ? -9.824 -7.122 -26.896 1.00 75.56 375 GLU A N 1
ATOM 2874 C CA . GLU A 1 375 ? -9.761 -6.438 -28.193 1.00 75.56 375 GLU A CA 1
ATOM 2875 C C . GLU A 1 375 ? -8.988 -7.240 -29.248 1.00 75.56 375 GLU A C 1
ATOM 2877 O O . GLU A 1 375 ? -9.156 -7.025 -30.450 1.00 75.56 375 GLU A O 1
ATOM 2882 N N . ILE A 1 376 ? -8.150 -8.188 -28.817 1.00 80.62 376 ILE A N 1
ATOM 2883 C CA . ILE A 1 376 ? -7.278 -8.955 -29.707 1.00 80.62 376 ILE A CA 1
ATOM 2884 C C . ILE A 1 376 ? -7.956 -10.267 -30.110 1.00 80.62 376 ILE A C 1
ATOM 2886 O O . ILE A 1 376 ? -8.335 -11.085 -29.273 1.00 80.62 376 ILE A O 1
ATOM 2890 N N . ASN A 1 377 ? -8.049 -10.519 -31.419 1.00 86.75 377 ASN A N 1
ATOM 2891 C CA . ASN A 1 377 ? -8.486 -11.816 -31.934 1.00 86.75 377 ASN A CA 1
ATOM 2892 C C . ASN A 1 377 ? -7.363 -12.856 -31.771 1.00 86.75 377 ASN A C 1
ATOM 2894 O O . ASN A 1 377 ? -6.497 -13.000 -32.639 1.00 86.75 377 ASN A O 1
ATOM 2898 N N . VAL A 1 378 ? -7.397 -13.573 -30.646 1.00 85.25 378 VAL A N 1
ATOM 2899 C CA . VAL A 1 378 ? -6.390 -14.574 -30.262 1.00 85.25 378 VAL A CA 1
ATOM 2900 C C . VAL A 1 378 ? -6.260 -15.688 -31.305 1.00 85.25 378 VAL A C 1
ATOM 2902 O O . VAL A 1 378 ? -5.144 -16.066 -31.650 1.00 85.25 378 VAL A O 1
ATOM 2905 N N . GLU A 1 379 ? -7.366 -16.179 -31.870 1.00 86.31 379 GLU A N 1
ATOM 2906 C CA . GLU A 1 379 ? -7.321 -17.246 -32.880 1.00 86.31 379 GLU A CA 1
ATOM 2907 C C . GLU A 1 379 ? -6.590 -16.810 -34.150 1.00 86.31 379 GLU A C 1
ATOM 2909 O O . GLU A 1 379 ? -5.811 -17.573 -34.723 1.00 86.31 379 GLU A O 1
ATOM 2914 N N . GLN A 1 380 ? -6.844 -15.583 -34.608 1.00 86.88 380 GLN A N 1
ATOM 2915 C CA . GLN A 1 380 ? -6.158 -15.046 -35.774 1.00 86.88 380 GLN A CA 1
ATOM 2916 C C . GLN A 1 380 ? -4.670 -14.847 -35.480 1.00 86.88 380 GLN A C 1
ATOM 2918 O O . GLN A 1 380 ? -3.849 -15.263 -36.291 1.00 86.88 380 GLN A O 1
ATOM 2923 N N . TRP A 1 381 ? -4.326 -14.286 -34.317 1.00 90.00 381 TRP A N 1
ATOM 2924 C CA . TRP A 1 381 ? -2.933 -14.113 -33.899 1.00 90.00 381 TRP A CA 1
ATOM 2925 C C . TRP A 1 381 ? -2.170 -15.447 -33.857 1.00 90.00 381 TRP A C 1
ATOM 2927 O O . TRP A 1 381 ? -1.081 -15.529 -34.420 1.00 90.00 381 TRP A O 1
ATOM 2937 N N . ILE A 1 382 ? -2.759 -16.510 -33.295 1.00 88.06 382 ILE A N 1
ATOM 2938 C CA . ILE A 1 382 ? -2.149 -17.852 -33.282 1.00 88.06 382 ILE A CA 1
ATOM 2939 C C . ILE A 1 382 ? -1.906 -18.364 -34.707 1.00 88.06 382 ILE A C 1
ATOM 2941 O O . ILE A 1 382 ? -0.841 -18.923 -34.976 1.00 88.06 382 ILE A O 1
ATOM 2945 N N . ARG A 1 383 ? -2.859 -18.170 -35.633 1.00 89.06 383 ARG A N 1
ATOM 2946 C CA . ARG A 1 383 ? -2.696 -18.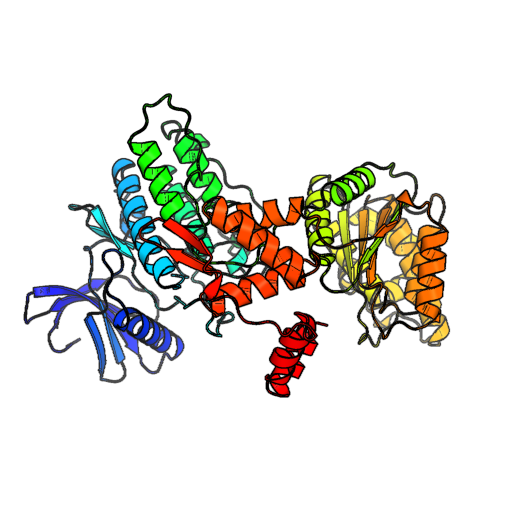585 -37.039 1.00 89.06 383 ARG A CA 1
ATOM 2947 C C . ARG A 1 383 ? -1.522 -17.882 -37.712 1.00 89.06 383 ARG A C 1
ATOM 2949 O O . ARG A 1 383 ? -0.715 -18.549 -38.354 1.00 89.06 383 ARG A O 1
ATOM 2956 N N . ASP A 1 384 ? -1.418 -16.564 -37.556 1.00 90.00 384 ASP A N 1
ATOM 2957 C CA . ASP A 1 384 ? -0.325 -15.794 -38.160 1.00 90.00 384 ASP A CA 1
ATOM 2958 C C . ASP A 1 384 ? 1.023 -16.185 -37.551 1.00 90.00 384 ASP A C 1
ATOM 2960 O O . ASP A 1 384 ? 1.991 -16.406 -38.273 1.00 90.00 384 ASP A O 1
ATOM 2964 N N . LEU A 1 385 ? 1.065 -16.343 -36.225 1.00 90.25 385 LEU A N 1
ATOM 2965 C CA . LEU A 1 385 ? 2.268 -16.749 -35.513 1.00 90.25 385 LEU A CA 1
ATOM 2966 C C . LEU A 1 385 ? 2.745 -18.136 -35.956 1.00 90.25 385 LEU A C 1
ATOM 2968 O O . LEU A 1 385 ? 3.917 -18.316 -36.268 1.00 90.25 385 LEU A O 1
ATOM 2972 N N . THR A 1 386 ? 1.837 -19.106 -36.040 1.00 88.56 386 THR A N 1
ATOM 2973 C CA . THR A 1 386 ? 2.161 -20.474 -36.473 1.00 88.56 386 THR A CA 1
ATOM 2974 C C . THR A 1 386 ? 2.673 -20.490 -37.915 1.00 88.56 386 THR A C 1
ATOM 2976 O O . THR A 1 386 ? 3.637 -21.190 -38.213 1.00 88.56 386 THR A O 1
ATOM 2979 N N . SER A 1 387 ? 2.061 -19.694 -38.800 1.00 88.56 387 SER A N 1
ATOM 2980 C CA . SER A 1 387 ? 2.453 -19.609 -40.212 1.00 88.56 387 SER A CA 1
ATOM 2981 C C . SER A 1 387 ? 3.832 -18.986 -40.426 1.00 88.56 387 SER A C 1
ATOM 2983 O O . SER A 1 387 ? 4.498 -19.334 -41.395 1.00 88.56 387 SER A O 1
ATOM 2985 N N . GLU A 1 388 ? 4.229 -18.036 -39.584 1.00 87.94 388 GLU A N 1
ATOM 2986 C CA . GLU A 1 388 ? 5.481 -17.286 -39.740 1.00 87.94 388 GLU A CA 1
ATOM 2987 C C . GLU A 1 388 ? 6.651 -17.947 -39.009 1.00 87.94 388 GLU A C 1
ATOM 2989 O O . GLU A 1 388 ? 7.775 -17.945 -39.507 1.00 87.94 388 GLU A O 1
ATOM 2994 N N . LEU A 1 389 ? 6.406 -18.541 -37.836 1.00 86.69 389 LEU A N 1
ATOM 2995 C CA . LEU A 1 389 ? 7.459 -19.239 -37.100 1.00 86.69 389 LEU A CA 1
ATOM 2996 C C . LEU A 1 389 ? 7.791 -20.586 -37.746 1.00 86.69 389 LEU A C 1
ATOM 2998 O O . LEU A 1 389 ? 8.962 -20.965 -37.720 1.00 86.69 389 LEU A O 1
ATOM 3002 N N . ASP A 1 390 ? 6.800 -21.289 -38.309 1.00 82.94 390 ASP A N 1
ATOM 3003 C CA . ASP A 1 390 ? 6.939 -22.577 -39.004 1.00 82.94 390 ASP A CA 1
ATOM 3004 C C . ASP A 1 390 ? 7.942 -23.513 -38.291 1.00 82.94 390 ASP A C 1
ATOM 3006 O O . ASP A 1 390 ? 7.710 -23.945 -37.158 1.00 82.94 390 ASP A O 1
ATOM 3010 N N . SER A 1 391 ? 9.120 -23.743 -38.883 1.00 81.19 391 SER A N 1
ATOM 3011 C CA . SER A 1 391 ? 10.176 -24.601 -38.324 1.00 81.19 391 SER A CA 1
ATOM 3012 C C . SER A 1 391 ? 10.773 -24.135 -36.982 1.00 81.19 391 SER A C 1
ATOM 3014 O O . SER A 1 391 ? 11.424 -24.922 -36.298 1.00 81.19 391 SER A O 1
ATOM 3016 N N . THR A 1 392 ? 10.593 -22.882 -36.568 1.00 87.25 392 THR A N 1
ATOM 3017 C CA . THR A 1 392 ? 11.118 -22.334 -35.299 1.00 87.25 392 THR A CA 1
ATOM 3018 C C . THR A 1 392 ? 10.104 -22.358 -34.154 1.00 87.25 392 THR A C 1
ATOM 3020 O O . THR A 1 392 ? 10.475 -22.117 -33.004 1.00 87.25 392 THR A O 1
ATOM 3023 N N . LEU A 1 393 ? 8.844 -22.707 -34.434 1.00 85.38 393 LEU A N 1
ATOM 3024 C CA . LEU A 1 393 ? 7.744 -22.622 -33.473 1.00 85.38 393 LEU A CA 1
ATOM 3025 C C . LEU A 1 393 ? 7.976 -23.469 -32.215 1.00 85.38 393 LEU A C 1
ATOM 3027 O O . LEU A 1 393 ? 7.827 -22.967 -31.102 1.00 85.38 393 LEU A O 1
ATOM 3031 N N . ALA A 1 394 ? 8.408 -24.723 -32.377 1.00 82.19 394 ALA A N 1
ATOM 3032 C CA . ALA A 1 394 ? 8.708 -25.616 -31.255 1.00 82.19 394 ALA A CA 1
ATOM 3033 C C . ALA A 1 394 ? 9.860 -25.088 -30.379 1.00 82.19 394 ALA A C 1
ATOM 3035 O O . ALA A 1 394 ? 9.831 -25.208 -29.155 1.00 82.19 394 ALA A O 1
ATOM 3036 N N . THR A 1 395 ? 10.861 -24.455 -30.998 1.00 85.62 395 THR A N 1
ATOM 3037 C CA . THR A 1 395 ? 12.008 -23.871 -30.293 1.00 85.62 395 THR A CA 1
ATOM 3038 C C . THR A 1 395 ? 11.580 -22.665 -29.461 1.00 85.62 395 THR A C 1
ATOM 3040 O O . THR A 1 395 ? 11.928 -22.594 -28.286 1.00 85.62 395 THR A O 1
ATOM 3043 N N . VAL A 1 396 ? 10.753 -21.770 -30.008 1.00 87.31 396 VAL A N 1
ATOM 3044 C CA . VAL A 1 396 ? 10.189 -20.637 -29.250 1.00 87.31 396 VAL A CA 1
ATOM 3045 C C . VAL A 1 396 ? 9.283 -21.135 -28.120 1.00 87.31 396 VAL A C 1
ATOM 3047 O O . VAL A 1 396 ? 9.411 -20.687 -26.983 1.00 87.31 396 VAL A O 1
ATOM 3050 N N . ALA A 1 397 ? 8.421 -22.118 -28.391 1.00 84.31 397 ALA A N 1
ATOM 3051 C CA . ALA A 1 397 ? 7.537 -22.709 -27.387 1.00 84.31 397 ALA A CA 1
ATOM 3052 C C . ALA A 1 397 ? 8.297 -23.366 -26.218 1.00 84.31 397 ALA A C 1
ATOM 3054 O O . ALA A 1 397 ? 7.791 -23.378 -25.098 1.00 84.31 397 ALA A O 1
ATOM 3055 N N . SER A 1 398 ? 9.521 -23.865 -26.438 1.00 81.88 398 SER A N 1
ATOM 3056 C CA . SER A 1 398 ? 10.341 -24.446 -25.364 1.00 81.88 398 SER A CA 1
ATOM 3057 C C . SER A 1 398 ? 10.831 -23.434 -24.322 1.00 81.88 398 SER A C 1
ATOM 3059 O O . SER A 1 398 ? 11.069 -23.825 -23.181 1.00 81.88 398 SER A O 1
ATOM 3061 N N . VAL A 1 399 ? 10.947 -22.150 -24.684 1.00 82.62 399 VAL A N 1
ATOM 3062 C CA . VAL A 1 399 ? 11.380 -21.078 -23.767 1.00 82.62 399 VAL A CA 1
ATOM 3063 C C . VAL A 1 399 ? 10.244 -20.133 -23.369 1.00 82.62 399 VAL A C 1
ATOM 3065 O O . VAL A 1 399 ? 10.410 -19.324 -22.462 1.00 82.62 399 VAL A O 1
ATOM 3068 N N . VAL A 1 400 ? 9.073 -20.261 -24.006 1.00 83.44 400 VAL A N 1
ATOM 3069 C CA . VAL A 1 400 ? 7.847 -19.511 -23.695 1.00 83.44 400 VAL A CA 1
ATOM 3070 C C . VAL A 1 400 ? 6.735 -20.499 -23.298 1.00 83.44 400 VAL A C 1
ATOM 3072 O O . VAL A 1 400 ? 5.903 -20.865 -24.134 1.00 83.44 400 VAL A O 1
ATOM 3075 N N . PRO A 1 401 ? 6.683 -20.964 -22.032 1.00 75.25 401 PRO A N 1
ATOM 3076 C CA . PRO A 1 401 ? 5.804 -22.063 -21.617 1.00 75.25 401 PRO A CA 1
ATOM 3077 C C . PRO A 1 401 ? 4.314 -21.799 -21.850 1.00 75.25 401 PRO A C 1
ATOM 3079 O O . PRO A 1 401 ? 3.551 -22.712 -22.184 1.00 75.25 401 PRO A O 1
ATOM 3082 N N . ILE A 1 402 ? 3.874 -20.545 -21.698 1.00 77.31 402 ILE A N 1
ATOM 3083 C CA . ILE A 1 402 ? 2.475 -20.205 -21.952 1.00 77.31 402 ILE A CA 1
ATOM 3084 C C . ILE A 1 402 ? 2.105 -20.376 -23.429 1.00 77.31 402 ILE A C 1
ATOM 3086 O O . ILE A 1 402 ? 0.996 -20.806 -23.735 1.00 77.31 402 ILE A O 1
ATOM 3090 N N . LEU A 1 403 ? 3.042 -20.121 -24.344 1.00 80.50 403 LEU A N 1
ATOM 3091 C CA . LEU A 1 403 ? 2.823 -20.293 -25.775 1.00 80.50 403 LEU A CA 1
ATOM 3092 C C . LEU A 1 403 ? 2.640 -21.770 -26.135 1.00 80.50 403 LEU A C 1
ATOM 3094 O O . LEU A 1 403 ? 1.725 -22.103 -26.884 1.00 80.50 403 LEU A O 1
ATOM 3098 N N . ALA A 1 404 ? 3.447 -22.657 -25.542 1.00 74.69 404 ALA A N 1
ATOM 3099 C CA . ALA A 1 404 ? 3.303 -24.106 -25.708 1.00 74.69 404 ALA A CA 1
ATOM 3100 C C . ALA A 1 404 ? 1.903 -24.593 -25.299 1.00 74.69 404 ALA A C 1
ATOM 3102 O O . ALA A 1 404 ? 1.316 -25.442 -25.965 1.00 74.69 404 ALA A O 1
ATOM 3103 N N . THR A 1 405 ? 1.348 -24.001 -24.237 1.00 77.19 405 THR A N 1
ATOM 3104 C CA . THR A 1 405 ? 0.004 -24.323 -23.737 1.00 77.19 405 THR A CA 1
ATOM 3105 C C . THR A 1 405 ? -1.091 -23.839 -24.689 1.00 77.19 405 THR A C 1
ATOM 3107 O O . THR A 1 405 ? -2.067 -24.544 -24.918 1.00 77.19 405 THR A O 1
ATOM 3110 N N . VAL A 1 406 ? -0.937 -22.638 -25.252 1.00 79.06 406 VAL A N 1
ATOM 3111 C CA . VAL A 1 406 ? -1.932 -22.016 -26.141 1.00 79.06 406 VAL A CA 1
ATOM 3112 C C . VAL A 1 406 ? -2.003 -22.707 -27.504 1.00 79.06 406 VAL A C 1
ATOM 3114 O O . VAL A 1 406 ? -3.085 -22.812 -28.075 1.00 79.06 406 VAL A O 1
ATOM 3117 N N . ILE A 1 407 ? -0.862 -23.163 -28.025 1.00 78.31 407 ILE A N 1
ATOM 3118 C CA . ILE A 1 407 ? -0.752 -23.765 -29.365 1.00 78.31 407 ILE A CA 1
ATOM 3119 C C . ILE A 1 407 ? -0.811 -25.308 -29.303 1.00 78.31 407 ILE A C 1
ATOM 3121 O O . ILE A 1 407 ? -0.843 -25.964 -30.338 1.00 78.31 407 ILE A O 1
ATOM 3125 N N . ASP A 1 408 ? -0.879 -25.895 -28.101 1.00 74.69 408 ASP A N 1
ATOM 3126 C CA . ASP A 1 408 ? -0.873 -27.349 -27.856 1.00 74.69 408 ASP A CA 1
ATOM 3127 C C . ASP A 1 408 ? 0.334 -28.065 -28.501 1.00 74.69 408 ASP A C 1
ATOM 3129 O O . ASP A 1 408 ? 0.211 -29.091 -29.169 1.00 74.69 408 ASP A O 1
ATOM 3133 N N . ILE A 1 409 ? 1.532 -27.498 -28.311 1.00 68.62 409 ILE A N 1
ATOM 3134 C CA . ILE A 1 409 ? 2.800 -28.059 -28.808 1.00 68.62 409 ILE A CA 1
ATOM 3135 C C . ILE A 1 409 ? 3.562 -28.688 -27.650 1.00 68.62 409 ILE A C 1
ATOM 3137 O O . ILE A 1 409 ? 3.745 -28.071 -26.597 1.00 68.62 409 ILE A O 1
ATOM 3141 N N . ARG A 1 410 ? 4.065 -29.912 -27.845 1.00 61.50 410 ARG A N 1
ATOM 3142 C CA . ARG A 1 410 ? 4.887 -30.578 -26.834 1.00 61.50 410 ARG A CA 1
ATOM 3143 C C . ARG A 1 410 ? 6.359 -30.207 -27.047 1.00 61.50 410 ARG A C 1
ATOM 3145 O O . ARG A 1 410 ? 6.858 -30.324 -28.161 1.00 61.50 410 ARG A O 1
ATOM 3152 N N . PRO A 1 411 ? 7.121 -29.872 -25.987 1.00 55.69 411 PRO A N 1
ATOM 3153 C CA . PRO A 1 411 ? 8.553 -29.556 -26.107 1.00 55.69 411 PRO A CA 1
ATOM 3154 C C . PRO A 1 411 ? 9.406 -30.681 -26.724 1.00 55.69 411 PRO A C 1
ATOM 3156 O O . PRO A 1 411 ? 10.538 -30.452 -27.131 1.00 55.69 411 PRO A O 1
ATOM 3159 N N . GLN A 1 412 ? 8.869 -31.905 -26.772 1.00 56.66 412 GLN A N 1
ATOM 3160 C CA . GLN A 1 412 ? 9.526 -33.104 -27.300 1.00 56.66 412 GLN A CA 1
ATOM 3161 C C . GLN A 1 412 ? 9.568 -33.145 -28.838 1.00 56.66 412 GLN A C 1
ATOM 3163 O O . GLN A 1 412 ? 10.271 -33.986 -29.389 1.00 56.66 412 GLN A O 1
ATOM 3168 N N . ASP A 1 413 ? 8.856 -32.239 -29.516 1.00 54.22 413 ASP A N 1
ATOM 3169 C CA . ASP A 1 413 ? 8.809 -32.137 -30.981 1.00 54.22 413 ASP A CA 1
ATOM 3170 C C . ASP A 1 413 ? 10.009 -31.355 -31.566 1.00 54.22 413 ASP A C 1
ATOM 3172 O O . ASP A 1 413 ? 10.101 -31.156 -32.776 1.00 54.22 413 ASP A O 1
ATOM 3176 N N . ALA A 1 414 ? 10.941 -30.893 -30.721 1.00 55.56 414 ALA A N 1
ATOM 3177 C CA . ALA A 1 414 ? 12.165 -30.227 -31.156 1.00 55.56 414 ALA A CA 1
ATOM 3178 C C . ALA A 1 414 ? 13.210 -31.248 -31.650 1.00 55.56 414 ALA A C 1
ATOM 3180 O O . ALA A 1 414 ? 13.613 -32.148 -30.911 1.00 55.56 414 ALA A O 1
ATOM 3181 N N . ASP A 1 415 ? 13.671 -31.093 -32.897 1.00 53.81 415 ASP A N 1
ATOM 3182 C CA . ASP A 1 415 ? 14.693 -31.957 -33.501 1.00 53.81 415 ASP A CA 1
ATOM 3183 C C . ASP A 1 415 ? 15.973 -32.050 -32.644 1.00 53.81 415 ASP A C 1
ATOM 3185 O O . ASP A 1 415 ? 16.375 -31.109 -31.954 1.00 53.81 415 ASP A O 1
ATOM 3189 N N . THR A 1 416 ? 16.685 -33.177 -32.750 1.00 52.19 416 THR A N 1
ATOM 3190 C CA . THR A 1 416 ? 17.992 -33.386 -32.106 1.00 52.19 416 THR A CA 1
ATOM 3191 C C . THR A 1 416 ? 19.072 -32.578 -32.838 1.00 52.19 416 THR A C 1
ATOM 3193 O O . THR A 1 416 ? 19.659 -33.039 -33.815 1.00 52.19 416 THR A O 1
ATOM 3196 N N . ILE A 1 417 ? 19.311 -31.343 -32.399 1.00 55.94 417 ILE A N 1
ATOM 3197 C CA . ILE A 1 417 ? 20.197 -30.378 -33.068 1.00 55.94 417 ILE A CA 1
ATOM 3198 C C . ILE A 1 417 ? 21.416 -30.060 -32.185 1.00 55.94 417 ILE A C 1
ATOM 3200 O O . ILE A 1 417 ? 21.361 -30.165 -30.960 1.00 55.94 417 ILE A O 1
ATOM 3204 N N . SER A 1 418 ? 22.531 -29.651 -32.802 1.00 57.75 418 SER A N 1
ATOM 3205 C CA . SER A 1 418 ? 23.692 -29.105 -32.089 1.00 57.75 418 SER A CA 1
ATOM 3206 C C . SER A 1 418 ? 23.327 -27.831 -31.301 1.00 57.75 418 SER A C 1
ATOM 3208 O O . SER A 1 418 ? 22.496 -27.036 -31.741 1.00 57.75 418 SER A O 1
ATOM 3210 N N . ALA A 1 419 ? 23.967 -27.588 -30.152 1.00 59.31 419 ALA A N 1
ATOM 3211 C CA . ALA A 1 419 ? 23.640 -26.439 -29.296 1.00 59.31 419 ALA A CA 1
ATOM 3212 C C . ALA A 1 419 ? 23.748 -25.073 -30.019 1.00 59.31 419 ALA A C 1
ATOM 3214 O O . ALA A 1 419 ? 22.909 -24.198 -29.815 1.00 59.31 419 ALA A O 1
ATOM 3215 N N . GLY A 1 420 ? 24.730 -24.902 -30.917 1.00 60.88 420 GLY A N 1
ATOM 3216 C CA . GLY A 1 420 ? 24.929 -23.652 -31.669 1.00 60.88 420 GLY A CA 1
ATOM 3217 C C . GLY A 1 420 ? 23.905 -23.408 -32.786 1.00 60.88 420 GLY A C 1
ATOM 3218 O O . GLY A 1 420 ? 23.601 -22.263 -33.121 1.00 60.88 420 GLY A O 1
ATOM 3219 N N . ASP A 1 421 ? 23.335 -24.467 -33.360 1.00 72.94 421 ASP A N 1
ATOM 3220 C CA . ASP A 1 421 ? 22.235 -24.349 -34.324 1.00 72.94 421 ASP A CA 1
ATOM 3221 C C . ASP A 1 421 ? 20.891 -24.146 -33.610 1.00 72.94 421 ASP A C 1
ATOM 3223 O O . ASP A 1 421 ? 20.031 -23.423 -34.116 1.00 72.94 421 ASP A O 1
ATOM 3227 N N . ALA A 1 422 ? 20.731 -24.709 -32.407 1.00 75.75 422 ALA A N 1
ATOM 3228 C CA . ALA A 1 422 ? 19.564 -24.486 -31.556 1.00 75.75 422 ALA A CA 1
ATOM 3229 C C . ALA A 1 422 ? 19.451 -23.018 -31.114 1.00 75.75 422 ALA A C 1
ATOM 3231 O O . ALA A 1 422 ? 18.381 -22.426 -31.247 1.00 75.75 422 ALA A O 1
ATOM 3232 N N . GLN A 1 423 ? 20.555 -22.397 -30.681 1.00 79.62 423 GLN A N 1
ATOM 3233 C CA . GLN A 1 423 ? 20.571 -20.981 -30.300 1.00 79.62 423 GLN A CA 1
ATOM 3234 C C . GLN A 1 423 ? 20.240 -20.060 -31.484 1.00 79.62 423 GLN A C 1
ATOM 3236 O O . GLN A 1 423 ? 19.402 -19.176 -31.349 1.00 79.62 423 GLN A O 1
ATOM 3241 N N . ARG A 1 424 ? 20.818 -20.296 -32.671 1.00 83.44 424 ARG A N 1
ATOM 3242 C CA . ARG A 1 424 ? 20.506 -19.501 -33.875 1.00 83.44 424 ARG A CA 1
ATOM 3243 C C . ARG A 1 424 ? 19.043 -19.629 -34.304 1.00 83.44 424 ARG A C 1
ATOM 3245 O O . ARG A 1 424 ? 18.426 -18.622 -34.647 1.00 83.44 424 ARG A O 1
ATOM 3252 N N . ARG A 1 425 ? 18.476 -20.844 -34.260 1.00 85.44 425 ARG A N 1
ATOM 3253 C CA . ARG A 1 425 ? 17.039 -21.068 -34.508 1.00 85.44 425 ARG A CA 1
ATOM 3254 C C . ARG A 1 425 ? 16.179 -20.356 -33.468 1.00 85.44 425 ARG A C 1
ATOM 3256 O O . ARG A 1 425 ? 15.168 -19.774 -33.845 1.00 85.44 425 ARG A O 1
ATOM 3263 N N . LEU A 1 426 ? 16.586 -20.369 -32.199 1.00 87.56 426 LEU A N 1
ATOM 3264 C CA . LEU A 1 426 ? 15.876 -19.673 -31.130 1.00 87.56 426 LEU A CA 1
ATOM 3265 C C . LEU A 1 426 ? 15.894 -18.152 -31.330 1.00 87.56 426 LEU A C 1
ATOM 3267 O O . LEU A 1 426 ? 14.834 -17.536 -31.299 1.00 87.56 426 LEU A O 1
ATOM 3271 N N . THR A 1 427 ? 17.058 -17.555 -31.605 1.00 89.44 427 THR A N 1
ATOM 3272 C CA . THR A 1 427 ? 17.188 -16.119 -31.903 1.00 89.44 427 THR A CA 1
ATOM 3273 C C . THR A 1 427 ? 16.313 -15.720 -33.093 1.00 89.44 427 THR A C 1
ATOM 3275 O O . THR A 1 427 ? 15.540 -14.770 -32.995 1.00 89.44 427 THR A O 1
ATOM 3278 N N . ALA A 1 428 ? 16.378 -16.468 -34.201 1.00 88.81 428 ALA A N 1
ATOM 3279 C CA . ALA A 1 428 ? 15.556 -16.202 -35.382 1.00 88.81 428 ALA A CA 1
ATOM 3280 C C . ALA A 1 428 ? 14.052 -16.354 -35.093 1.00 88.81 428 ALA A C 1
ATOM 3282 O O . ALA A 1 428 ? 13.256 -15.518 -35.519 1.00 88.81 428 ALA A O 1
ATOM 3283 N N . GLY A 1 429 ? 13.669 -17.387 -34.337 1.00 91.25 429 GLY A N 1
ATOM 3284 C CA . GLY A 1 429 ? 12.284 -17.634 -33.944 1.00 91.25 429 GLY A CA 1
ATOM 3285 C C . GLY A 1 429 ? 11.724 -16.556 -33.019 1.00 91.25 429 GLY A C 1
ATOM 3286 O O . GLY A 1 429 ? 10.602 -16.102 -33.228 1.00 91.25 429 GLY A O 1
ATOM 3287 N N . LEU A 1 430 ? 12.498 -16.096 -32.031 1.00 92.44 430 LEU A N 1
ATOM 3288 C CA . LEU A 1 430 ? 12.094 -15.004 -31.139 1.00 92.44 430 LEU A CA 1
ATOM 3289 C C . LEU A 1 430 ? 11.993 -13.672 -31.889 1.00 92.44 430 LEU A C 1
ATOM 3291 O O . LEU A 1 430 ? 11.030 -12.935 -31.685 1.00 92.44 430 LEU A O 1
ATOM 3295 N N . LEU A 1 431 ? 12.922 -13.382 -32.803 1.00 90.81 431 LEU A N 1
ATOM 3296 C CA . LEU A 1 431 ? 12.830 -12.198 -33.657 1.00 90.81 431 LEU A CA 1
ATOM 3297 C C . LEU A 1 431 ? 11.550 -12.225 -34.511 1.00 90.81 431 LEU A C 1
ATOM 3299 O O . LEU A 1 431 ? 10.802 -11.248 -34.536 1.00 90.81 431 LEU A O 1
ATOM 3303 N N . ALA A 1 432 ? 11.250 -13.359 -35.154 1.00 90.56 432 ALA A N 1
ATOM 3304 C CA . ALA A 1 432 ? 10.012 -13.541 -35.911 1.00 90.56 432 ALA A CA 1
ATOM 3305 C C . ALA A 1 432 ? 8.765 -13.426 -35.015 1.00 90.56 432 ALA A C 1
ATOM 3307 O O . ALA A 1 432 ? 7.796 -12.764 -35.386 1.00 90.56 432 ALA A O 1
ATOM 3308 N N . PHE A 1 433 ? 8.804 -13.998 -33.808 1.00 93.06 433 PHE A N 1
ATOM 3309 C CA . PHE A 1 433 ? 7.734 -13.894 -32.814 1.00 93.06 433 PHE A CA 1
ATOM 3310 C C . PHE A 1 433 ? 7.395 -12.436 -32.490 1.00 93.06 433 PHE A C 1
ATOM 3312 O O . PHE A 1 433 ? 6.222 -12.054 -32.568 1.00 93.06 433 PHE A O 1
ATOM 3319 N N . PHE A 1 434 ? 8.394 -11.606 -32.168 1.00 92.00 434 PHE A N 1
ATOM 3320 C CA . PHE A 1 434 ? 8.161 -10.190 -31.874 1.00 92.00 434 PHE A CA 1
ATOM 3321 C C . PHE A 1 434 ? 7.703 -9.422 -33.112 1.00 92.00 434 PHE A C 1
ATOM 3323 O O . PHE A 1 434 ? 6.768 -8.626 -33.006 1.00 92.00 434 PHE A O 1
ATOM 3330 N N . ALA A 1 435 ? 8.277 -9.686 -34.288 1.00 89.25 435 ALA A N 1
ATOM 3331 C CA . ALA A 1 435 ? 7.858 -9.046 -35.534 1.00 89.25 435 ALA A CA 1
ATOM 3332 C C . ALA A 1 435 ? 6.370 -9.297 -35.833 1.00 89.25 435 ALA A C 1
ATOM 3334 O O . ALA A 1 435 ? 5.595 -8.362 -36.033 1.00 89.25 435 ALA A O 1
ATOM 3335 N N . VAL A 1 436 ? 5.937 -10.560 -35.815 1.00 90.19 436 VAL A N 1
ATOM 3336 C CA . VAL A 1 436 ? 4.552 -10.949 -36.129 1.00 90.19 436 VAL A CA 1
ATOM 3337 C C . VAL A 1 436 ? 3.580 -10.428 -35.083 1.00 90.19 436 VAL A C 1
ATOM 3339 O O . VAL A 1 436 ? 2.527 -9.883 -35.422 1.00 90.19 436 VAL A O 1
ATOM 3342 N N . THR A 1 437 ? 3.946 -10.563 -33.810 1.00 90.56 437 THR A N 1
ATOM 3343 C CA . THR A 1 437 ? 3.085 -10.165 -32.699 1.00 90.56 437 THR A CA 1
ATOM 3344 C C . THR A 1 437 ? 2.899 -8.652 -32.664 1.00 90.56 437 THR A C 1
ATOM 3346 O O . THR A 1 437 ? 1.763 -8.180 -32.649 1.00 90.56 437 THR A O 1
ATOM 3349 N N . THR A 1 438 ? 3.985 -7.878 -32.735 1.00 89.44 438 THR A N 1
ATOM 3350 C CA . THR A 1 438 ? 3.909 -6.412 -32.615 1.00 89.44 438 THR A CA 1
ATOM 3351 C C . THR A 1 438 ? 3.268 -5.742 -33.830 1.00 89.44 438 THR A C 1
ATOM 3353 O O . THR A 1 438 ? 2.581 -4.739 -33.681 1.00 89.44 438 THR A O 1
ATOM 3356 N N . ARG A 1 439 ? 3.347 -6.341 -35.031 1.00 85.44 439 ARG A N 1
ATOM 3357 C CA . ARG A 1 439 ? 2.584 -5.874 -36.210 1.00 85.44 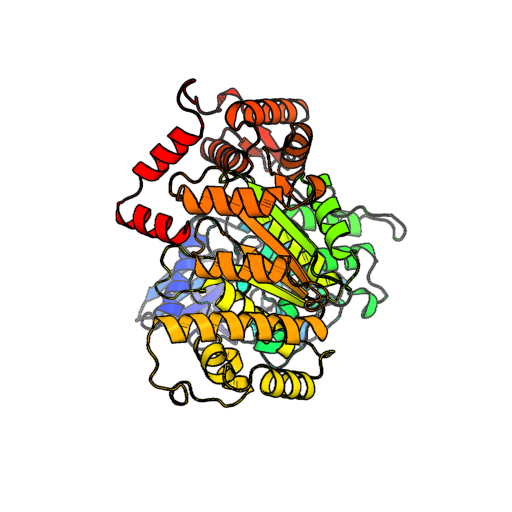439 ARG A CA 1
ATOM 3358 C C . ARG A 1 439 ? 1.071 -5.860 -35.995 1.00 85.44 439 ARG A C 1
ATOM 3360 O O . ARG A 1 439 ? 0.381 -5.045 -36.607 1.00 85.44 439 ARG A O 1
ATOM 3367 N N . ARG A 1 440 ? 0.552 -6.799 -35.202 1.00 82.44 440 ARG A N 1
ATOM 3368 C CA . ARG A 1 440 ? -0.882 -6.938 -34.904 1.00 82.44 440 ARG A CA 1
ATOM 3369 C C . ARG A 1 440 ? -1.272 -6.255 -33.602 1.00 82.44 440 ARG A C 1
ATOM 3371 O O . ARG A 1 440 ? -2.410 -5.816 -33.479 1.00 82.44 440 ARG A O 1
ATOM 3378 N N . VAL A 1 441 ? -0.343 -6.198 -32.656 1.00 86.25 441 VAL A N 1
ATOM 3379 C CA . VAL A 1 441 ? -0.564 -5.735 -31.291 1.00 86.25 441 VAL A CA 1
ATOM 3380 C C . VAL A 1 441 ? 0.476 -4.661 -30.969 1.00 86.25 441 VAL A C 1
ATOM 3382 O O . VAL A 1 441 ? 1.595 -5.012 -30.590 1.00 86.25 441 VAL A O 1
ATOM 3385 N N . PRO A 1 442 ? 0.134 -3.366 -31.105 1.00 86.44 442 PRO A N 1
ATOM 3386 C CA . PRO A 1 442 ? 1.009 -2.282 -30.677 1.00 86.44 442 PRO A CA 1
ATOM 3387 C C . PRO A 1 442 ? 1.411 -2.477 -29.214 1.00 86.44 442 PRO A C 1
ATOM 3389 O O . PRO A 1 442 ? 0.556 -2.628 -28.330 1.00 86.44 442 PRO A O 1
ATOM 3392 N N . ALA A 1 443 ? 2.718 -2.532 -28.968 1.00 90.69 443 ALA A N 1
ATOM 3393 C CA . ALA A 1 443 ? 3.242 -2.945 -27.677 1.00 90.69 443 ALA A CA 1
ATOM 3394 C C . ALA A 1 443 ? 4.384 -2.061 -27.176 1.00 90.69 443 ALA A C 1
ATOM 3396 O O . ALA A 1 443 ? 5.219 -1.586 -27.947 1.00 90.69 443 ALA A O 1
ATOM 3397 N N . VAL A 1 444 ? 4.438 -1.902 -25.855 1.00 93.88 444 VAL A N 1
ATOM 3398 C CA . VAL A 1 444 ? 5.590 -1.380 -25.122 1.00 93.88 444 VAL A CA 1
ATOM 3399 C C . VAL A 1 444 ? 6.356 -2.573 -24.563 1.00 93.88 444 VAL A C 1
ATOM 3401 O O . VAL A 1 444 ? 5.844 -3.311 -23.718 1.00 93.88 444 VAL A O 1
ATOM 3404 N N . LEU A 1 445 ? 7.574 -2.768 -25.057 1.00 94.44 445 LEU A N 1
ATOM 3405 C CA . LEU A 1 445 ? 8.479 -3.838 -24.665 1.00 94.44 445 LEU A CA 1
ATOM 3406 C C . LEU A 1 445 ? 9.562 -3.252 -23.763 1.00 94.44 445 LEU A C 1
ATOM 3408 O O . LEU A 1 445 ? 10.314 -2.377 -24.181 1.00 94.44 445 LEU A O 1
ATOM 3412 N N . ILE A 1 446 ? 9.639 -3.716 -22.521 1.00 96.06 446 ILE A N 1
ATOM 3413 C CA . ILE A 1 446 ? 10.593 -3.203 -21.535 1.00 96.06 446 ILE A CA 1
ATOM 3414 C C . ILE A 1 446 ? 11.596 -4.302 -21.223 1.00 96.06 446 ILE A C 1
ATOM 3416 O O . ILE A 1 446 ? 11.189 -5.363 -20.762 1.00 96.06 446 ILE A O 1
ATOM 3420 N N . VAL A 1 447 ? 12.889 -4.060 -21.437 1.00 94.06 447 VAL A N 1
ATOM 3421 C CA . VAL A 1 447 ? 13.954 -4.999 -21.057 1.00 94.06 447 VAL A CA 1
ATOM 3422 C C . VAL A 1 447 ? 14.826 -4.365 -19.990 1.00 94.06 447 VAL A C 1
ATOM 3424 O O . VAL A 1 447 ? 15.507 -3.363 -20.225 1.00 94.06 447 VAL A O 1
ATOM 3427 N N . GLU A 1 448 ? 14.786 -4.942 -18.795 1.00 92.81 448 GLU A N 1
ATOM 3428 C CA . GLU A 1 448 ? 15.514 -4.440 -17.641 1.00 92.81 448 GLU A CA 1
ATOM 3429 C C . GLU A 1 448 ? 16.839 -5.157 -17.418 1.00 92.81 448 GLU A C 1
ATOM 3431 O O . GLU A 1 448 ? 17.015 -6.330 -17.737 1.00 92.81 448 GLU A O 1
ATOM 3436 N N . ASN A 1 449 ? 17.764 -4.417 -16.811 1.00 90.44 449 ASN A N 1
ATOM 3437 C CA . ASN A 1 449 ? 19.049 -4.915 -16.339 1.00 90.44 449 ASN A CA 1
ATOM 3438 C C . ASN A 1 449 ? 19.958 -5.470 -17.449 1.00 90.44 449 ASN A C 1
ATOM 3440 O O . ASN A 1 449 ? 20.676 -6.436 -17.232 1.00 90.44 449 ASN A O 1
ATOM 3444 N N . LEU A 1 450 ? 20.052 -4.779 -18.593 1.00 90.44 450 LEU A N 1
ATOM 3445 C CA . LEU A 1 450 ? 20.908 -5.202 -19.719 1.00 90.44 450 LEU A CA 1
ATOM 3446 C C . LEU A 1 450 ? 22.399 -5.354 -19.389 1.00 90.44 450 LEU A C 1
ATOM 3448 O O . LEU A 1 450 ? 23.127 -6.019 -20.111 1.00 90.44 450 LEU A O 1
ATOM 3452 N N . HIS A 1 451 ? 22.859 -4.771 -18.287 1.00 87.19 451 HIS A N 1
ATOM 3453 C CA . HIS A 1 451 ? 24.198 -5.009 -17.753 1.00 87.19 451 HIS A CA 1
ATOM 3454 C C . HIS A 1 451 ? 24.467 -6.481 -17.366 1.00 87.19 451 HIS A C 1
ATOM 3456 O O . HIS A 1 451 ? 25.624 -6.868 -17.241 1.00 87.19 451 HIS A O 1
ATOM 3462 N N . TRP A 1 452 ? 23.418 -7.296 -17.214 1.00 87.75 452 TRP A N 1
ATOM 3463 C CA . TRP A 1 452 ? 23.476 -8.750 -17.024 1.00 87.75 452 TRP A CA 1
ATOM 3464 C C . TRP A 1 452 ? 22.999 -9.538 -18.255 1.00 87.75 452 TRP A C 1
ATOM 3466 O O . TRP A 1 452 ? 22.783 -10.742 -18.161 1.00 87.75 452 TRP A O 1
ATOM 3476 N N . ALA A 1 453 ? 22.793 -8.882 -19.401 1.00 88.19 453 ALA A N 1
ATOM 3477 C CA . ALA A 1 453 ? 22.400 -9.566 -20.628 1.00 88.19 453 ALA A CA 1
ATOM 3478 C C . ALA A 1 453 ? 23.539 -10.447 -21.162 1.00 88.19 453 ALA A C 1
ATOM 3480 O O . ALA A 1 453 ? 24.707 -10.052 -21.142 1.00 88.19 453 ALA A O 1
ATOM 3481 N N . ASP A 1 454 ? 23.180 -11.615 -21.692 1.00 86.75 454 ASP A N 1
ATOM 3482 C CA . ASP A 1 454 ? 24.090 -12.417 -22.507 1.00 86.75 454 ASP A CA 1
ATOM 3483 C C . ASP A 1 454 ? 24.269 -11.815 -23.914 1.00 86.75 454 ASP A C 1
ATOM 3485 O O . ASP A 1 454 ? 23.484 -10.977 -24.371 1.00 86.75 454 ASP A O 1
ATOM 3489 N N . ASP A 1 455 ? 25.307 -12.261 -24.626 1.00 85.50 455 ASP A N 1
ATOM 3490 C CA . ASP A 1 455 ? 25.609 -11.765 -25.975 1.00 85.50 455 ASP A CA 1
ATOM 3491 C C . ASP A 1 455 ? 24.459 -12.013 -26.959 1.00 85.50 455 ASP A C 1
ATOM 3493 O O . ASP A 1 455 ? 24.192 -11.175 -27.816 1.00 85.50 455 ASP A O 1
ATOM 3497 N N . ALA A 1 456 ? 23.733 -13.124 -26.804 1.00 87.69 456 ALA A N 1
ATOM 3498 C CA . ALA A 1 456 ? 22.609 -13.478 -27.668 1.00 87.69 456 ALA A CA 1
ATOM 3499 C C . ALA A 1 456 ? 21.437 -12.495 -27.527 1.00 87.69 456 ALA A C 1
ATOM 3501 O O . ALA A 1 456 ? 20.763 -12.175 -28.505 1.00 87.69 456 ALA A O 1
ATOM 3502 N N . THR A 1 457 ? 21.195 -12.018 -26.307 1.00 90.56 457 THR A N 1
ATOM 3503 C CA . THR A 1 457 ? 20.196 -11.005 -25.970 1.00 90.56 457 THR A CA 1
ATOM 3504 C C . THR A 1 457 ? 20.571 -9.674 -26.593 1.00 90.56 457 THR A C 1
ATOM 3506 O O . THR A 1 457 ? 19.724 -9.049 -27.225 1.00 90.56 457 THR A O 1
ATOM 3509 N N . LEU A 1 458 ? 21.835 -9.260 -26.469 1.00 88.38 458 LEU A N 1
ATOM 3510 C CA . LEU A 1 458 ? 22.320 -8.031 -27.097 1.00 88.38 458 LEU A CA 1
ATOM 3511 C C . LEU A 1 458 ? 22.243 -8.114 -28.630 1.00 88.38 458 LEU A C 1
ATOM 3513 O O . LEU A 1 458 ? 21.744 -7.178 -29.250 1.00 88.38 458 LEU A O 1
ATOM 3517 N N . ASP A 1 459 ? 22.627 -9.250 -29.227 1.00 87.00 459 ASP A N 1
ATOM 3518 C CA . ASP A 1 459 ? 22.501 -9.502 -30.671 1.00 87.00 459 ASP A CA 1
ATOM 3519 C C . ASP A 1 459 ? 21.045 -9.354 -31.136 1.00 87.00 459 ASP A C 1
ATOM 3521 O O . ASP A 1 459 ? 20.758 -8.657 -32.109 1.00 87.00 459 ASP A O 1
ATOM 3525 N N . LEU A 1 460 ? 20.103 -9.993 -30.433 1.00 89.62 460 LEU A N 1
ATOM 3526 C CA . LEU A 1 460 ? 18.687 -9.942 -30.788 1.00 89.62 460 LEU A CA 1
ATOM 3527 C C . LEU A 1 460 ? 18.118 -8.525 -30.643 1.00 89.62 460 LEU A C 1
ATOM 3529 O O . LEU A 1 460 ? 17.347 -8.096 -31.501 1.00 89.62 460 LEU A O 1
ATOM 3533 N N . LEU A 1 461 ? 18.504 -7.785 -29.599 1.00 88.75 461 LEU A N 1
ATOM 3534 C CA . LEU A 1 461 ? 18.081 -6.396 -29.416 1.00 88.75 461 LEU A CA 1
ATOM 3535 C C . LEU A 1 461 ? 18.617 -5.492 -30.531 1.00 88.75 461 LEU A C 1
ATOM 3537 O O . LEU A 1 461 ? 17.839 -4.728 -31.092 1.00 88.75 461 LEU A O 1
ATOM 3541 N N . GLU A 1 462 ? 19.890 -5.624 -30.915 1.00 85.75 462 GLU A N 1
ATOM 3542 C CA . GLU A 1 462 ? 20.463 -4.915 -32.071 1.00 85.75 462 GLU A CA 1
ATOM 3543 C C . GLU A 1 462 ? 19.724 -5.241 -33.377 1.00 85.75 462 GLU A C 1
ATOM 3545 O O . GLU A 1 462 ? 19.511 -4.370 -34.223 1.00 85.75 462 GLU A O 1
ATOM 3550 N N . MET A 1 463 ? 19.304 -6.496 -33.560 1.00 85.69 463 MET A N 1
ATOM 3551 C CA . MET A 1 463 ? 18.486 -6.879 -34.710 1.00 85.69 463 MET A CA 1
ATOM 3552 C C . MET A 1 463 ? 17.102 -6.225 -34.655 1.00 85.69 463 MET A C 1
ATOM 3554 O O . MET A 1 463 ? 16.642 -5.725 -35.677 1.00 85.69 463 MET A O 1
ATOM 3558 N N . MET A 1 464 ? 16.448 -6.195 -33.490 1.00 85.38 464 MET A N 1
ATOM 3559 C CA . MET A 1 464 ? 15.127 -5.576 -33.313 1.00 85.38 464 MET A CA 1
ATOM 3560 C C . MET A 1 464 ? 15.150 -4.060 -33.533 1.00 85.38 464 MET A C 1
ATOM 3562 O O . MET A 1 464 ? 14.208 -3.525 -34.116 1.00 85.38 464 MET A O 1
ATOM 3566 N N . THR A 1 465 ? 16.205 -3.368 -33.092 1.00 80.06 465 THR A N 1
ATOM 3567 C CA . THR A 1 465 ? 16.331 -1.909 -33.242 1.00 80.06 465 THR A CA 1
ATOM 3568 C C . THR A 1 465 ? 16.604 -1.490 -34.684 1.00 80.06 465 THR A C 1
ATOM 3570 O O . THR A 1 465 ? 16.142 -0.435 -35.109 1.00 80.06 465 THR A O 1
ATOM 3573 N N . ARG A 1 466 ? 17.320 -2.316 -35.458 1.00 77.12 466 ARG A N 1
ATOM 3574 C CA . ARG A 1 466 ? 17.669 -2.044 -36.865 1.00 77.12 466 ARG A CA 1
ATOM 3575 C C . ARG A 1 466 ? 16.644 -2.565 -37.875 1.00 77.12 466 ARG A C 1
ATOM 3577 O O . ARG A 1 466 ? 16.790 -2.343 -39.077 1.00 77.12 466 ARG A O 1
ATOM 3584 N N . ALA A 1 467 ? 15.630 -3.297 -37.424 1.00 68.31 467 ALA A N 1
ATOM 3585 C CA . ALA A 1 467 ? 14.665 -3.939 -38.303 1.00 68.31 467 ALA A CA 1
ATOM 3586 C C . ALA A 1 467 ? 13.645 -2.927 -38.864 1.00 68.31 467 ALA A C 1
ATOM 3588 O O . ALA A 1 467 ? 12.570 -2.724 -38.301 1.00 68.31 467 ALA A O 1
ATOM 3589 N N . GLU A 1 468 ? 13.956 -2.325 -40.015 1.00 58.22 468 GLU A N 1
ATOM 3590 C CA . GLU A 1 468 ? 13.056 -1.396 -40.717 1.00 58.22 468 GLU A CA 1
ATOM 3591 C C . GLU A 1 468 ? 11.694 -2.051 -41.035 1.00 58.22 468 GLU A C 1
ATOM 3593 O O . GLU A 1 468 ? 11.632 -3.195 -41.506 1.00 58.22 468 GLU A O 1
ATOM 3598 N N . ARG A 1 469 ? 10.586 -1.325 -40.794 1.00 57.53 469 ARG A N 1
ATOM 3599 C CA . ARG A 1 469 ? 9.209 -1.648 -41.238 1.00 57.53 469 ARG A CA 1
ATOM 3600 C C . ARG A 1 469 ? 8.640 -3.011 -40.831 1.00 57.53 469 ARG A C 1
ATOM 3602 O O . ARG A 1 469 ? 7.641 -3.466 -41.395 1.00 57.53 469 ARG A O 1
ATOM 3609 N N . SER A 1 470 ? 9.269 -3.704 -39.889 1.00 57.38 470 SER A N 1
ATOM 3610 C CA . SER A 1 470 ? 8.927 -5.091 -39.550 1.00 57.38 470 SER A CA 1
ATOM 3611 C C . SER A 1 470 ? 8.360 -5.260 -38.146 1.00 57.38 470 SER A C 1
ATOM 3613 O O . SER A 1 470 ? 7.667 -6.251 -37.922 1.00 57.38 470 SER A O 1
ATOM 3615 N N . HIS A 1 471 ? 8.571 -4.288 -37.264 1.00 65.94 471 HIS A N 1
ATOM 3616 C CA . HIS A 1 471 ? 8.141 -4.293 -35.871 1.00 65.94 471 HIS A CA 1
ATOM 3617 C C . HIS A 1 471 ? 7.414 -2.976 -35.576 1.00 65.94 471 HIS A C 1
ATOM 3619 O O . HIS A 1 471 ? 7.842 -1.923 -36.040 1.00 65.94 471 HIS A O 1
ATOM 3625 N N . ARG A 1 472 ? 6.307 -3.042 -34.830 1.00 78.88 472 ARG A N 1
ATOM 3626 C CA . ARG A 1 472 ? 5.538 -1.861 -34.400 1.00 78.88 472 ARG A CA 1
ATOM 3627 C C . ARG A 1 472 ? 5.524 -1.812 -32.884 1.00 78.88 472 ARG A C 1
ATOM 3629 O O . ARG A 1 472 ? 4.580 -2.268 -32.237 1.00 78.88 472 ARG A O 1
ATOM 3636 N N . SER A 1 473 ? 6.645 -1.393 -32.312 1.00 86.69 473 SER A N 1
ATOM 3637 C CA . SER A 1 473 ? 6.852 -1.491 -30.872 1.00 86.69 473 SER A CA 1
ATOM 3638 C C . SER A 1 473 ? 7.640 -0.326 -30.306 1.00 86.69 473 SER A C 1
ATOM 3640 O O . SER A 1 473 ? 8.460 0.280 -30.981 1.00 86.69 473 SER A O 1
ATOM 3642 N N . ARG A 1 474 ? 7.407 -0.051 -29.030 1.00 90.75 474 ARG A N 1
ATOM 3643 C CA . ARG A 1 474 ? 8.180 0.897 -28.235 1.00 90.75 474 ARG A CA 1
ATOM 3644 C C . ARG A 1 474 ? 9.099 0.104 -27.326 1.00 90.75 474 ARG A C 1
ATOM 3646 O O . ARG A 1 474 ? 8.621 -0.541 -26.394 1.00 90.75 474 ARG A O 1
ATOM 3653 N N . LEU A 1 475 ? 10.395 0.123 -27.606 1.00 91.69 475 LEU A N 1
ATOM 3654 C CA . LEU A 1 475 ? 11.402 -0.623 -26.862 1.00 91.69 475 LEU A CA 1
ATOM 3655 C C . LEU A 1 475 ? 12.063 0.272 -25.801 1.00 91.69 475 LEU A C 1
ATOM 3657 O O . LEU A 1 475 ? 12.788 1.209 -26.128 1.00 91.69 475 LEU A O 1
ATOM 3661 N N . LEU A 1 476 ? 11.824 -0.015 -24.521 1.00 94.00 476 LEU A N 1
ATOM 3662 C CA . LEU A 1 476 ? 12.492 0.649 -23.401 1.00 94.00 476 LEU A CA 1
ATOM 3663 C C . LEU A 1 476 ? 13.563 -0.273 -22.818 1.00 94.00 476 LEU A C 1
ATOM 3665 O O . LEU A 1 476 ? 13.260 -1.320 -22.247 1.00 94.00 476 LEU A O 1
ATOM 3669 N N . LEU A 1 477 ? 14.818 0.141 -22.926 1.00 93.00 477 LEU A N 1
ATOM 3670 C CA . LEU A 1 477 ? 15.974 -0.621 -22.466 1.00 93.00 477 LEU A CA 1
ATOM 3671 C C . LEU A 1 477 ? 16.545 -0.003 -21.198 1.00 93.00 477 LEU A C 1
ATOM 3673 O O . LEU A 1 477 ? 16.746 1.208 -21.150 1.00 93.00 477 LEU A O 1
ATOM 3677 N N . THR A 1 478 ? 16.843 -0.804 -20.172 1.00 92.75 478 THR 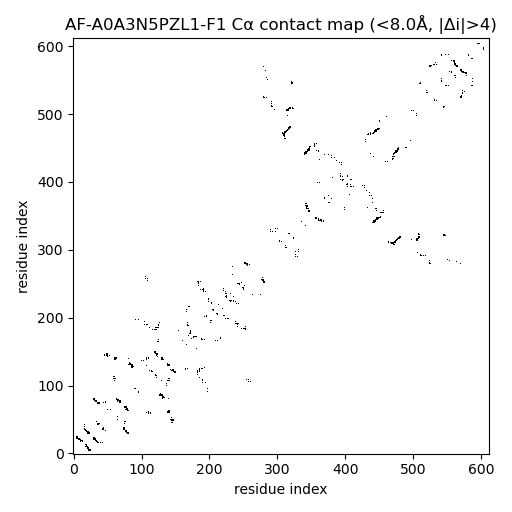A N 1
ATOM 3678 C CA . THR A 1 478 ? 17.385 -0.275 -18.912 1.00 92.75 478 THR A CA 1
ATOM 3679 C C . THR A 1 478 ? 18.680 -0.954 -18.492 1.00 92.75 478 THR A C 1
ATOM 3681 O O . THR A 1 478 ? 18.804 -2.177 -18.520 1.00 92.75 478 THR A O 1
ATOM 3684 N N . TYR A 1 479 ? 19.657 -0.174 -18.027 1.00 90.19 479 TYR A N 1
ATOM 3685 C CA . TYR A 1 479 ? 20.917 -0.715 -17.506 1.00 90.19 479 TYR A CA 1
ATOM 3686 C C . TYR A 1 479 ? 21.509 0.154 -16.394 1.00 90.19 479 TYR A C 1
ATOM 3688 O O . TYR A 1 479 ? 21.043 1.266 -16.132 1.00 90.19 479 TYR A O 1
ATOM 3696 N N . ARG A 1 480 ? 22.489 -0.401 -15.675 1.00 87.31 480 ARG A N 1
ATOM 3697 C CA . ARG A 1 480 ? 23.231 0.309 -14.631 1.00 87.31 480 ARG A CA 1
ATOM 3698 C C . ARG A 1 480 ? 24.533 0.841 -15.206 1.00 87.31 480 ARG A C 1
ATOM 3700 O O . ARG A 1 480 ? 25.267 0.086 -15.824 1.00 87.31 480 ARG A O 1
ATOM 3707 N N . SER A 1 481 ? 24.816 2.123 -15.004 1.00 81.00 481 SER A N 1
ATOM 3708 C CA . SER A 1 481 ? 26.028 2.753 -15.546 1.00 81.00 481 SER A CA 1
ATOM 3709 C C . SER A 1 481 ? 27.256 2.615 -14.639 1.00 81.00 481 SER A C 1
ATOM 3711 O O . SER A 1 481 ? 28.354 2.960 -15.056 1.00 81.00 481 SER A O 1
ATOM 3713 N N . ASP A 1 482 ? 27.073 2.184 -13.388 1.00 80.81 482 ASP A N 1
ATOM 3714 C CA . ASP A 1 482 ? 28.109 2.133 -12.347 1.00 80.81 482 ASP A CA 1
ATOM 3715 C C . ASP A 1 482 ? 28.373 0.718 -11.811 1.00 80.81 482 ASP A C 1
ATOM 3717 O O . ASP A 1 482 ? 29.000 0.569 -10.760 1.00 80.81 482 ASP A O 1
ATOM 3721 N N . ASP A 1 483 ? 27.852 -0.315 -12.476 1.00 76.06 483 ASP A N 1
ATOM 3722 C CA . ASP A 1 483 ? 28.036 -1.683 -12.011 1.00 76.06 483 ASP A CA 1
ATOM 3723 C C . ASP A 1 483 ? 29.485 -2.135 -12.298 1.00 76.06 483 ASP A C 1
ATOM 3725 O O . ASP A 1 483 ? 29.938 -2.074 -13.445 1.00 76.06 483 ASP A O 1
ATOM 3729 N N . PRO A 1 484 ? 30.254 -2.520 -11.261 1.00 69.69 484 PRO A N 1
ATOM 3730 C CA . PRO A 1 484 ? 31.663 -2.872 -11.412 1.00 69.69 484 PRO A CA 1
ATOM 3731 C C . PRO A 1 484 ? 31.869 -4.210 -12.132 1.00 69.69 484 PRO A C 1
ATOM 3733 O O . PRO A 1 484 ? 32.978 -4.474 -12.594 1.00 69.69 484 PRO A O 1
ATOM 3736 N N . ASP A 1 485 ? 30.829 -5.043 -12.222 1.00 70.06 485 ASP A N 1
ATOM 3737 C CA . ASP A 1 485 ? 30.902 -6.392 -12.778 1.00 70.06 485 ASP A CA 1
ATOM 3738 C C . ASP A 1 485 ? 30.519 -6.435 -14.266 1.00 70.06 485 ASP A C 1
ATOM 3740 O O . ASP A 1 485 ? 30.507 -7.514 -14.865 1.00 70.06 485 ASP A O 1
ATOM 3744 N N . ILE A 1 486 ? 30.222 -5.289 -14.890 1.00 77.31 486 ILE A N 1
ATOM 3745 C CA . ILE A 1 486 ? 29.943 -5.242 -16.329 1.00 77.31 486 ILE A CA 1
ATOM 3746 C C . ILE A 1 486 ? 31.227 -5.543 -17.097 1.00 77.31 486 ILE A C 1
ATOM 3748 O O . ILE A 1 486 ? 32.262 -4.901 -16.903 1.00 77.31 486 ILE A O 1
ATOM 3752 N N . SER A 1 487 ? 31.160 -6.515 -18.006 1.00 76.50 487 SER A N 1
ATOM 3753 C CA . SER A 1 487 ? 32.290 -6.825 -18.876 1.00 76.50 487 SER A CA 1
ATOM 3754 C C . SER A 1 487 ? 32.588 -5.658 -19.827 1.00 76.50 487 SER A C 1
ATOM 3756 O O . SER A 1 487 ? 31.677 -4.978 -20.298 1.00 76.50 487 SER A O 1
ATOM 3758 N N . ALA A 1 488 ? 33.863 -5.446 -20.165 1.00 76.75 488 ALA A N 1
ATOM 3759 C CA . ALA A 1 488 ? 34.252 -4.392 -21.104 1.00 76.75 488 ALA A CA 1
ATOM 3760 C C . ALA A 1 488 ? 33.549 -4.531 -22.470 1.00 76.75 488 ALA A C 1
ATOM 3762 O O . ALA A 1 488 ? 33.178 -3.524 -23.064 1.00 76.75 488 ALA A O 1
ATOM 3763 N N . SER A 1 489 ? 33.305 -5.766 -22.928 1.00 78.25 489 SER A N 1
ATOM 3764 C CA . SER A 1 489 ? 32.567 -6.040 -24.165 1.00 78.25 489 SER A CA 1
ATOM 3765 C C . SER A 1 489 ? 31.090 -5.659 -24.065 1.00 78.25 489 SER A C 1
ATOM 3767 O O . SER A 1 489 ? 30.564 -5.047 -24.986 1.00 78.25 489 SER A O 1
ATOM 3769 N N . THR A 1 490 ? 30.415 -5.961 -22.951 1.00 79.00 490 THR A N 1
ATOM 3770 C CA . THR A 1 490 ? 29.019 -5.539 -22.729 1.00 79.00 490 THR A CA 1
ATOM 3771 C C . THR A 1 490 ? 28.929 -4.014 -22.675 1.00 79.00 490 THR A C 1
ATOM 3773 O O . THR A 1 490 ? 28.037 -3.441 -23.292 1.00 79.00 490 THR A O 1
ATOM 3776 N N . THR A 1 491 ? 29.863 -3.347 -21.990 1.00 75.56 491 THR A N 1
ATOM 3777 C CA . THR A 1 491 ? 29.924 -1.879 -21.941 1.00 75.56 491 THR A CA 1
ATOM 3778 C C . THR A 1 491 ? 30.083 -1.285 -23.335 1.00 75.56 491 THR A C 1
ATOM 3780 O O . THR A 1 491 ? 29.292 -0.425 -23.704 1.00 75.56 491 THR A O 1
ATOM 3783 N N . GLU A 1 492 ? 31.032 -1.777 -24.136 1.00 78.25 492 GLU A N 1
ATOM 3784 C CA . GLU A 1 492 ? 31.253 -1.289 -25.503 1.00 78.25 492 GLU A CA 1
ATOM 3785 C C . GLU A 1 492 ? 30.016 -1.494 -26.389 1.00 78.25 492 GLU A C 1
ATOM 3787 O O . GLU A 1 492 ? 29.630 -0.591 -27.126 1.00 78.25 492 GLU A O 1
ATOM 3792 N N . ARG A 1 493 ? 29.340 -2.644 -26.284 1.00 80.81 493 ARG A N 1
ATOM 3793 C CA . ARG A 1 493 ? 28.104 -2.910 -27.037 1.00 80.81 493 ARG A CA 1
ATOM 3794 C C . ARG A 1 493 ? 26.941 -2.030 -26.599 1.00 80.81 493 ARG A C 1
ATOM 3796 O O . ARG A 1 493 ? 26.207 -1.532 -27.445 1.00 80.81 493 ARG A O 1
ATOM 3803 N N . LEU A 1 494 ? 26.772 -1.806 -25.295 1.00 78.69 494 LEU A N 1
ATOM 3804 C CA . LEU A 1 494 ? 25.765 -0.876 -24.780 1.00 78.69 494 LEU A CA 1
ATOM 3805 C C . LEU A 1 494 ? 26.073 0.559 -25.214 1.00 78.69 494 LEU A C 1
ATOM 3807 O O . LEU A 1 494 ? 25.155 1.284 -25.582 1.00 78.69 494 LEU A O 1
ATOM 3811 N N . GLU A 1 495 ? 27.347 0.953 -25.228 1.00 75.06 495 GLU A N 1
ATOM 3812 C CA . GLU A 1 495 ? 27.791 2.246 -25.745 1.00 75.06 495 GLU A CA 1
ATOM 3813 C C . GLU A 1 495 ? 27.508 2.379 -27.245 1.00 75.06 495 GLU A C 1
ATOM 3815 O O . GLU A 1 495 ? 26.939 3.389 -27.649 1.00 75.06 495 GLU A O 1
ATOM 3820 N N . GLN A 1 496 ? 27.815 1.363 -28.057 1.00 76.06 496 GLN A N 1
ATOM 3821 C CA . GLN A 1 496 ? 27.500 1.330 -29.491 1.00 76.06 496 GLN A CA 1
ATOM 3822 C C . GLN A 1 496 ? 25.992 1.417 -29.738 1.00 76.06 496 GLN A C 1
ATOM 3824 O O . GLN A 1 496 ? 25.551 2.286 -30.488 1.00 76.06 496 GLN A O 1
ATOM 3829 N N . LEU A 1 497 ? 25.202 0.602 -29.032 1.00 72.38 497 LEU A N 1
ATOM 3830 C CA . LEU A 1 497 ? 23.744 0.681 -29.044 1.00 72.38 497 LEU A CA 1
ATOM 3831 C C . LEU A 1 497 ? 23.270 2.092 -28.695 1.00 72.38 497 LEU A C 1
ATOM 3833 O O . LEU A 1 497 ? 22.437 2.628 -29.406 1.00 72.38 497 LEU A O 1
ATOM 3837 N N . THR A 1 498 ? 23.808 2.729 -27.649 1.00 68.88 498 THR A N 1
ATOM 3838 C CA . THR A 1 498 ? 23.415 4.101 -27.277 1.00 68.88 498 THR A CA 1
ATOM 3839 C C . THR A 1 498 ? 23.883 5.171 -28.259 1.00 68.88 498 THR A C 1
ATOM 3841 O O . THR A 1 498 ? 23.175 6.155 -28.441 1.00 68.88 498 THR A O 1
ATOM 3844 N N . ALA A 1 499 ? 25.053 5.007 -28.879 1.00 65.75 499 ALA A N 1
ATOM 3845 C CA . ALA A 1 499 ? 25.656 5.986 -29.781 1.00 65.75 499 ALA A CA 1
ATOM 3846 C C . ALA A 1 499 ? 24.957 6.043 -31.146 1.00 65.75 499 ALA A C 1
ATOM 3848 O O . ALA A 1 499 ? 25.049 7.056 -31.837 1.00 65.75 499 ALA A O 1
ATOM 3849 N N . GLU A 1 500 ? 24.262 4.969 -31.527 1.00 64.75 500 GLU A N 1
ATOM 3850 C CA . GLU A 1 500 ? 23.432 4.907 -32.734 1.00 64.75 500 GLU A CA 1
ATOM 3851 C C . GLU A 1 500 ? 22.129 5.711 -32.609 1.00 64.75 500 GLU A C 1
ATOM 3853 O O . GLU A 1 500 ? 21.526 6.044 -33.629 1.00 64.75 500 GLU A O 1
ATOM 3858 N N . PHE A 1 501 ? 21.711 6.072 -31.392 1.00 62.81 501 PHE A N 1
ATOM 3859 C CA . PHE A 1 501 ? 20.516 6.880 -31.163 1.00 62.81 501 PHE A CA 1
ATOM 3860 C C . PHE A 1 501 ? 20.867 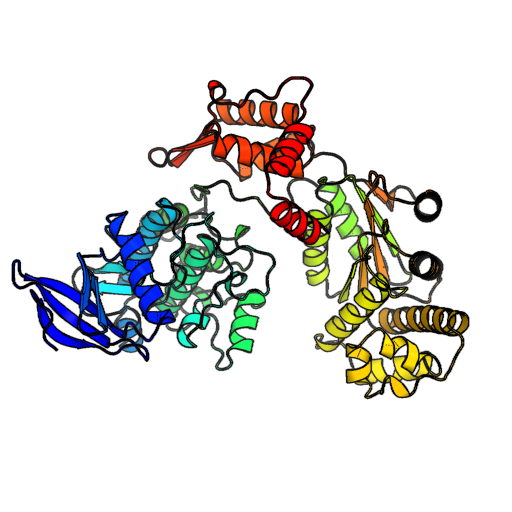8.344 -30.869 1.00 62.81 501 PHE A C 1
ATOM 3862 O O . PHE A 1 501 ? 21.857 8.644 -30.200 1.00 62.81 501 PHE A O 1
ATOM 3869 N N . GLU A 1 502 ? 20.039 9.283 -31.345 1.00 59.81 502 GLU A N 1
ATOM 3870 C CA . GLU A 1 502 ? 20.198 10.701 -30.994 1.00 59.81 502 GLU A CA 1
ATOM 3871 C C . GLU A 1 502 ? 20.157 10.880 -29.468 1.00 59.81 502 GLU A C 1
ATOM 3873 O O . GLU A 1 502 ? 19.478 10.135 -28.759 1.00 59.81 502 GLU A O 1
ATOM 3878 N N . THR A 1 503 ? 20.848 11.897 -28.943 1.00 59.19 503 THR A N 1
ATOM 3879 C CA . THR A 1 503 ? 20.949 12.148 -27.491 1.00 59.19 503 THR A CA 1
ATOM 3880 C C . THR A 1 503 ? 19.596 12.249 -26.788 1.00 59.19 503 THR A C 1
ATOM 3882 O O . THR A 1 503 ? 19.509 11.971 -25.597 1.00 59.19 503 THR A O 1
ATOM 3885 N N . GLU A 1 504 ? 18.534 12.610 -27.510 1.00 60.81 504 GLU A N 1
ATOM 3886 C CA . GLU A 1 504 ? 17.175 12.660 -26.972 1.00 60.81 504 GLU A CA 1
ATOM 3887 C C . GLU A 1 504 ? 16.657 11.269 -26.560 1.00 60.81 504 GLU A C 1
ATOM 3889 O O . GLU A 1 504 ? 15.836 11.163 -25.650 1.00 60.81 504 GLU A O 1
ATOM 3894 N N . HIS A 1 505 ? 17.140 10.182 -27.172 1.00 75.81 505 HIS A N 1
ATOM 3895 C CA . HIS A 1 505 ? 16.719 8.802 -26.897 1.00 75.81 505 HIS A CA 1
ATOM 3896 C C . HIS A 1 505 ? 17.396 8.159 -25.682 1.00 75.81 505 HIS A C 1
ATOM 3898 O O . HIS A 1 505 ? 16.983 7.074 -25.261 1.00 75.81 505 HIS A O 1
ATOM 3904 N N . HIS A 1 506 ? 18.380 8.832 -25.075 1.00 85.88 506 HIS A N 1
ATOM 3905 C CA . HIS A 1 506 ? 19.074 8.364 -23.876 1.00 85.88 506 HIS A CA 1
ATOM 3906 C C . HIS A 1 506 ? 18.686 9.185 -22.640 1.00 85.88 506 HIS A C 1
ATOM 3908 O O . HIS A 1 506 ? 19.147 10.305 -22.437 1.00 85.88 506 HIS A O 1
ATOM 3914 N N . LEU A 1 507 ? 17.886 8.588 -21.758 1.00 88.69 507 LEU A N 1
ATOM 3915 C CA . LEU A 1 507 ? 17.530 9.146 -20.457 1.00 88.69 507 LEU A CA 1
ATOM 3916 C C . LEU A 1 507 ? 18.562 8.722 -19.403 1.00 88.69 507 LEU A C 1
ATOM 3918 O O . LEU A 1 507 ? 18.641 7.554 -19.011 1.00 88.69 507 LEU A O 1
ATOM 3922 N N . ARG A 1 508 ? 19.358 9.682 -18.925 1.00 88.75 508 ARG A N 1
ATOM 3923 C CA . ARG A 1 508 ? 20.326 9.480 -17.837 1.00 88.75 508 ARG A CA 1
ATOM 3924 C C . ARG A 1 508 ? 19.751 10.005 -16.532 1.00 88.75 508 ARG A C 1
ATOM 3926 O O . ARG A 1 508 ? 19.488 11.196 -16.412 1.00 88.75 508 ARG A O 1
ATOM 3933 N N . LEU A 1 509 ? 19.563 9.122 -15.553 1.00 90.12 509 LEU A N 1
ATOM 3934 C CA . LEU A 1 509 ? 19.050 9.532 -14.248 1.00 90.12 509 LEU A CA 1
ATOM 3935 C C . LEU A 1 509 ? 20.186 9.961 -13.325 1.00 90.12 509 LEU A C 1
ATOM 3937 O O . LEU A 1 509 ? 21.017 9.149 -12.915 1.00 90.12 509 LEU A O 1
ATOM 3941 N N . GLU A 1 510 ? 20.157 11.232 -12.945 1.00 89.12 510 GLU A N 1
ATOM 3942 C CA . GLU A 1 510 ? 21.026 11.805 -11.915 1.00 89.12 510 GLU A CA 1
ATOM 3943 C C . GLU A 1 510 ? 20.319 11.867 -10.553 1.00 89.12 510 GLU A C 1
ATOM 3945 O O . GLU A 1 510 ? 19.183 11.407 -10.419 1.00 89.12 510 GLU A O 1
ATOM 3950 N N . GLY A 1 511 ? 20.987 12.399 -9.526 1.00 88.75 511 GLY A N 1
ATOM 3951 C CA . GLY A 1 511 ? 20.343 12.684 -8.242 1.00 88.75 511 GLY A CA 1
ATOM 3952 C C . GLY A 1 511 ? 19.194 13.688 -8.392 1.00 88.75 511 GLY A C 1
ATOM 3953 O O . GLY A 1 511 ? 19.183 14.499 -9.315 1.00 88.75 511 GLY A O 1
ATOM 3954 N N . LEU A 1 512 ? 18.223 13.630 -7.483 1.00 90.75 512 LEU A N 1
ATOM 3955 C CA . LEU A 1 512 ? 17.110 14.576 -7.432 1.00 90.75 512 LEU A CA 1
ATOM 3956 C C . LEU A 1 512 ? 17.616 16.006 -7.234 1.00 90.75 512 LEU A C 1
ATOM 3958 O O . LEU A 1 512 ? 18.551 16.249 -6.462 1.00 90.75 512 LEU A O 1
ATOM 3962 N N . ALA A 1 513 ? 16.965 16.956 -7.905 1.00 91.81 513 ALA A N 1
ATOM 3963 C CA . ALA A 1 513 ? 17.267 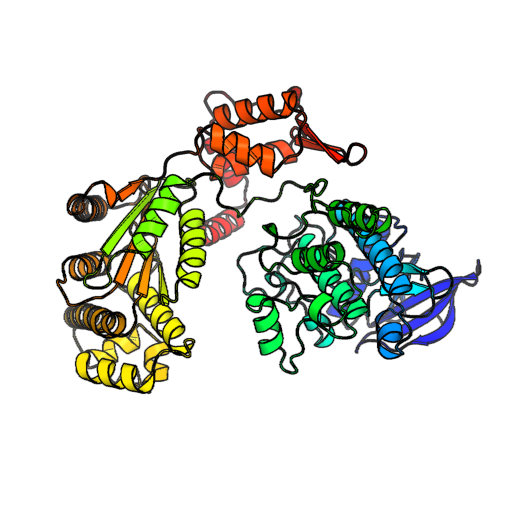18.365 -7.724 1.00 91.81 513 ALA A CA 1
ATOM 3964 C C . ALA A 1 513 ? 16.879 18.818 -6.302 1.00 91.81 513 ALA A C 1
ATOM 3966 O O . ALA A 1 513 ? 15.947 18.266 -5.713 1.00 91.81 513 ALA A O 1
ATOM 3967 N N . PRO A 1 514 ? 17.518 19.864 -5.746 1.00 92.19 514 PRO A N 1
ATOM 3968 C CA . PRO A 1 514 ? 17.142 20.414 -4.443 1.00 92.19 514 PRO A CA 1
ATOM 3969 C C . PRO A 1 514 ? 15.648 20.739 -4.307 1.00 92.19 514 PRO A C 1
ATOM 3971 O O . PRO A 1 514 ? 15.075 20.504 -3.249 1.00 92.19 514 PRO A O 1
ATOM 3974 N N . SER A 1 515 ? 15.010 21.222 -5.379 1.00 91.81 515 SER A N 1
ATOM 3975 C CA . SER A 1 515 ? 13.566 21.487 -5.416 1.00 91.81 515 SER A CA 1
ATOM 3976 C C . SER A 1 515 ? 12.718 20.219 -5.314 1.00 91.81 515 SER A C 1
ATOM 3978 O O . SER A 1 515 ? 11.681 20.233 -4.660 1.00 91.81 515 SER A O 1
ATOM 3980 N N . ASP A 1 516 ? 13.160 19.118 -5.926 1.00 91.62 516 ASP A N 1
ATOM 3981 C CA . ASP A 1 516 ? 12.458 17.833 -5.853 1.00 91.62 516 ASP A CA 1
ATOM 3982 C C . ASP A 1 516 ? 12.602 17.219 -4.455 1.00 91.62 516 ASP A C 1
ATOM 3984 O O . ASP A 1 516 ? 11.675 16.596 -3.946 1.00 91.62 516 ASP A O 1
ATOM 3988 N N . ILE A 1 517 ? 13.757 17.418 -3.810 1.00 91.56 517 ILE A N 1
ATOM 3989 C CA . ILE A 1 517 ? 14.009 16.979 -2.431 1.00 91.56 517 ILE A CA 1
ATOM 3990 C C . ILE A 1 517 ? 13.154 17.781 -1.443 1.00 91.56 517 ILE A C 1
ATOM 3992 O O . ILE A 1 517 ? 12.577 17.191 -0.532 1.00 91.56 517 ILE A O 1
ATOM 3996 N N . ASP A 1 518 ? 13.039 19.098 -1.632 1.00 91.88 518 ASP A N 1
ATOM 3997 C CA . ASP A 1 518 ? 12.128 19.956 -0.861 1.00 91.88 518 ASP A CA 1
ATOM 3998 C C . ASP A 1 518 ? 10.677 19.473 -1.004 1.00 91.88 518 ASP A C 1
ATOM 4000 O O . ASP A 1 518 ? 10.021 19.190 -0.004 1.00 91.88 518 ASP A O 1
ATOM 4004 N N . GLN A 1 519 ? 10.219 19.212 -2.234 1.00 88.44 519 GLN A N 1
ATOM 4005 C CA . GLN A 1 519 ? 8.887 18.652 -2.474 1.00 88.44 519 GLN A CA 1
ATOM 4006 C C . GLN A 1 519 ? 8.704 17.267 -1.833 1.00 88.44 519 GLN A C 1
ATOM 4008 O O . GLN A 1 519 ? 7.654 16.995 -1.248 1.00 88.44 519 GLN A O 1
ATOM 4013 N N . MET A 1 520 ? 9.714 16.392 -1.912 1.00 87.44 520 MET A N 1
ATOM 4014 C CA . MET A 1 520 ? 9.695 15.071 -1.278 1.00 87.44 520 MET A CA 1
ATOM 4015 C C . MET A 1 520 ? 9.483 15.202 0.228 1.00 87.44 520 MET A C 1
ATOM 4017 O O . MET A 1 520 ? 8.598 14.555 0.787 1.00 87.44 520 MET A O 1
ATOM 4021 N N . ILE A 1 521 ? 10.261 16.066 0.878 1.00 89.94 521 ILE A N 1
ATOM 4022 C CA . ILE A 1 521 ? 10.208 16.274 2.323 1.00 89.94 521 ILE A CA 1
ATOM 4023 C C . ILE A 1 521 ? 8.886 16.930 2.723 1.00 89.94 521 ILE A C 1
ATOM 4025 O O . ILE A 1 521 ? 8.246 16.438 3.647 1.00 89.94 521 ILE A O 1
ATOM 4029 N N . ALA A 1 522 ? 8.425 17.950 1.997 1.00 86.50 522 ALA A N 1
ATOM 4030 C CA . ALA A 1 522 ? 7.133 18.592 2.237 1.00 86.50 522 ALA A CA 1
ATOM 4031 C C . ALA A 1 522 ? 5.954 17.615 2.096 1.00 86.50 522 ALA A C 1
ATOM 4033 O O . ALA A 1 522 ? 4.997 17.674 2.865 1.00 86.50 522 ALA A O 1
ATOM 4034 N N . SER A 1 523 ? 6.021 16.696 1.126 1.00 79.56 523 SER A N 1
ATOM 4035 C CA . SER A 1 523 ? 4.977 15.684 0.919 1.00 79.56 523 SER A CA 1
ATOM 4036 C C . SER A 1 523 ? 4.977 14.596 1.995 1.00 79.56 523 SER A C 1
ATOM 4038 O O . SER A 1 523 ? 3.921 14.074 2.348 1.00 79.56 523 SER A O 1
ATOM 4040 N N . ALA A 1 524 ? 6.153 14.259 2.530 1.00 80.31 524 ALA A N 1
ATOM 4041 C CA . ALA A 1 524 ? 6.310 13.215 3.533 1.00 80.31 524 ALA A CA 1
ATOM 4042 C C . ALA A 1 524 ? 6.077 13.726 4.963 1.00 80.31 524 ALA A C 1
ATOM 4044 O O . ALA A 1 524 ? 5.622 12.969 5.821 1.00 80.31 524 ALA A O 1
ATOM 4045 N N . PHE A 1 525 ? 6.391 14.997 5.228 1.00 86.00 525 PHE A N 1
ATOM 4046 C CA . PHE A 1 525 ? 6.436 15.556 6.572 1.00 86.00 525 PHE A CA 1
ATOM 4047 C C . PHE A 1 525 ? 5.745 16.917 6.649 1.00 86.00 525 PHE A C 1
ATOM 4049 O O . PHE A 1 525 ? 6.128 17.878 5.990 1.00 86.00 525 PHE A O 1
ATOM 4056 N N . ASN A 1 526 ? 4.782 17.026 7.563 1.00 84.81 526 ASN A N 1
ATOM 4057 C CA . ASN A 1 526 ? 4.202 18.306 7.963 1.00 84.81 526 ASN A CA 1
ATOM 4058 C C . ASN A 1 526 ? 5.072 18.963 9.053 1.00 84.81 526 ASN A C 1
ATOM 4060 O O . ASN A 1 526 ? 4.761 18.854 10.244 1.00 84.81 526 ASN A O 1
ATOM 4064 N N . LEU A 1 527 ? 6.196 19.556 8.640 1.00 88.56 527 LEU A N 1
ATOM 4065 C CA . LEU A 1 527 ? 7.159 20.259 9.498 1.00 88.56 527 LEU A CA 1
ATOM 4066 C C . LEU A 1 527 ? 6.905 21.777 9.489 1.00 88.56 527 LEU A C 1
ATOM 4068 O O . LEU A 1 527 ? 6.519 22.321 8.454 1.00 88.56 527 LEU A O 1
ATOM 4072 N N . PRO A 1 528 ? 7.198 22.495 10.586 1.00 89.62 528 PRO A N 1
ATOM 4073 C CA . PRO A 1 528 ? 7.311 23.953 10.555 1.00 89.62 528 PRO A CA 1
ATOM 4074 C C . PRO A 1 528 ? 8.374 24.420 9.545 1.00 89.62 528 PRO A C 1
ATOM 4076 O O . PRO A 1 528 ? 9.426 23.790 9.437 1.00 89.62 528 PRO A O 1
ATOM 4079 N N . ASP A 1 529 ? 8.160 25.559 8.874 1.00 90.38 529 ASP A N 1
ATOM 4080 C CA . ASP A 1 529 ? 9.029 26.059 7.787 1.00 90.38 529 ASP A CA 1
ATOM 4081 C C . ASP A 1 529 ? 10.529 26.057 8.130 1.00 90.38 529 ASP A C 1
ATOM 4083 O O . ASP A 1 529 ? 11.359 25.612 7.338 1.00 90.38 529 ASP A O 1
ATOM 4087 N N . THR A 1 530 ? 10.895 26.518 9.330 1.00 92.56 530 THR A N 1
ATOM 4088 C CA . THR A 1 530 ? 12.297 26.549 9.781 1.00 92.56 530 THR A CA 1
ATOM 4089 C C . THR A 1 530 ? 12.904 25.148 9.861 1.00 92.56 530 THR A C 1
ATOM 4091 O O . THR A 1 530 ? 14.018 24.925 9.391 1.00 92.56 530 THR A O 1
ATOM 4094 N N . GLU A 1 531 ? 12.177 24.201 10.452 1.00 93.62 531 GLU A N 1
ATOM 4095 C CA . GLU A 1 531 ? 12.618 22.814 10.627 1.00 93.62 531 GLU A CA 1
ATOM 4096 C C . GLU A 1 531 ? 12.648 22.069 9.291 1.00 93.62 531 GLU A C 1
ATOM 4098 O O . GLU A 1 531 ? 13.579 21.308 9.027 1.00 93.62 531 GLU A O 1
ATOM 4103 N N . HIS A 1 532 ? 11.678 22.350 8.417 1.00 94.06 532 HIS A N 1
ATOM 4104 C CA . HIS A 1 532 ? 11.644 21.849 7.051 1.00 94.06 532 HIS A CA 1
ATOM 4105 C C . HIS A 1 532 ? 12.924 22.241 6.296 1.00 94.06 532 HIS A C 1
ATOM 4107 O O . HIS A 1 532 ? 13.645 21.369 5.811 1.00 94.06 532 HIS A O 1
ATOM 4113 N N . GLN A 1 533 ? 13.272 23.530 6.267 1.00 94.31 533 GLN A N 1
ATOM 4114 C CA . GLN A 1 533 ? 14.465 24.003 5.555 1.00 94.31 533 GLN A CA 1
ATOM 4115 C C . GLN A 1 533 ? 15.768 23.422 6.132 1.00 94.31 533 GLN A C 1
ATOM 4117 O O . GLN A 1 533 ? 16.691 23.082 5.385 1.00 94.31 533 GLN A O 1
ATOM 4122 N N . GLN A 1 534 ? 15.846 23.241 7.455 1.00 93.81 534 GLN A N 1
ATOM 4123 C CA . GLN A 1 534 ? 16.984 22.574 8.095 1.00 93.81 534 GLN A CA 1
ATOM 4124 C C . GLN A 1 534 ? 17.105 21.100 7.681 1.00 93.81 534 GLN A C 1
ATOM 4126 O O . GLN A 1 534 ? 18.214 20.626 7.409 1.00 93.81 534 GLN A O 1
ATOM 4131 N N . LEU A 1 535 ? 15.984 20.377 7.609 1.00 94.25 535 LEU A N 1
ATOM 4132 C CA . LEU A 1 535 ? 15.961 18.984 7.174 1.00 94.25 535 LEU A CA 1
ATOM 4133 C C . LEU A 1 535 ? 16.361 18.851 5.699 1.00 94.25 535 LEU A C 1
ATOM 4135 O O . LEU A 1 535 ? 17.211 18.018 5.383 1.00 94.25 535 LEU A O 1
ATOM 4139 N N . VAL A 1 536 ? 15.829 19.699 4.812 1.00 94.12 536 VAL A N 1
ATOM 4140 C CA . VAL A 1 536 ? 16.189 19.729 3.380 1.00 94.12 536 VAL A CA 1
ATOM 4141 C C . VAL A 1 536 ? 17.696 19.910 3.206 1.00 94.12 536 VAL A C 1
ATOM 4143 O O . VAL A 1 536 ? 18.348 19.107 2.534 1.00 94.12 536 VAL A O 1
ATOM 4146 N N . ALA A 1 537 ? 18.287 20.899 3.884 1.00 91.75 537 ALA A N 1
ATOM 4147 C CA . ALA A 1 537 ? 19.728 21.137 3.836 1.00 91.75 537 ALA A CA 1
ATOM 4148 C C . ALA A 1 537 ? 20.541 19.935 4.357 1.00 91.75 537 ALA A C 1
ATOM 4150 O O . ALA A 1 537 ? 21.553 19.550 3.759 1.00 91.75 537 ALA A O 1
ATOM 4151 N N . ALA A 1 538 ? 20.091 19.305 5.448 1.00 90.00 538 ALA A N 1
ATOM 4152 C CA . ALA A 1 538 ? 20.735 18.123 6.014 1.00 90.00 538 ALA A CA 1
ATOM 4153 C C . ALA A 1 538 ? 20.696 16.919 5.058 1.00 90.00 538 ALA A C 1
ATOM 4155 O O . ALA A 1 538 ? 21.707 16.223 4.920 1.00 90.00 538 ALA A O 1
ATOM 4156 N N . VAL A 1 539 ? 19.561 16.694 4.391 1.00 90.56 539 VAL A N 1
ATOM 4157 C CA . VAL A 1 539 ? 19.352 15.607 3.424 1.00 90.56 539 VAL A CA 1
ATOM 4158 C C . VAL A 1 539 ? 20.207 15.815 2.177 1.00 90.56 539 VAL A C 1
ATOM 4160 O O . VAL A 1 539 ? 20.941 14.901 1.795 1.00 90.56 539 VAL A O 1
ATOM 4163 N N . ILE A 1 540 ? 20.194 17.013 1.582 1.00 90.00 540 ILE A N 1
ATOM 4164 C CA . ILE A 1 540 ? 21.015 17.342 0.404 1.00 90.00 540 ILE A CA 1
ATOM 4165 C C . ILE A 1 540 ? 22.496 17.094 0.705 1.00 90.00 540 ILE A C 1
ATOM 4167 O O . ILE A 1 540 ? 23.183 16.397 -0.045 1.00 90.00 540 ILE A O 1
ATOM 4171 N N . SER A 1 541 ? 22.976 17.603 1.844 1.00 87.12 541 SER A N 1
ATOM 4172 C CA . SER A 1 541 ? 24.377 17.465 2.245 1.00 87.12 541 SER A CA 1
ATOM 4173 C C . SER A 1 541 ? 24.798 16.014 2.497 1.00 87.12 541 SER A C 1
ATOM 4175 O O . SER A 1 541 ? 25.959 15.690 2.264 1.00 87.12 541 SER A O 1
ATOM 4177 N N . ALA A 1 542 ? 23.906 15.156 2.999 1.00 83.62 542 ALA A N 1
ATOM 4178 C CA . ALA A 1 542 ? 24.248 13.783 3.378 1.00 83.62 542 ALA A CA 1
ATOM 4179 C C . ALA A 1 542 ? 24.143 12.770 2.224 1.00 83.62 542 ALA A C 1
ATOM 4181 O O . ALA A 1 542 ? 24.738 11.694 2.301 1.00 83.62 542 ALA A O 1
ATOM 4182 N N . THR A 1 543 ? 23.369 13.085 1.181 1.00 85.75 543 THR A N 1
ATOM 4183 C CA . THR A 1 543 ? 22.917 12.089 0.188 1.00 85.75 543 THR A CA 1
ATOM 4184 C C . THR A 1 543 ? 23.295 12.428 -1.248 1.00 85.75 543 THR A C 1
ATOM 4186 O O . THR A 1 543 ? 23.196 11.560 -2.116 1.00 85.75 543 THR A O 1
ATOM 4189 N N . SER A 1 544 ? 23.704 13.676 -1.510 1.00 83.94 544 SER A N 1
ATOM 4190 C CA . SER A 1 544 ? 23.972 14.188 -2.861 1.00 83.94 544 SER A CA 1
ATOM 4191 C C . SER A 1 544 ? 22.795 13.988 -3.831 1.00 83.94 544 SER A C 1
ATOM 4193 O O . SER A 1 544 ? 22.995 13.874 -5.036 1.00 83.94 544 SER A O 1
ATOM 4195 N N . GLY A 1 545 ? 21.568 13.912 -3.303 1.00 85.94 545 GLY A N 1
ATOM 4196 C CA . GLY A 1 545 ? 20.339 13.786 -4.082 1.00 85.94 545 GLY A CA 1
ATOM 4197 C C . GLY A 1 545 ? 19.976 12.372 -4.539 1.00 85.94 545 GLY A C 1
ATOM 4198 O O . GLY A 1 545 ? 18.959 12.210 -5.202 1.00 85.94 545 GLY A O 1
ATOM 4199 N N . ALA A 1 546 ? 20.744 11.331 -4.204 1.00 86.31 546 ALA A N 1
ATOM 4200 C CA . ALA A 1 546 ? 20.390 9.966 -4.602 1.00 86.31 546 ALA A CA 1
ATOM 4201 C C . ALA A 1 546 ? 19.141 9.465 -3.831 1.00 86.31 546 ALA A C 1
ATOM 4203 O O . ALA A 1 546 ? 19.230 9.326 -2.607 1.00 86.31 546 ALA A O 1
ATOM 4204 N N . PRO A 1 547 ? 18.009 9.138 -4.497 1.00 87.25 547 PRO A N 1
ATOM 4205 C CA . PRO A 1 547 ? 16.755 8.719 -3.856 1.00 87.25 547 PRO A CA 1
ATOM 4206 C C . PRO A 1 547 ? 16.900 7.633 -2.790 1.00 87.25 547 PRO A C 1
ATOM 4208 O O . PRO A 1 547 ? 16.426 7.802 -1.670 1.00 87.25 547 PRO A O 1
ATOM 4211 N N . LEU A 1 548 ? 17.625 6.549 -3.092 1.00 82.50 548 LEU A N 1
ATOM 4212 C CA . LEU A 1 548 ? 17.844 5.475 -2.123 1.00 82.50 548 LEU A CA 1
ATOM 4213 C C . LEU A 1 548 ? 18.550 5.988 -0.860 1.00 82.50 548 LEU A C 1
ATOM 4215 O O . LEU A 1 548 ? 18.209 5.590 0.248 1.00 82.50 548 LEU A O 1
ATOM 4219 N N . PHE A 1 549 ? 19.531 6.880 -1.002 1.00 84.50 549 PHE A N 1
ATOM 4220 C CA . PHE A 1 549 ? 20.235 7.454 0.144 1.00 84.50 549 PHE A CA 1
ATOM 4221 C C . PHE A 1 549 ? 19.372 8.452 0.907 1.00 84.50 549 PHE A C 1
ATOM 4223 O O . PHE A 1 549 ? 19.445 8.469 2.131 1.00 84.50 549 PHE A O 1
ATOM 4230 N N . ILE A 1 550 ? 18.526 9.222 0.223 1.00 87.06 550 ILE A N 1
ATOM 4231 C CA . ILE A 1 550 ? 17.520 10.075 0.866 1.00 87.06 550 ILE A CA 1
ATOM 4232 C C . ILE A 1 550 ? 16.610 9.229 1.751 1.00 87.06 550 ILE A C 1
ATOM 4234 O O . ILE A 1 550 ? 16.511 9.494 2.948 1.00 87.06 550 ILE A O 1
ATOM 4238 N N . GLU A 1 551 ? 16.026 8.160 1.212 1.00 83.44 551 GLU A N 1
ATOM 4239 C CA . GLU A 1 551 ? 15.145 7.283 1.982 1.00 83.44 551 GLU A CA 1
ATOM 4240 C C . GLU A 1 551 ? 15.846 6.650 3.183 1.00 83.44 551 GLU A C 1
ATOM 4242 O O . GLU A 1 551 ? 15.312 6.674 4.292 1.00 83.44 551 GLU A O 1
ATOM 4247 N N . GLN A 1 552 ? 17.046 6.097 2.984 1.00 82.12 552 GLN A N 1
ATOM 4248 C CA . GLN A 1 552 ? 17.811 5.480 4.068 1.00 82.12 552 GLN A CA 1
ATOM 4249 C C . GLN A 1 552 ? 18.204 6.500 5.136 1.00 82.12 552 GLN A C 1
ATOM 4251 O O . GLN A 1 552 ? 18.205 6.182 6.325 1.00 82.12 552 GLN A O 1
ATOM 4256 N N . TYR A 1 553 ? 18.514 7.731 4.731 1.00 85.62 553 TYR A N 1
ATOM 4257 C CA . TYR A 1 553 ? 18.852 8.789 5.664 1.00 85.62 553 TYR A CA 1
ATOM 4258 C C . TYR A 1 553 ? 17.640 9.242 6.479 1.00 85.62 553 TYR A C 1
ATOM 4260 O O . TYR A 1 553 ? 17.751 9.383 7.693 1.00 85.62 553 TYR A O 1
ATOM 4268 N N . LEU A 1 554 ? 16.471 9.392 5.853 1.00 87.31 554 LEU A N 1
ATOM 4269 C CA . LEU A 1 554 ? 15.225 9.708 6.554 1.00 87.31 554 LEU A CA 1
ATOM 4270 C C . LEU A 1 554 ? 14.839 8.603 7.549 1.00 87.31 554 LEU A C 1
ATOM 4272 O O . LEU A 1 554 ? 14.518 8.910 8.696 1.00 87.31 554 LEU A O 1
ATOM 4276 N N . VAL A 1 555 ? 14.963 7.323 7.167 1.00 82.88 555 VAL A N 1
ATOM 4277 C CA . VAL A 1 555 ? 14.784 6.191 8.099 1.00 82.88 555 VAL A CA 1
ATOM 4278 C C . VAL A 1 555 ? 15.744 6.306 9.284 1.00 82.88 555 VAL A C 1
ATOM 4280 O O . VAL A 1 555 ? 15.314 6.194 10.430 1.00 82.88 555 VAL A O 1
ATOM 4283 N N . LEU A 1 556 ? 17.025 6.586 9.028 1.00 82.94 556 LEU A N 1
ATOM 4284 C CA . LEU A 1 556 ? 18.033 6.745 10.077 1.00 82.94 556 LEU A CA 1
ATOM 4285 C C . LEU A 1 556 ? 17.680 7.889 11.044 1.00 82.94 556 LEU A C 1
ATOM 4287 O O . LEU A 1 556 ? 17.846 7.742 12.253 1.00 82.94 556 LEU A O 1
ATOM 4291 N N . LEU A 1 557 ? 17.190 9.022 10.533 1.00 87.44 557 LEU A N 1
ATOM 4292 C CA . LEU A 1 557 ? 16.769 10.151 11.367 1.00 87.44 557 LEU A CA 1
ATOM 4293 C C . LEU A 1 557 ? 15.585 9.784 12.268 1.00 87.44 557 LEU A C 1
ATOM 4295 O O . LEU A 1 557 ? 15.584 10.160 13.440 1.00 87.44 557 LEU A O 1
ATOM 4299 N N . VAL A 1 558 ? 14.616 9.023 11.754 1.00 85.50 558 VAL A N 1
ATOM 4300 C CA . VAL A 1 558 ? 13.478 8.531 12.545 1.00 85.50 558 VAL A CA 1
ATOM 4301 C C . VAL A 1 558 ? 13.942 7.545 13.618 1.00 85.50 558 VAL A C 1
ATOM 4303 O O . VAL A 1 558 ? 13.590 7.696 14.785 1.00 85.50 558 VAL A O 1
ATOM 4306 N N . GLU A 1 559 ? 14.787 6.575 13.264 1.00 80.38 559 GLU A N 1
ATOM 4307 C CA . GLU A 1 559 ? 15.306 5.566 14.201 1.00 80.38 559 GLU A CA 1
ATOM 4308 C C . GLU A 1 559 ? 16.138 6.175 15.341 1.00 80.38 559 GLU A C 1
ATOM 4310 O O . GLU A 1 559 ? 16.103 5.677 16.465 1.00 80.38 559 GLU A O 1
ATOM 4315 N N . HIS A 1 560 ? 16.867 7.263 15.076 1.00 82.50 560 HIS A N 1
ATOM 4316 C CA . HIS A 1 560 ? 17.647 7.987 16.085 1.00 82.50 560 HIS A CA 1
ATOM 4317 C C . HIS A 1 560 ? 16.852 9.070 16.836 1.00 82.50 560 HIS A C 1
ATOM 4319 O O . HIS A 1 560 ? 17.423 9.760 17.681 1.00 82.50 560 HIS A O 1
ATOM 4325 N N . GLY A 1 561 ? 15.556 9.235 16.552 1.00 85.06 561 GLY A N 1
ATOM 4326 C CA . GLY A 1 561 ? 14.714 10.255 17.186 1.00 85.06 561 GLY A CA 1
ATOM 4327 C C . GLY A 1 561 ? 15.058 11.693 16.782 1.00 85.06 561 GLY A C 1
ATOM 4328 O O . GLY A 1 561 ? 14.643 12.636 17.450 1.00 85.06 561 GLY A O 1
ATOM 4329 N N . ALA A 1 562 ? 15.813 11.878 15.696 1.00 89.44 562 ALA A N 1
ATOM 4330 C CA . ALA A 1 562 ? 16.068 13.189 15.105 1.00 89.44 562 ALA A CA 1
ATOM 4331 C C . ALA A 1 562 ? 14.866 13.701 14.305 1.00 89.44 562 ALA A C 1
ATOM 4333 O O . ALA A 1 562 ? 14.738 14.904 14.106 1.00 89.44 562 ALA A O 1
ATOM 4334 N N . LEU A 1 563 ? 13.986 12.804 13.861 1.00 91.00 563 LEU A N 1
ATOM 4335 C CA . LEU A 1 563 ? 12.731 13.134 13.199 1.00 91.00 563 LEU A CA 1
ATOM 4336 C C . LEU A 1 563 ? 11.591 12.395 13.907 1.00 91.00 563 LEU A C 1
ATOM 4338 O O . LEU A 1 563 ? 11.547 11.167 13.901 1.00 91.00 563 LEU A O 1
ATOM 4342 N N . THR A 1 564 ? 10.695 13.135 14.559 1.00 89.31 564 THR A N 1
ATOM 4343 C CA . THR A 1 564 ? 9.648 12.573 15.433 1.00 89.31 564 THR A CA 1
ATOM 4344 C C . THR A 1 564 ? 8.292 13.193 15.144 1.00 89.31 564 THR A C 1
ATOM 4346 O O . THR A 1 564 ? 8.221 14.388 14.882 1.00 89.31 564 THR A O 1
ATOM 4349 N N . TYR A 1 565 ? 7.213 12.422 15.256 1.00 87.62 565 TYR A N 1
ATOM 4350 C CA . TYR A 1 565 ? 5.849 12.940 15.144 1.00 87.62 565 TYR A CA 1
ATOM 4351 C C . TYR A 1 565 ? 5.270 13.264 16.529 1.00 87.62 565 TYR A C 1
ATOM 4353 O O . TYR A 1 565 ? 5.192 12.387 17.392 1.00 87.62 565 TYR A O 1
ATOM 4361 N N . ASP A 1 566 ? 4.855 14.514 16.753 1.00 87.31 566 ASP A N 1
ATOM 4362 C CA . ASP A 1 566 ? 4.146 14.928 17.967 1.00 87.31 566 ASP A CA 1
ATOM 4363 C C . ASP A 1 566 ? 2.635 14.801 17.740 1.00 87.31 566 ASP A C 1
ATOM 4365 O O . ASP A 1 566 ? 2.016 15.605 17.045 1.00 87.31 566 ASP A O 1
ATOM 4369 N N . ARG A 1 567 ? 2.013 13.799 18.371 1.00 81.31 567 ARG A N 1
ATOM 4370 C CA . ARG A 1 567 ? 0.562 13.572 18.290 1.00 81.31 567 ARG A CA 1
ATOM 4371 C C . ARG A 1 567 ? -0.292 14.667 18.908 1.00 81.31 567 ARG A C 1
ATOM 4373 O O . ARG A 1 567 ? -1.457 14.802 18.543 1.00 81.31 567 ARG A O 1
ATOM 4380 N N . ARG A 1 568 ? 0.242 15.428 19.863 1.00 83.75 568 ARG A N 1
ATOM 4381 C CA . ARG A 1 568 ? -0.511 16.499 20.518 1.00 83.75 568 ARG A CA 1
ATOM 4382 C C . ARG A 1 568 ? -0.655 17.693 19.583 1.00 83.75 568 ARG A C 1
ATOM 4384 O O . ARG A 1 568 ? -1.716 18.307 19.556 1.00 83.75 568 ARG A O 1
ATOM 4391 N N . THR A 1 569 ? 0.394 18.012 18.828 1.00 85.06 569 THR A N 1
ATOM 4392 C CA . THR A 1 569 ? 0.365 19.083 17.819 1.00 85.06 569 THR A CA 1
ATOM 4393 C C . THR A 1 569 ? 0.020 18.577 16.416 1.00 85.06 569 THR A C 1
ATOM 4395 O O . THR A 1 569 ? -0.241 19.393 15.538 1.00 85.06 569 THR A O 1
ATOM 4398 N N . ARG A 1 570 ? -0.014 17.251 16.212 1.00 82.94 570 ARG A N 1
ATOM 4399 C CA . ARG A 1 570 ? -0.219 16.550 14.930 1.00 82.94 570 ARG A CA 1
ATOM 4400 C C . ARG A 1 570 ? 0.766 17.006 13.842 1.00 82.94 570 ARG A C 1
ATOM 4402 O O . ARG A 1 570 ? 0.414 17.120 12.667 1.00 82.94 570 ARG A O 1
ATOM 4409 N N . GLN A 1 571 ? 2.013 17.261 14.240 1.00 86.69 571 GLN A N 1
ATOM 4410 C CA . GLN A 1 571 ? 3.085 17.756 13.372 1.00 86.69 571 GLN A CA 1
ATOM 4411 C C . GLN A 1 571 ? 4.364 16.943 13.548 1.00 86.69 571 GLN A C 1
ATOM 4413 O O . GLN A 1 571 ? 4.667 16.453 14.638 1.00 86.69 571 GLN A O 1
ATOM 4418 N N . TRP A 1 572 ? 5.130 16.830 12.467 1.00 90.62 572 TRP A N 1
ATOM 4419 C CA . TRP A 1 572 ? 6.494 16.328 12.546 1.00 90.62 572 TRP A CA 1
ATOM 4420 C C . TRP A 1 572 ? 7.404 17.396 13.146 1.00 90.62 572 TRP A C 1
ATOM 4422 O O . TRP A 1 572 ? 7.163 18.590 12.982 1.00 90.62 572 TRP A O 1
ATOM 4432 N N . GLN A 1 573 ? 8.442 16.947 13.842 1.00 91.81 573 GLN A N 1
ATOM 4433 C CA . GLN A 1 573 ? 9.475 17.782 14.438 1.00 91.81 573 GLN A CA 1
ATOM 4434 C C . GLN A 1 573 ? 10.849 17.252 14.049 1.00 91.81 573 GLN A C 1
ATOM 4436 O O . GLN A 1 573 ? 11.108 16.047 14.158 1.00 91.81 573 GLN A O 1
ATOM 4441 N N . TYR A 1 574 ? 11.729 18.153 13.623 1.00 93.81 574 TYR A N 1
ATOM 4442 C CA . TYR A 1 574 ? 13.120 17.857 13.314 1.00 93.81 574 TYR A CA 1
ATOM 4443 C C . TYR A 1 574 ? 14.047 18.425 14.393 1.00 93.81 574 TYR A C 1
ATOM 4445 O O . TYR A 1 574 ? 14.167 19.633 14.593 1.00 93.81 574 TYR A O 1
ATOM 4453 N N . HIS A 1 575 ? 14.753 17.530 15.080 1.00 90.56 575 HIS A N 1
ATOM 4454 C CA . HIS A 1 575 ? 15.675 17.849 16.164 1.00 90.56 575 HIS A CA 1
ATOM 4455 C C . HIS A 1 575 ? 17.115 17.801 15.659 1.00 90.56 575 HIS A C 1
ATOM 4457 O O . HIS A 1 575 ? 17.794 16.780 15.774 1.00 90.56 575 HIS A O 1
ATOM 4463 N N . GLU A 1 576 ? 17.624 18.927 15.156 1.00 84.44 576 GLU A N 1
ATOM 4464 C CA . GLU A 1 576 ? 18.984 19.017 14.596 1.00 84.44 576 GLU A CA 1
ATOM 4465 C C . GLU A 1 576 ? 20.072 18.492 15.556 1.00 84.44 576 GLU A C 1
ATOM 4467 O O . GLU A 1 576 ? 21.030 17.846 15.137 1.00 84.44 576 GLU A O 1
ATOM 4472 N N . ARG A 1 577 ? 19.911 18.696 16.870 1.00 84.00 577 ARG A N 1
ATOM 4473 C CA . ARG A 1 577 ? 20.868 18.226 17.892 1.00 84.00 577 ARG A CA 1
ATOM 4474 C C . ARG A 1 577 ? 20.896 16.708 18.078 1.00 84.00 577 ARG A C 1
ATOM 4476 O O . ARG A 1 577 ? 21.885 16.195 18.589 1.00 84.00 577 ARG A O 1
ATOM 4483 N N . ALA A 1 578 ? 19.824 16.011 17.709 1.00 81.44 578 ALA A N 1
ATOM 4484 C CA . ALA A 1 578 ? 19.734 14.553 17.763 1.00 81.44 578 ALA A CA 1
ATOM 4485 C C . ALA A 1 578 ? 20.215 13.894 16.457 1.00 81.44 578 ALA A C 1
ATOM 4487 O O . ALA A 1 578 ? 20.227 12.668 16.347 1.00 81.44 578 ALA A O 1
ATOM 4488 N N . ARG A 1 579 ? 20.637 14.696 15.466 1.00 80.12 579 ARG A N 1
ATOM 4489 C CA . ARG A 1 579 ? 21.172 14.215 14.192 1.00 80.12 579 ARG A CA 1
ATOM 4490 C C . ARG A 1 579 ? 22.392 13.311 14.436 1.00 80.12 579 ARG A C 1
ATOM 4492 O O . ARG A 1 579 ? 23.341 13.738 15.096 1.00 80.12 579 ARG A O 1
ATOM 4499 N N . PRO A 1 580 ? 22.421 12.088 13.878 1.00 71.56 580 PRO A N 1
ATOM 4500 C CA . PRO A 1 580 ? 23.570 11.208 14.023 1.00 71.56 580 PRO A CA 1
ATOM 4501 C C . PRO A 1 580 ? 24.796 11.815 13.332 1.00 71.56 580 PRO A C 1
ATOM 4503 O O . PRO A 1 580 ? 24.722 12.276 12.189 1.00 71.56 580 PRO A O 1
ATOM 4506 N N . THR A 1 581 ? 25.940 11.802 14.020 1.00 66.62 581 THR A N 1
ATOM 4507 C CA . THR A 1 581 ? 27.213 12.276 13.470 1.00 66.62 581 THR A CA 1
ATOM 4508 C C . THR A 1 581 ? 27.707 11.303 12.401 1.00 66.62 581 THR A C 1
ATOM 4510 O O . THR A 1 581 ? 28.299 10.269 12.711 1.00 66.62 581 THR A O 1
ATOM 4513 N N . LEU A 1 582 ? 27.482 11.631 11.131 1.00 62.38 582 LEU A N 1
ATOM 4514 C CA . LEU A 1 582 ? 28.161 10.977 10.014 1.00 62.38 582 LEU A CA 1
ATOM 4515 C C . LEU A 1 582 ? 29.603 11.511 9.988 1.00 62.38 582 LEU A C 1
ATOM 4517 O O . LEU A 1 582 ? 29.800 12.721 9.875 1.00 62.38 582 LEU A O 1
ATOM 4521 N N . GLN A 1 583 ? 30.623 10.661 10.179 1.00 51.31 583 GLN A N 1
ATOM 4522 C CA . GLN A 1 583 ? 32.011 11.137 10.094 1.00 51.31 583 GLN A CA 1
ATOM 4523 C C . GLN A 1 583 ? 32.276 11.654 8.673 1.00 51.31 583 GLN A C 1
ATOM 4525 O O . GLN A 1 583 ? 31.846 11.042 7.705 1.00 51.31 583 GLN A O 1
ATOM 4530 N N . ALA A 1 584 ? 33.001 12.768 8.535 1.00 42.19 584 ALA A N 1
ATOM 4531 C CA . ALA A 1 584 ? 33.154 13.495 7.267 1.00 42.19 584 ALA A CA 1
ATOM 4532 C C . ALA A 1 584 ? 33.750 12.676 6.095 1.00 42.19 584 ALA A C 1
ATOM 4534 O O . ALA A 1 584 ? 33.575 13.062 4.944 1.00 42.19 584 ALA A O 1
ATOM 4535 N N . ASN A 1 585 ? 34.415 11.546 6.375 1.00 40.47 585 ASN A N 1
ATOM 4536 C CA . ASN A 1 585 ? 34.941 10.611 5.367 1.00 40.47 585 ASN A CA 1
ATOM 4537 C C . ASN A 1 585 ? 34.086 9.338 5.194 1.00 40.47 585 ASN A C 1
ATOM 4539 O O . ASN A 1 585 ? 34.317 8.562 4.270 1.00 40.47 585 ASN A O 1
ATOM 4543 N N . ASP A 1 586 ? 33.102 9.128 6.067 1.00 48.09 586 ASP A N 1
ATOM 4544 C CA . ASP A 1 586 ? 32.151 8.021 6.058 1.00 48.09 586 ASP A CA 1
ATOM 4545 C C . ASP A 1 586 ? 30.815 8.544 5.504 1.00 48.09 586 ASP A C 1
ATOM 4547 O O . ASP A 1 586 ? 29.881 8.853 6.245 1.00 48.09 586 ASP A O 1
ATOM 4551 N N . GLY A 1 587 ? 30.720 8.708 4.180 1.00 57.16 587 GLY A N 1
ATOM 4552 C CA . GLY A 1 587 ? 29.433 9.001 3.538 1.00 57.16 587 GLY A CA 1
ATOM 4553 C C . GLY A 1 587 ? 28.382 7.933 3.884 1.00 57.16 587 GLY A C 1
ATOM 4554 O O . GLY A 1 587 ? 28.728 6.833 4.313 1.00 57.16 587 GLY A O 1
ATOM 4555 N N . LEU A 1 588 ? 27.091 8.203 3.649 1.00 58.22 588 LEU A N 1
ATOM 4556 C CA . LEU A 1 588 ? 25.990 7.268 3.960 1.00 58.22 588 LEU A CA 1
ATOM 4557 C C . LEU A 1 588 ? 26.240 5.829 3.446 1.00 58.22 588 LEU A C 1
ATOM 4559 O O . LEU A 1 588 ? 25.819 4.855 4.070 1.00 58.22 588 LEU A O 1
ATOM 4563 N N . ARG A 1 589 ? 27.007 5.691 2.353 1.00 57.03 589 ARG A N 1
ATOM 4564 C CA . ARG A 1 589 ? 27.530 4.418 1.831 1.00 57.03 589 ARG A CA 1
ATOM 4565 C C . ARG A 1 589 ? 28.238 3.564 2.888 1.00 57.03 589 ARG A C 1
ATOM 4567 O O . ARG A 1 589 ? 27.938 2.379 2.975 1.00 57.03 589 ARG A O 1
ATOM 4574 N N . SER A 1 590 ? 29.142 4.107 3.704 1.00 55.38 590 SER A N 1
ATOM 4575 C CA . SER A 1 590 ? 29.868 3.297 4.692 1.00 55.38 590 SER A CA 1
ATOM 4576 C C . SER A 1 590 ? 29.015 2.949 5.915 1.00 55.38 590 SER A C 1
ATOM 4578 O O . SER A 1 590 ? 29.197 1.879 6.492 1.00 55.38 590 SER A O 1
ATOM 4580 N N . VAL A 1 591 ? 28.022 3.776 6.264 1.00 57.12 591 VAL A N 1
ATOM 4581 C CA . VAL A 1 591 ? 27.012 3.448 7.289 1.00 57.12 591 VAL A CA 1
ATOM 4582 C C . VAL A 1 591 ? 26.117 2.297 6.827 1.00 57.12 591 VAL A C 1
ATOM 4584 O O . VAL A 1 591 ? 25.870 1.368 7.597 1.00 57.12 591 VAL A O 1
ATOM 4587 N N . LEU A 1 592 ? 25.692 2.308 5.559 1.00 57.91 592 LEU A N 1
ATOM 4588 C CA . LEU A 1 592 ? 24.942 1.206 4.952 1.00 57.91 592 LEU A CA 1
ATOM 4589 C C . LEU A 1 592 ? 25.785 -0.072 4.865 1.00 57.91 592 LEU A C 1
ATOM 4591 O O . LEU A 1 592 ? 25.297 -1.134 5.237 1.00 57.91 592 LEU A O 1
ATOM 4595 N N . VAL A 1 593 ? 27.064 0.026 4.482 1.00 56.91 593 VAL A N 1
ATOM 4596 C CA . VAL A 1 593 ? 28.003 -1.113 4.484 1.00 56.91 593 VAL A CA 1
ATOM 4597 C C . VAL A 1 593 ? 28.226 -1.652 5.899 1.00 56.91 593 VAL A C 1
ATOM 4599 O O . VAL A 1 593 ? 28.239 -2.866 6.086 1.00 56.91 593 VAL A O 1
ATOM 4602 N N . ARG A 1 594 ? 28.333 -0.790 6.921 1.00 55.75 594 ARG A N 1
ATOM 4603 C CA . ARG A 1 594 ? 28.447 -1.224 8.323 1.00 55.75 594 ARG A CA 1
ATOM 4604 C C . ARG A 1 594 ? 27.186 -1.934 8.811 1.00 55.75 594 ARG A C 1
ATOM 4606 O O . ARG A 1 594 ? 27.309 -2.991 9.425 1.00 55.75 594 ARG A O 1
ATOM 4613 N N . ARG A 1 595 ? 25.992 -1.411 8.500 1.00 56.59 595 ARG A N 1
ATOM 4614 C CA . ARG A 1 595 ? 24.721 -2.113 8.761 1.00 56.59 595 ARG A CA 1
ATOM 4615 C C . ARG A 1 595 ? 24.681 -3.462 8.055 1.00 56.59 595 ARG A C 1
ATOM 4617 O O . ARG A 1 595 ? 24.322 -4.450 8.682 1.00 56.59 595 ARG A O 1
ATOM 4624 N N . PHE A 1 596 ? 25.132 -3.519 6.801 1.00 51.41 596 PHE A N 1
ATOM 4625 C CA . PHE A 1 596 ? 25.201 -4.765 6.047 1.00 51.41 596 PHE A CA 1
ATOM 4626 C C . PHE A 1 596 ? 26.145 -5.775 6.713 1.00 51.41 596 PHE A C 1
ATOM 4628 O O . PHE A 1 596 ? 25.771 -6.922 6.933 1.00 51.41 596 PHE A O 1
ATOM 4635 N N . SER A 1 597 ? 27.333 -5.331 7.139 1.00 48.41 597 SER A N 1
ATOM 4636 C CA . SER A 1 597 ? 28.325 -6.157 7.843 1.00 48.41 597 SER A CA 1
ATOM 4637 C C . SER A 1 597 ? 27.905 -6.598 9.252 1.00 48.41 597 SER A C 1
ATOM 4639 O O . SER A 1 597 ? 28.490 -7.533 9.790 1.00 48.41 597 SER A O 1
ATOM 4641 N N . ALA A 1 598 ? 26.900 -5.944 9.845 1.00 48.19 598 ALA A N 1
ATOM 4642 C CA . ALA A 1 598 ? 26.344 -6.296 11.151 1.00 48.19 598 ALA A CA 1
ATOM 4643 C C . ALA A 1 598 ? 25.281 -7.409 11.076 1.00 48.19 598 ALA A C 1
ATOM 4645 O O . ALA A 1 598 ? 24.931 -7.983 12.106 1.00 48.19 598 ALA A O 1
ATOM 4646 N N . PHE A 1 599 ? 24.774 -7.728 9.880 1.00 48.72 599 PHE A N 1
ATOM 4647 C CA . PHE A 1 599 ? 23.896 -8.877 9.672 1.00 48.72 599 PHE A CA 1
ATOM 4648 C C . PHE A 1 599 ? 24.674 -10.196 9.740 1.00 48.72 599 PHE A C 1
ATOM 4650 O O . PHE A 1 599 ? 25.845 -10.274 9.369 1.00 48.72 599 PHE A O 1
ATOM 4657 N N . THR A 1 600 ? 24.010 -11.258 10.197 1.00 53.25 600 THR A N 1
ATOM 4658 C CA . THR A 1 600 ? 24.575 -12.618 10.158 1.00 53.25 600 THR A CA 1
ATOM 4659 C C . THR A 1 600 ? 24.820 -13.065 8.712 1.00 53.25 600 THR A C 1
ATOM 4661 O O . THR A 1 600 ? 24.161 -12.584 7.793 1.00 53.25 600 THR A O 1
ATOM 4664 N N . ALA A 1 601 ? 25.740 -14.011 8.491 1.00 46.66 601 ALA A N 1
ATOM 4665 C CA . ALA A 1 601 ? 26.063 -14.500 7.144 1.00 46.66 601 ALA A CA 1
ATOM 4666 C C . ALA A 1 601 ? 24.829 -15.029 6.380 1.00 46.66 601 ALA A C 1
ATOM 4668 O O . ALA A 1 601 ? 24.734 -14.861 5.165 1.00 46.66 601 ALA A O 1
ATOM 4669 N N . ASP A 1 602 ? 23.855 -15.603 7.093 1.00 39.72 602 ASP A N 1
ATOM 4670 C CA . ASP A 1 602 ? 22.596 -16.066 6.504 1.00 39.72 602 ASP A CA 1
ATOM 4671 C C . ASP A 1 602 ? 21.658 -14.901 6.151 1.00 39.72 602 ASP A C 1
ATOM 4673 O O . ASP A 1 602 ? 21.080 -14.891 5.068 1.00 39.72 602 ASP A O 1
ATOM 4677 N N . GLN A 1 603 ? 21.571 -13.862 6.988 1.00 39.47 603 GLN A N 1
ATOM 4678 C CA . GLN A 1 603 ? 20.819 -12.639 6.668 1.00 39.47 603 GLN A CA 1
ATOM 4679 C C . GLN A 1 603 ? 21.441 -11.863 5.501 1.00 39.47 603 GLN A C 1
ATOM 4681 O O . GLN A 1 603 ? 20.714 -11.334 4.666 1.00 39.47 603 GLN A O 1
ATOM 4686 N N . GLN A 1 604 ? 22.773 -11.826 5.406 1.00 40.06 604 GLN A N 1
ATOM 4687 C CA . GLN A 1 604 ? 23.483 -11.231 4.271 1.00 40.06 604 GLN A CA 1
ATOM 4688 C C . GLN A 1 604 ? 23.230 -12.009 2.977 1.00 40.06 604 GLN A C 1
ATOM 4690 O O . GLN A 1 604 ? 23.029 -11.388 1.939 1.00 40.06 604 GLN A O 1
ATOM 4695 N N . ARG A 1 605 ? 23.185 -13.349 3.028 1.00 37.78 605 ARG A N 1
ATOM 4696 C CA . ARG A 1 605 ? 22.806 -14.183 1.875 1.00 37.78 605 ARG A CA 1
ATOM 4697 C C . ARG A 1 605 ? 21.365 -13.946 1.448 1.00 37.78 605 ARG A C 1
ATOM 4699 O O . ARG A 1 605 ? 21.124 -13.768 0.264 1.00 37.78 605 ARG A O 1
ATOM 4706 N N . VAL A 1 606 ? 20.425 -13.898 2.390 1.00 35.09 606 VAL A N 1
ATOM 4707 C CA . VAL A 1 606 ? 19.011 -13.625 2.086 1.00 35.09 606 VAL A CA 1
ATOM 4708 C C . VAL A 1 606 ? 18.835 -12.218 1.506 1.00 35.09 606 VAL A C 1
ATOM 4710 O O . VAL A 1 606 ? 18.140 -12.060 0.512 1.00 35.09 606 VAL A O 1
ATOM 4713 N N . LEU A 1 607 ? 19.509 -11.202 2.054 1.00 35.75 607 LEU A N 1
ATOM 4714 C CA . LEU A 1 607 ? 19.486 -9.841 1.506 1.00 35.75 607 LEU A CA 1
ATOM 4715 C C . LEU A 1 607 ? 20.165 -9.737 0.136 1.00 35.75 607 LEU A C 1
ATOM 4717 O O . LEU A 1 607 ? 19.701 -8.968 -0.695 1.00 35.75 607 LEU A O 1
ATOM 4721 N N . ALA A 1 608 ? 21.231 -10.500 -0.116 1.00 34.09 608 ALA A N 1
ATOM 4722 C CA . ALA A 1 608 ? 21.867 -10.563 -1.430 1.00 34.09 608 ALA A CA 1
ATOM 4723 C C . ALA A 1 608 ? 20.954 -11.219 -2.477 1.00 34.09 608 ALA A C 1
ATOM 4725 O O . ALA A 1 608 ? 20.938 -10.760 -3.608 1.00 34.09 608 ALA A O 1
ATOM 4726 N N . VAL A 1 609 ? 20.167 -12.226 -2.078 1.00 30.22 609 VAL A N 1
ATOM 4727 C CA . VAL A 1 609 ? 19.159 -12.894 -2.924 1.00 30.22 609 VAL A CA 1
ATOM 4728 C C . VAL A 1 609 ? 17.905 -12.032 -3.143 1.00 30.22 609 VAL A C 1
ATOM 4730 O O . VAL A 1 609 ? 17.213 -12.204 -4.134 1.00 30.22 609 VAL A O 1
ATOM 4733 N N . LEU A 1 610 ? 17.588 -11.110 -2.227 1.00 26.44 610 LEU A N 1
ATOM 4734 C CA . LEU A 1 610 ? 16.469 -10.161 -2.368 1.00 26.44 610 LEU A CA 1
ATOM 4735 C C . LEU A 1 610 ? 16.856 -8.854 -3.084 1.00 26.44 610 LEU A C 1
ATOM 4737 O O . LEU A 1 610 ? 15.980 -8.060 -3.420 1.00 26.44 610 LEU A O 1
ATOM 4741 N N . ALA A 1 611 ? 18.156 -8.589 -3.226 1.00 30.19 611 ALA A N 1
ATOM 4742 C CA . ALA A 1 611 ? 18.705 -7.434 -3.938 1.00 30.19 611 ALA A CA 1
ATOM 4743 C C . ALA A 1 611 ? 19.218 -7.784 -5.349 1.00 30.19 611 ALA A C 1
ATOM 4745 O O . ALA A 1 611 ? 19.496 -6.864 -6.123 1.00 30.19 611 ALA A O 1
ATOM 4746 N N . SER A 1 612 ? 19.372 -9.078 -5.648 1.00 27.05 612 SER A N 1
ATOM 4747 C CA . SER A 1 612 ? 19.384 -9.657 -6.997 1.00 27.05 612 SER A CA 1
ATOM 4748 C C . SER A 1 612 ? 17.965 -9.801 -7.515 1.00 27.05 612 SER A C 1
ATOM 4750 O O . SER A 1 612 ? 17.780 -9.568 -8.723 1.00 27.05 612 SER A O 1
#

Secondary structure (DSSP, 8-state):
---TTEEEEEEE---TT-EEEEEEETTT--EEEEEEEETTSHHHHHHHHHHHHHHHH---SSBPPEEEEEEETTEEEEEEE-S-SEEHHHHHHTT---HHHHHHHHHHHHHHHHHHHHTTEE----SGGGEEE-TTT--EEE--GGG-EETTSS---------HHHHTT--GGGGT-SSPPP-HHHHHHHHHHHHHHHHHSS-S---SSHHHHHHHHHHPPPPPGGGT-TTS-HHHHHHHHHHT-SSGGGS-S-HHHHHHHHHHHHHS-TT----TTTT---SS-PPP-S--S-HHHHHHHHHHHHS-TTS-EEEEEEE-TTSSHHHHHHHHHHHHTTTT-EEEEEE--TT--STTHHHHHHHHHHHHHHHH-SSS-HHHHHHHHHHHHGGGHHHHHHH-HHHHHHHT--GGGS----HHHHHHHHHHHHHHHHHHHHHHS-EEEEEE-GGG--HHHHHHHHHHHH-TTT--EEEEEEEESS-TT--HHHHHHHHHHHHTS-GGGEEE--PPPHHHHHHHHHHH----HHHHHHHHHHHHHHHTT-HHHHHHHHHHHHHTTSEEEETTTTEEEE-GGG-----TT--HHHHHHHHHHHS-HHHHHHHHHHH-

pLDDT: mean 82.96, std 13.64, range [26.44, 98.25]

Nearest PDB structures (foldseek):
  6fd3-assembly1_A  TM=8.545E-01  e=5.532E-14  Homo sapiens
  3q53-assembly1_A  TM=8.564E-01  e=6.441E-14  Homo sapiens
  6p5m-assembly1_A  TM=8.007E-01  e=2.946E-13  Homo sapiens
  8gds-assembly2_B  TM=8.021E-01  e=6.973E-13  Homo sapiens
  6p5m-assembly6_B  TM=7.802E-01  e=2.946E-13  Homo sapiens